Protein AF-A0A498P2U2-F1 (afdb_monomer)

Organism: Labeo rohita (NCBI:txid84645)

Radius of gyration: 41.86 Å; Cα contacts (8 Å, |Δi|>4): 328; chains: 1; bounding box: 95×50×157 Å

InterPro domains:
  IPR003191 Guanylate-binding protein/Atlastin, C-terminal [PF02841] (297-397)
  IPR003191 Guanylate-binding protein/Atlastin, C-terminal [PF02841] (429-521)
  IPR012337 Ribonuclease H-like superfamily [SSF53098] (3-246)
  IPR036543 Guanylate-binding protein, C-terminal domain superfamily [SSF48340] (296-522)

pLDDT: mean 70.46, std 18.89, range [26.69, 91.62]

Solvent-accessible surface area (backbone atoms only — not comparable to full-atom values): 32891 Å² total; per-residue (Å²): 140,88,78,83,79,43,27,68,61,49,42,54,54,53,48,52,52,25,57,76,70,69,40,69,95,70,58,80,62,42,75,42,59,87,49,68,39,55,52,49,23,46,71,75,30,24,61,79,64,102,66,69,81,71,78,79,78,81,87,84,80,90,84,89,84,86,86,85,88,89,81,92,76,86,89,78,92,71,73,72,86,77,54,82,86,55,78,74,93,56,99,48,84,40,50,32,76,40,75,33,64,60,50,52,52,47,41,26,69,48,57,33,44,52,54,17,46,76,68,31,74,66,43,29,53,43,49,55,53,42,52,50,51,48,48,64,42,32,72,23,15,75,74,38,69,78,42,33,61,52,45,28,67,76,66,74,44,90,57,83,12,46,52,90,91,60,71,69,62,51,56,64,47,61,76,62,56,48,72,70,39,56,49,47,52,55,50,45,50,62,64,46,46,59,55,54,52,49,46,56,55,72,67,36,94,68,98,60,56,76,84,52,51,62,60,48,52,56,52,44,51,53,54,52,59,62,44,59,83,76,48,86,66,50,52,38,37,50,54,28,41,49,52,45,49,52,51,56,46,51,60,52,53,62,52,53,63,54,59,54,64,80,58,76,67,96,68,60,62,67,53,49,57,49,46,56,58,67,59,70,58,62,56,71,55,58,47,59,78,48,69,59,87,56,79,56,61,63,49,50,51,52,47,52,42,52,54,30,50,73,72,73,47,82,73,49,71,66,63,46,52,52,54,48,29,58,53,38,28,53,50,18,35,50,52,18,51,51,51,37,46,54,58,54,57,60,52,62,78,62,63,88,70,56,70,70,56,57,50,55,51,47,50,54,37,53,54,48,20,51,52,49,23,64,66,50,37,51,88,60,70,83,41,59,51,60,50,53,38,52,57,48,52,52,55,52,52,58,60,58,51,57,65,68,67,70,76,79,82,87,86,90,88,84,88,87,90,86,83,89,78,91,80,84,96,79,63,70,63,65,53,55,51,48,54,51,49,52,53,49,51,52,50,50,53,56,47,54,52,51,50,52,54,49,53,50,51,53,55,50,52,50,55,48,50,55,50,50,52,50,52,52,52,55,48,51,56,51,54,53,51,50,51,52,51,53,52,47,55,54,48,53,48,57,51,51,52,36,51,56,31,48,77,72,65,38,58,68,62,28,51,53,50,50,49,51,52,51,52,50,51,53,54,47,51,56,48,53,55,46,52,53,49,49,50,53,50,43,53,52,55,50,53,52,50,49,51,52,54,52,47,54,53,49,48,53,49,52,53,55,52,51,68,72,79,108

Mean predicted aligned error: 21.45 Å

Secondary structure (DSSP, 8-state):
--S---HHHHHHHHHHHHHHTT-TTT---EEE---HHHHHHHHHHB---TTGGGSTTS---------------------GGGTTTS--S-S--B--EEE-HHHHHHHIIIIIHHHGGGS-HHHHHHHHHHHHHHHHTTSSSTT-THHHHHHHHHHSS-------S-THHHHHHHTTS-HHHHHHHHHHHHHHHHHHHHHHHHT-SSS--GGGHHHHHHHHHHHHHHHHTT-SS-HHHHHHHHHHHHHHHHHHHHHHHHHHHTT--TTHHHHHHHHHHHTT-THHHHHHHT-SS-THHHHHHHHHHHHHHHHTPPP-HHHHHHHHHHHHHHHHHHHHHHHHHHHHHHHGGG-S--HHHHHHHHHHHHHHHHHHHHHH----TT-HHHHHHHHHHHHHHHHHHHHHHTTSS-S-------------SS-HHHHHHHHHHHHHHHHHHHHHHHHHHHHHHHHHHHHHHHHHHHHHHHHHHHHHHHHHHHHHHHHHHHHHHHHHHHHTT-HHHHHHHHHHHHHHHHHHHHHHHHHHHHHHHHHHHHHHHHHHHHHHHHHHHHHHHHTT--

Nearest PDB structures (foldseek):
  1dg3-assembly1_A  TM=7.728E-01  e=2.130E-04  Homo sapiens
  6k1z-assembly1_A  TM=7.977E-01  e=4.677E-04  Homo sapiens
  7m1s-assembly1_A  TM=7.580E-01  e=1.420E-03  Homo sapiens
  7e59-assembly2_A  TM=8.349E-01  e=1.140E-02  Homo sapiens
  1f5n-assembly1_A  TM=3.585E-01  e=3.711E-04  Homo sapiens

Sequence (566 aa):
MTGSHTFDVIAAALEEIHEEYKIRGKITRTTTDSGSNFLKAFRIYGEEKEDDAQDAQEEGDYILEDESDESESEVEYQDIFGILDEDCGLEYQLPRHQKCACHLLNLVATVDASAAEAGSDTYKRLSRSAFAKCSALWNKTSRSTLAFETVERECKLQFLRPNQTRWNSLFLAVERLNTAELGFLAEYATVMKPVAMALNLLQGESSVHMGFLLPTLYQLQDKLKKLESSCKVCQPLLKALHGGLDYIKGRLENSVENDALCYSSPSDEEDFFASMNTGQSKTGELERYLSCSSAGVLGHLAKTYVDTISSGAVPCLENAVIAMAVIENEAAVKEGIDMYQSEMEKLKTSFPLELNEITSKHQCFSRMATKTFMKCSFRDSDGKYLTSLELSLIRKHSRSGDHGGAGGVGDLHSETSRTGDNCEVSGRGDQEERERADLLQQKNKAQDERQRQLEMKMVTEQQNNEERVRQITQKMNTEMLLQKQEMNRAMDSKLREKTVMMERGFQEKANQMNWEIQELRRKNNEAEERKSREFAQLIANMEQRNAQNMEVLRQQHREQIAAIYS

Structure (mmCIF, N/CA/C/O backbone):
data_AF-A0A498P2U2-F1
#
_entry.id   AF-A0A498P2U2-F1
#
loop_
_atom_site.group_PDB
_atom_site.id
_atom_site.type_symbol
_atom_site.label_atom_id
_atom_site.label_alt_id
_atom_site.label_comp_id
_atom_site.label_asym_id
_atom_site.label_entity_id
_atom_site.label_seq_id
_atom_site.pdbx_PDB_ins_code
_atom_site.Cartn_x
_atom_site.Cartn_y
_atom_site.Cartn_z
_atom_site.occupancy
_atom_site.B_iso_or_equiv
_atom_site.auth_seq_id
_atom_site.auth_comp_id
_atom_site.auth_asym_id
_atom_site.auth_atom_id
_atom_site.pdbx_PDB_model_num
ATOM 1 N N . MET A 1 1 ? -22.248 -11.740 36.080 1.00 50.34 1 MET A N 1
ATOM 2 C CA . MET A 1 1 ? -23.049 -11.210 37.207 1.00 50.34 1 MET A CA 1
ATOM 3 C C . MET A 1 1 ? -24.529 -11.382 36.891 1.00 50.34 1 MET A C 1
ATOM 5 O O . MET A 1 1 ? -24.919 -11.088 35.767 1.00 50.34 1 MET A O 1
ATOM 9 N N . THR A 1 2 ? -25.340 -11.862 37.834 1.00 50.78 2 THR A N 1
ATOM 10 C CA . THR A 1 2 ? -26.795 -12.058 37.670 1.00 50.78 2 THR A CA 1
ATOM 11 C C . THR A 1 2 ? -27.525 -11.434 38.854 1.00 50.78 2 THR A C 1
ATOM 13 O O . THR A 1 2 ? -27.326 -11.885 39.978 1.00 50.78 2 THR A O 1
ATOM 16 N N . GLY A 1 3 ? -28.354 -10.418 38.615 1.00 70.50 3 GLY A N 1
ATOM 17 C CA . GLY A 1 3 ? -29.019 -9.643 39.667 1.00 70.50 3 GLY A CA 1
ATOM 18 C C . GLY A 1 3 ? -28.965 -8.143 39.376 1.00 70.50 3 GLY A C 1
ATOM 19 O O . GLY A 1 3 ? -28.715 -7.740 38.241 1.00 70.50 3 GLY A O 1
ATOM 20 N N . SER A 1 4 ? -29.200 -7.317 40.393 1.00 70.94 4 SER A N 1
ATOM 21 C CA . SER A 1 4 ? -29.036 -5.864 40.312 1.00 70.94 4 SER A CA 1
ATOM 22 C C . SER A 1 4 ? -27.556 -5.476 40.266 1.00 70.94 4 SER A C 1
ATOM 24 O O . SER A 1 4 ? -26.786 -5.847 41.146 1.00 70.94 4 SER A O 1
ATOM 26 N N . HIS A 1 5 ? -27.159 -4.697 39.260 1.00 79.88 5 HIS A N 1
ATOM 27 C CA . HIS A 1 5 ? -25.792 -4.186 39.109 1.00 79.88 5 HIS A CA 1
ATOM 28 C C . HIS A 1 5 ? -25.611 -2.873 39.885 1.00 79.88 5 HIS A C 1
ATOM 30 O O . HIS A 1 5 ? -25.458 -1.811 39.280 1.00 79.88 5 HIS A O 1
ATOM 36 N N . THR A 1 6 ? -25.729 -2.926 41.211 1.00 84.81 6 THR A N 1
ATOM 37 C CA . THR A 1 6 ? -25.508 -1.778 42.105 1.00 84.81 6 THR A CA 1
ATOM 38 C C . THR A 1 6 ? -24.012 -1.446 42.229 1.00 84.81 6 THR A C 1
ATOM 40 O O . THR A 1 6 ? -23.156 -2.190 41.752 1.00 84.81 6 THR A O 1
ATOM 43 N N . PHE A 1 7 ? -23.688 -0.267 42.764 1.00 81.56 7 PHE A N 1
ATOM 44 C CA . PHE A 1 7 ? -22.332 0.301 42.726 1.00 81.56 7 PHE A CA 1
ATOM 45 C C . PHE A 1 7 ? -21.323 -0.471 43.604 1.00 81.56 7 PHE A C 1
ATOM 47 O O . PHE A 1 7 ? -20.185 -0.678 43.195 1.00 81.56 7 PHE A O 1
ATOM 54 N N . ASP A 1 8 ? -21.776 -0.951 44.757 1.00 81.81 8 ASP A N 1
ATOM 55 C CA . ASP A 1 8 ? -21.125 -1.907 45.661 1.00 81.81 8 ASP A CA 1
ATOM 56 C C . ASP A 1 8 ? -20.820 -3.237 44.954 1.00 81.81 8 ASP A C 1
ATOM 58 O O . ASP A 1 8 ? -19.676 -3.679 44.890 1.00 81.81 8 ASP A O 1
ATOM 62 N N . VAL A 1 9 ? -21.830 -3.821 44.305 1.00 85.88 9 VAL A N 1
ATOM 63 C CA . VAL A 1 9 ? -21.726 -5.084 43.561 1.00 85.88 9 VAL A CA 1
ATOM 64 C C . VAL A 1 9 ? -20.763 -4.970 42.368 1.00 85.88 9 VAL A C 1
ATOM 66 O O . VAL A 1 9 ? -20.099 -5.944 42.013 1.00 85.88 9 VAL A O 1
ATOM 69 N N . ILE A 1 10 ? -20.657 -3.788 41.751 1.00 86.88 10 ILE A N 1
ATOM 70 C CA . ILE A 1 10 ? -19.661 -3.488 40.710 1.00 86.88 10 ILE A CA 1
ATOM 71 C C . ILE A 1 10 ? -18.250 -3.378 41.305 1.00 86.88 10 ILE A C 1
ATOM 73 O O . ILE A 1 10 ? -17.320 -3.928 40.719 1.00 86.88 10 ILE A O 1
ATOM 77 N N . ALA A 1 11 ? -18.082 -2.695 42.441 1.00 85.56 11 ALA A N 1
ATOM 78 C CA . ALA A 1 11 ? -16.784 -2.548 43.100 1.00 85.56 11 ALA A CA 1
ATOM 79 C C . ALA A 1 11 ? -16.218 -3.907 43.545 1.00 85.56 11 ALA A C 1
ATOM 81 O O . ALA A 1 11 ? -15.087 -4.235 43.189 1.00 85.56 11 ALA A O 1
ATOM 82 N N . ALA A 1 12 ? -17.044 -4.738 44.188 1.00 85.12 12 ALA A N 1
ATOM 83 C CA . ALA A 1 12 ? -16.689 -6.098 44.589 1.00 85.12 12 ALA A CA 1
ATOM 84 C C . ALA A 1 12 ? -16.210 -6.962 43.408 1.00 85.12 12 ALA A C 1
ATOM 86 O O . ALA A 1 12 ? -15.190 -7.638 43.500 1.00 85.12 12 ALA A O 1
ATOM 87 N N . ALA A 1 13 ? -16.914 -6.911 42.271 1.00 87.12 13 ALA A N 1
ATOM 88 C CA . ALA A 1 13 ? -16.553 -7.695 41.089 1.00 87.12 13 ALA A CA 1
ATOM 89 C C . ALA A 1 13 ? -15.303 -7.173 40.361 1.00 87.12 13 ALA A C 1
ATOM 91 O O . ALA A 1 13 ? -14.598 -7.956 39.727 1.00 87.12 13 ALA A O 1
ATOM 92 N N . LEU A 1 14 ? -15.017 -5.868 40.426 1.00 87.56 14 LEU A N 1
ATOM 93 C CA . LEU A 1 14 ? -13.743 -5.332 39.940 1.00 87.56 14 LEU A CA 1
ATOM 94 C C . LEU A 1 14 ? -12.588 -5.824 40.817 1.00 87.56 14 LEU A C 1
ATOM 96 O O . LEU A 1 14 ? -11.574 -6.262 40.279 1.00 87.56 14 LEU A O 1
ATOM 100 N N . GLU A 1 15 ? -12.766 -5.831 42.138 1.00 83.75 15 GLU A N 1
ATOM 101 C CA . GLU A 1 15 ? -11.730 -6.288 43.063 1.00 83.75 15 GLU A CA 1
ATOM 102 C C . GLU A 1 15 ? -11.483 -7.802 42.977 1.00 83.75 15 GLU A C 1
ATOM 104 O O . GLU A 1 15 ? -10.330 -8.221 42.892 1.00 83.75 15 GLU A O 1
ATOM 109 N N . GLU A 1 16 ? -12.533 -8.621 42.834 1.00 86.06 16 GLU A N 1
ATOM 110 C CA . GLU A 1 16 ? -12.416 -10.062 42.543 1.00 86.06 16 GLU A CA 1
ATOM 111 C C . GLU A 1 16 ? -11.531 -10.319 41.304 1.00 86.06 16 GLU A C 1
ATOM 113 O O . GLU A 1 16 ? -10.641 -11.172 41.328 1.00 86.06 16 GLU A O 1
ATOM 118 N N . ILE A 1 17 ? -11.700 -9.524 40.239 1.00 88.06 17 ILE A N 1
ATOM 119 C CA . ILE A 1 17 ? -10.864 -9.591 39.028 1.00 88.06 17 ILE A CA 1
ATOM 120 C C . ILE A 1 17 ? -9.433 -9.095 39.310 1.00 88.06 17 ILE A C 1
ATOM 122 O O . ILE A 1 17 ? -8.462 -9.675 38.809 1.00 88.06 17 ILE A O 1
ATOM 126 N N . HIS A 1 18 ? -9.258 -8.034 40.103 1.00 87.69 18 HIS A N 1
ATOM 127 C CA . HIS A 1 18 ? -7.929 -7.535 40.468 1.00 87.69 18 HIS A CA 1
ATOM 128 C C . HIS A 1 18 ? -7.119 -8.573 41.262 1.00 87.69 18 HIS A C 1
ATOM 130 O O . HIS A 1 18 ? -5.901 -8.691 41.058 1.00 87.69 18 HIS A O 1
ATOM 136 N N . GLU A 1 19 ? -7.785 -9.345 42.119 1.00 83.50 19 GLU A N 1
ATOM 137 C CA . GLU A 1 19 ? -7.203 -10.433 42.902 1.00 83.50 19 GLU A CA 1
ATOM 138 C C . GLU A 1 19 ? -6.942 -11.689 42.061 1.00 83.50 19 GLU A C 1
ATOM 140 O O . GLU A 1 19 ? -5.814 -12.197 42.084 1.00 83.50 19 GLU A O 1
ATOM 145 N N . GLU A 1 20 ? -7.912 -12.146 41.254 1.00 89.94 20 GLU A N 1
ATOM 146 C CA . GLU A 1 20 ? -7.779 -13.318 40.366 1.00 89.94 20 GLU A CA 1
ATOM 147 C C . GLU A 1 20 ? -6.528 -13.198 39.478 1.00 89.94 20 GLU A C 1
ATOM 149 O O . GLU A 1 20 ? -5.699 -14.113 39.403 1.00 89.94 20 GLU A O 1
ATOM 154 N N . TYR A 1 21 ? -6.343 -12.029 38.856 1.00 88.31 21 TYR A N 1
ATOM 155 C CA . TYR A 1 21 ? -5.219 -11.754 37.957 1.00 88.31 21 TYR A CA 1
ATOM 156 C C . TYR A 1 21 ? -3.973 -11.203 38.671 1.00 88.31 21 TYR A C 1
ATOM 158 O O . TYR A 1 21 ? -2.934 -11.013 38.030 1.00 88.31 21 TYR A O 1
ATOM 166 N N . LYS A 1 22 ? -4.031 -10.981 39.993 1.00 84.62 22 LYS A N 1
ATOM 167 C CA . LYS A 1 22 ? -2.941 -10.429 40.825 1.00 84.62 22 LYS A CA 1
ATOM 168 C C . LYS A 1 22 ? -2.411 -9.094 40.288 1.00 84.62 22 LYS A C 1
ATOM 170 O O . LYS A 1 22 ? -1.196 -8.885 40.158 1.00 84.62 22 LYS A O 1
ATOM 175 N N . ILE A 1 23 ? -3.338 -8.203 39.943 1.00 82.75 23 ILE A N 1
ATOM 176 C CA . ILE A 1 23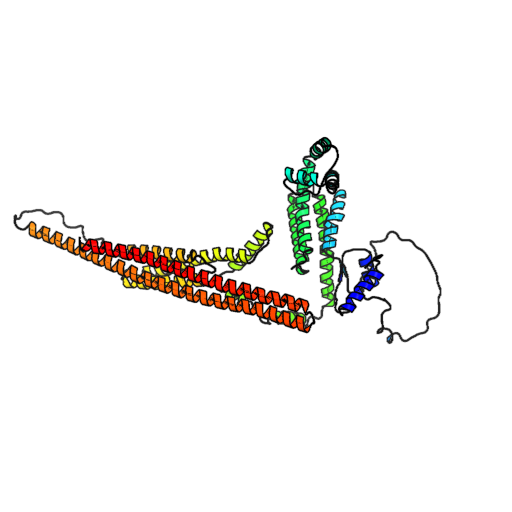 ? -3.100 -6.863 39.384 1.00 82.75 23 ILE A CA 1
ATOM 177 C C . ILE A 1 23 ? -3.524 -5.715 40.313 1.00 82.75 23 ILE A C 1
ATOM 179 O O . ILE A 1 23 ? -3.305 -4.558 39.953 1.00 82.75 23 ILE A O 1
ATOM 183 N N . ARG A 1 24 ? -4.036 -6.014 41.517 1.00 76.00 24 ARG A N 1
ATOM 184 C CA . ARG A 1 24 ? -4.218 -5.038 42.610 1.00 76.00 24 ARG A CA 1
ATOM 185 C C . ARG A 1 24 ? -2.942 -4.193 42.790 1.00 76.00 24 ARG A C 1
ATOM 187 O O . ARG A 1 24 ? -1.832 -4.731 42.762 1.00 76.00 24 ARG A O 1
ATOM 194 N N . GLY A 1 25 ? -3.093 -2.868 42.854 1.00 70.88 25 GLY A N 1
ATOM 195 C CA . GLY A 1 25 ? -1.985 -1.898 42.917 1.00 70.88 25 GLY A CA 1
ATOM 196 C C . GLY A 1 25 ? -1.145 -1.713 41.636 1.00 70.88 25 GLY A C 1
ATOM 197 O O . GLY A 1 25 ? -0.204 -0.926 41.643 1.00 70.88 25 GLY A O 1
ATOM 198 N N . LYS A 1 26 ? -1.441 -2.410 40.526 1.00 80.31 26 LYS A N 1
ATOM 199 C CA . LYS A 1 26 ? -0.749 -2.229 39.223 1.00 80.31 26 LYS A CA 1
ATOM 200 C C . LYS A 1 26 ? -1.568 -1.447 38.198 1.00 80.31 26 LYS A C 1
ATOM 202 O O . LYS A 1 26 ? -1.037 -1.062 37.157 1.00 80.31 26 LYS A O 1
ATOM 207 N N . ILE A 1 27 ? -2.863 -1.276 38.443 1.00 79.88 27 ILE A N 1
ATOM 208 C CA . ILE A 1 27 ? -3.770 -0.558 37.549 1.00 79.88 27 ILE A CA 1
ATOM 209 C C . ILE A 1 27 ? -3.711 0.921 37.918 1.00 79.88 27 ILE A C 1
ATOM 211 O O . ILE A 1 27 ? -4.081 1.296 39.021 1.00 79.88 27 ILE A O 1
ATOM 215 N N . THR A 1 28 ? -3.260 1.758 36.988 1.00 77.62 28 THR A N 1
ATOM 216 C CA . THR A 1 28 ? -3.116 3.207 37.204 1.00 77.62 28 THR A CA 1
ATOM 217 C C . THR A 1 28 ? -4.384 3.999 36.893 1.00 77.62 28 THR A C 1
ATOM 219 O O . THR A 1 28 ? -4.530 5.135 37.343 1.00 77.62 28 THR A O 1
ATOM 222 N N . ARG A 1 29 ? -5.282 3.448 36.062 1.00 77.81 29 ARG A N 1
ATOM 223 C CA . ARG A 1 29 ? -6.526 4.106 35.649 1.00 77.81 29 ARG A CA 1
ATOM 224 C C . ARG A 1 29 ? -7.524 3.105 35.061 1.00 77.81 29 ARG A C 1
ATOM 226 O O . ARG A 1 29 ? -7.138 2.260 34.253 1.00 77.81 29 ARG A O 1
ATOM 233 N N . THR A 1 30 ? -8.807 3.259 35.380 1.00 83.75 30 THR A N 1
ATOM 234 C CA . THR A 1 30 ? -9.906 2.440 34.845 1.00 83.75 30 THR A CA 1
ATOM 235 C C . THR A 1 30 ? -10.850 3.294 34.004 1.00 83.75 30 THR A C 1
ATOM 237 O O . THR A 1 30 ? -11.309 4.344 34.446 1.00 83.75 30 THR A O 1
ATOM 240 N N . THR A 1 31 ? -11.154 2.856 32.776 1.00 82.00 31 THR A N 1
ATOM 241 C CA . THR A 1 31 ? -12.039 3.592 31.853 1.00 82.00 31 THR A CA 1
ATOM 242 C C . THR A 1 31 ? -13.403 2.915 31.729 1.00 82.00 31 THR A C 1
ATOM 244 O O . THR A 1 31 ? -13.465 1.767 31.299 1.00 82.00 31 THR A O 1
ATOM 247 N N . THR A 1 32 ? -14.497 3.625 32.027 1.00 84.31 32 THR A N 1
ATOM 248 C CA . THR A 1 32 ? -15.879 3.119 31.840 1.00 84.31 32 THR A CA 1
ATOM 249 C C . THR A 1 32 ? -16.769 4.130 31.120 1.00 84.31 32 THR A C 1
ATOM 251 O O . THR A 1 32 ? -16.387 5.280 30.903 1.00 84.31 32 THR A O 1
ATOM 254 N N . ASP A 1 33 ? -17.983 3.725 30.748 1.00 81.81 33 ASP A N 1
ATOM 255 C CA . ASP A 1 33 ? -19.027 4.672 30.352 1.00 81.81 33 ASP A CA 1
ATOM 256 C C . ASP A 1 33 ? -19.490 5.563 31.528 1.00 81.81 33 ASP A C 1
ATOM 258 O O . ASP A 1 33 ? -18.978 5.472 32.646 1.00 81.81 33 ASP A O 1
ATOM 262 N N . SER A 1 34 ? -20.431 6.475 31.261 1.00 75.62 34 SER A N 1
ATOM 263 C CA . SER A 1 34 ? -21.009 7.368 32.278 1.00 75.62 34 SER A CA 1
ATOM 264 C C . SER A 1 34 ? -22.241 6.770 32.974 1.00 75.62 34 SER A C 1
ATOM 266 O O . SER A 1 34 ? -23.106 7.512 33.433 1.00 75.62 34 SER A O 1
ATOM 268 N N . GLY A 1 35 ? -22.345 5.439 33.055 1.00 80.12 35 GLY A N 1
ATOM 269 C CA . GLY A 1 35 ? -23.390 4.762 33.816 1.00 80.12 35 GLY A CA 1
ATOM 270 C C . GLY A 1 35 ? -23.351 5.159 35.293 1.00 80.12 35 GLY A C 1
ATOM 271 O O . GLY A 1 35 ? -22.300 5.108 35.934 1.00 80.12 35 GLY A O 1
ATOM 272 N N . SER A 1 36 ? -24.504 5.535 35.849 1.00 77.62 36 SER A N 1
ATOM 273 C CA . SER A 1 36 ? -24.625 6.084 37.209 1.00 77.62 36 SER A CA 1
ATOM 274 C C . SER A 1 36 ? -24.017 5.187 38.290 1.00 77.62 36 SER A C 1
ATOM 276 O O . SER A 1 36 ? -23.364 5.687 39.202 1.00 77.62 36 SER A O 1
ATOM 278 N N . ASN A 1 37 ? -24.166 3.865 38.170 1.00 85.38 37 ASN A N 1
ATOM 279 C CA . ASN A 1 37 ? -23.622 2.917 39.143 1.00 85.38 37 ASN A CA 1
ATOM 280 C C . ASN A 1 37 ? -22.095 2.766 39.033 1.00 85.38 37 ASN A C 1
ATOM 282 O O . ASN A 1 37 ? -21.450 2.606 40.063 1.00 85.38 37 ASN A O 1
ATOM 286 N N . PHE A 1 38 ? -21.504 2.897 37.836 1.00 82.44 38 PHE A N 1
ATOM 287 C CA . PHE A 1 38 ? -20.045 2.987 37.692 1.00 82.44 38 PHE A CA 1
ATOM 288 C C . PHE A 1 38 ? -19.526 4.292 38.293 1.00 82.44 38 PHE A C 1
ATOM 290 O O . PHE A 1 38 ? -18.633 4.259 39.133 1.00 82.44 38 PHE A O 1
ATOM 297 N N . LEU A 1 39 ? -20.121 5.435 37.932 1.00 81.44 39 LEU A N 1
ATOM 298 C CA . LEU A 1 39 ? -19.720 6.734 38.482 1.00 81.44 39 LEU A CA 1
ATOM 299 C C . LEU A 1 39 ? -19.831 6.760 40.013 1.00 81.44 39 LEU A C 1
ATOM 301 O O . LEU A 1 39 ? -18.923 7.245 40.677 1.00 81.44 39 LEU A O 1
ATOM 305 N N . LYS A 1 40 ? -20.895 6.184 40.585 1.00 80.19 40 LYS A N 1
ATOM 306 C CA . LYS A 1 40 ? -21.056 6.065 42.039 1.00 80.19 40 LYS A CA 1
ATOM 307 C C . LYS A 1 40 ? -20.038 5.103 42.668 1.00 80.19 40 LYS A C 1
ATOM 309 O O . LYS A 1 40 ? -19.536 5.417 43.740 1.00 80.19 40 LYS A O 1
ATOM 314 N N . ALA A 1 41 ? -19.698 3.988 42.015 1.00 84.19 41 ALA A N 1
ATOM 315 C CA . ALA A 1 41 ? -18.685 3.050 42.508 1.00 84.19 41 ALA A CA 1
ATOM 316 C C . ALA A 1 41 ? -17.302 3.712 42.578 1.00 84.19 41 ALA A C 1
ATOM 318 O O . ALA A 1 41 ? -16.679 3.725 43.634 1.00 84.19 41 ALA A O 1
ATOM 319 N N . PHE A 1 42 ? -16.859 4.343 41.489 1.00 84.50 42 PHE A N 1
ATOM 320 C CA . PHE A 1 42 ? -15.569 5.033 41.452 1.00 84.50 42 PHE A CA 1
ATOM 321 C C . PHE A 1 42 ? -15.528 6.326 42.278 1.00 84.50 42 PHE A C 1
ATOM 323 O O . PHE A 1 42 ? -14.444 6.740 42.660 1.00 84.50 42 PHE A O 1
ATOM 330 N N . ARG A 1 43 ? -16.670 6.955 42.589 1.00 81.31 43 ARG A N 1
ATOM 331 C CA . ARG A 1 43 ? -16.722 8.103 43.512 1.00 81.31 43 ARG A CA 1
ATOM 332 C C . ARG A 1 43 ? -16.650 7.698 44.989 1.00 81.31 43 ARG A C 1
ATOM 334 O O . ARG A 1 43 ? -16.263 8.515 45.804 1.00 81.31 43 ARG A O 1
ATOM 341 N N . ILE A 1 44 ? -17.087 6.487 45.344 1.00 79.38 44 ILE A N 1
ATOM 342 C CA . ILE A 1 44 ? -17.129 6.018 46.744 1.00 79.38 44 ILE A CA 1
ATOM 343 C C . ILE A 1 44 ? -15.900 5.174 47.097 1.00 79.38 44 ILE A C 1
ATOM 345 O O . ILE A 1 44 ? -15.427 5.232 48.225 1.00 79.38 44 ILE A O 1
ATOM 349 N N . TYR A 1 45 ? -15.397 4.390 46.144 1.00 82.25 45 TYR A N 1
ATOM 350 C CA . TYR A 1 45 ? -14.294 3.452 46.357 1.00 82.25 45 TYR A CA 1
ATOM 351 C C . TYR A 1 45 ? -13.034 3.811 45.561 1.00 82.25 45 TYR A C 1
ATOM 353 O O . TYR A 1 45 ? -12.046 3.094 45.655 1.00 82.25 45 TYR A O 1
ATOM 361 N N . GLY A 1 46 ? -13.060 4.849 44.720 1.00 77.38 46 GLY A N 1
ATOM 362 C CA . GLY A 1 46 ? -11.908 5.240 43.906 1.00 77.38 46 GLY A CA 1
ATOM 363 C C . GLY A 1 46 ? -10.876 6.062 44.675 1.00 77.38 46 GLY A C 1
ATOM 364 O O . GLY A 1 46 ? -11.220 6.785 45.602 1.00 77.38 46 GLY A O 1
ATOM 365 N N . GLU A 1 47 ? -9.615 5.999 44.245 1.00 68.06 47 GLU A N 1
ATOM 366 C CA . GLU A 1 47 ? -8.573 6.931 44.699 1.00 68.06 47 GLU A CA 1
ATOM 367 C C . GLU A 1 47 ? -8.960 8.391 44.391 1.00 68.06 47 GLU A C 1
ATOM 369 O O . GLU A 1 47 ? -9.041 8.788 43.221 1.00 68.06 47 GLU A O 1
ATOM 374 N N . GLU A 1 48 ? -9.178 9.189 45.440 1.00 56.09 48 GLU A N 1
ATOM 375 C CA . GLU A 1 48 ? -9.561 10.599 45.334 1.00 56.09 48 GLU A CA 1
ATOM 376 C C . GLU A 1 48 ? -8.453 11.489 44.736 1.00 56.09 48 GLU A C 1
ATOM 378 O O . GLU A 1 48 ? -7.253 11.187 44.756 1.00 56.09 48 GLU A O 1
ATOM 383 N N . LYS A 1 49 ? -8.874 12.651 44.228 1.00 50.78 49 LYS A N 1
ATOM 384 C CA . LYS A 1 49 ? -8.038 13.853 44.169 1.00 50.78 49 LYS A CA 1
ATOM 385 C C . LYS A 1 49 ? -8.372 14.728 45.373 1.00 50.78 49 LYS A C 1
ATOM 387 O O . LYS A 1 49 ? -9.549 14.908 45.663 1.00 50.78 49 LYS A O 1
ATOM 392 N N . GLU A 1 50 ? -7.377 15.400 45.951 1.00 40.75 50 GLU A N 1
ATOM 393 C CA . GLU A 1 50 ? -7.588 16.396 47.021 1.00 40.75 50 GLU A CA 1
ATOM 394 C C . GLU A 1 50 ? -8.419 17.636 46.586 1.00 40.75 50 GLU A C 1
ATOM 396 O O . GLU A 1 50 ? -8.751 18.469 47.424 1.00 40.75 50 GLU A O 1
ATOM 401 N N . ASP A 1 51 ? -8.796 17.757 45.302 1.00 38.19 51 ASP A N 1
ATOM 402 C CA . ASP A 1 51 ? -9.423 18.952 44.703 1.00 38.19 51 ASP A CA 1
ATOM 403 C C . ASP A 1 51 ? -10.868 18.768 44.174 1.00 38.19 51 ASP A C 1
ATOM 405 O O . ASP A 1 51 ? -11.449 19.720 43.643 1.00 38.19 51 ASP A O 1
ATOM 409 N N . ASP A 1 52 ? -11.514 17.604 44.333 1.00 38.97 52 ASP A N 1
ATOM 410 C CA . ASP A 1 52 ? -12.890 17.384 43.818 1.00 38.97 52 ASP A CA 1
ATOM 411 C C . ASP A 1 52 ? -13.986 18.176 44.591 1.00 38.97 52 ASP A C 1
ATOM 413 O O . ASP A 1 52 ? -15.181 18.070 44.307 1.00 38.97 52 ASP A O 1
ATOM 417 N N . ALA A 1 53 ? -13.591 19.064 45.511 1.00 36.56 53 ALA A N 1
ATOM 418 C CA . ALA A 1 53 ? -14.462 19.979 46.253 1.00 36.56 53 ALA A CA 1
ATOM 419 C C . ALA A 1 53 ? -15.110 21.103 45.405 1.00 36.56 53 ALA A C 1
ATOM 421 O O . ALA A 1 53 ? -15.942 21.847 45.930 1.00 36.56 53 ALA A O 1
ATOM 422 N N . GLN A 1 54 ? -14.745 21.265 44.123 1.00 36.28 54 GLN A N 1
ATOM 423 C CA . GLN A 1 54 ? -15.224 22.376 43.274 1.00 36.28 54 GLN A CA 1
ATOM 424 C C . GLN A 1 54 ? -16.270 21.996 42.206 1.00 36.28 54 GLN A C 1
ATOM 426 O O . GLN A 1 54 ? -17.003 22.878 41.766 1.00 36.28 54 GLN A O 1
ATOM 431 N N . ASP A 1 55 ? -16.434 20.715 41.847 1.00 34.22 55 ASP A N 1
ATOM 432 C CA . ASP A 1 55 ? -17.484 20.259 40.900 1.00 34.22 55 ASP A CA 1
ATOM 433 C C . ASP A 1 55 ? -18.864 20.067 41.593 1.00 34.22 55 ASP A C 1
ATOM 435 O O . ASP A 1 55 ? -19.852 19.677 40.970 1.00 34.22 55 ASP A O 1
ATOM 439 N N . ALA A 1 56 ? -18.965 20.365 42.895 1.00 35.75 56 ALA A N 1
ATOM 440 C CA . ALA A 1 56 ? -20.132 20.098 43.744 1.00 35.75 56 ALA A CA 1
ATOM 441 C C . ALA A 1 56 ? -21.296 21.118 43.634 1.00 35.75 56 ALA A C 1
ATOM 443 O O . ALA A 1 56 ? -22.169 21.126 44.503 1.00 35.75 56 ALA A O 1
ATOM 444 N N . GLN A 1 57 ? -21.324 21.996 42.619 1.00 32.75 57 GLN A N 1
ATOM 445 C CA . GLN A 1 57 ? -22.288 23.115 42.546 1.00 32.75 57 GLN A CA 1
ATOM 446 C C . GLN A 1 57 ? -23.240 23.169 41.334 1.00 32.75 57 GLN A C 1
ATOM 448 O O . GLN A 1 57 ? -24.088 24.060 41.321 1.00 32.75 57 GLN A O 1
ATOM 453 N N . GLU A 1 58 ? -23.200 22.235 40.369 1.00 33.00 58 GLU A N 1
ATOM 454 C CA . GLU A 1 58 ? -24.129 22.265 39.208 1.00 33.00 58 GLU A CA 1
ATOM 455 C C . GLU A 1 58 ? -25.120 21.086 39.061 1.00 33.00 58 GLU A C 1
ATOM 457 O O . GLU A 1 58 ? -26.025 21.181 38.235 1.00 33.00 58 GLU A O 1
ATOM 462 N N . GLU A 1 59 ? -25.075 20.036 39.895 1.00 31.52 59 GLU A N 1
ATOM 463 C CA . GLU A 1 59 ? -26.168 19.038 39.980 1.00 31.52 59 GLU A CA 1
ATOM 464 C C . GLU A 1 59 ? -26.840 19.029 41.359 1.00 31.52 59 GLU A C 1
ATOM 466 O O . GLU A 1 59 ? -26.691 18.108 42.162 1.00 31.52 59 GLU A O 1
ATOM 471 N N . GLY A 1 60 ? -27.625 20.077 41.616 1.00 29.48 60 GLY A N 1
ATOM 472 C CA . GLY A 1 60 ? -28.589 20.117 42.710 1.00 29.48 60 GLY A CA 1
ATOM 473 C C . GLY A 1 60 ? -30.028 20.184 42.201 1.00 29.48 60 GLY A C 1
ATOM 474 O O . GLY A 1 60 ? -30.532 21.284 41.997 1.00 29.48 60 GLY A O 1
ATOM 475 N N . ASP A 1 61 ? -30.701 19.036 42.063 1.00 26.69 61 ASP A N 1
ATOM 476 C CA . ASP A 1 61 ? -32.138 18.931 42.365 1.00 26.69 61 ASP A CA 1
ATOM 477 C C . ASP A 1 61 ? -32.567 17.478 42.671 1.00 26.69 61 ASP A C 1
ATOM 479 O O . ASP A 1 61 ? -32.071 16.533 42.062 1.00 26.69 61 ASP A O 1
ATOM 483 N N . TYR A 1 62 ? -33.508 17.325 43.606 1.00 29.05 62 TYR A N 1
ATOM 484 C CA . TYR A 1 62 ? -34.130 16.079 44.097 1.00 29.05 62 TYR A CA 1
ATOM 485 C C . TYR A 1 62 ? -33.211 14.897 44.481 1.00 29.05 62 TYR A C 1
ATOM 487 O O . TYR A 1 62 ? -32.938 14.007 43.681 1.00 29.05 62 TYR A O 1
ATOM 495 N N . ILE A 1 63 ? -32.950 14.759 45.785 1.00 28.48 63 ILE A N 1
ATOM 496 C CA . ILE A 1 63 ? -33.678 13.801 46.644 1.00 28.48 63 ILE A CA 1
ATOM 497 C C . ILE A 1 63 ? -33.703 14.388 48.062 1.00 28.48 63 ILE A C 1
ATOM 499 O O . ILE A 1 63 ? -32.662 14.673 48.645 1.00 28.48 63 ILE A O 1
ATOM 503 N N . LEU A 1 64 ? -34.909 14.584 48.595 1.00 34.81 64 LEU A N 1
ATOM 504 C CA . LEU A 1 64 ? -35.129 14.729 50.030 1.00 34.81 64 LEU A CA 1
ATOM 505 C C . LEU A 1 64 ? -35.284 13.321 50.595 1.00 34.81 64 LEU A C 1
ATOM 507 O O . LEU A 1 64 ? -36.184 12.614 50.150 1.00 34.81 64 LEU A O 1
ATOM 511 N N . GLU A 1 65 ? -34.494 12.956 51.595 1.00 30.78 65 GLU A N 1
ATOM 512 C CA . GLU A 1 65 ? -34.992 12.103 52.672 1.00 30.78 65 GLU A CA 1
ATOM 513 C C . GLU A 1 65 ? -34.238 12.442 53.963 1.00 30.78 65 GLU A C 1
ATOM 515 O O . GLU A 1 65 ? -33.021 12.614 53.983 1.00 30.78 65 GLU A O 1
ATOM 520 N N . ASP A 1 66 ? -35.042 12.677 54.989 1.00 27.34 66 ASP A N 1
ATOM 521 C CA . ASP A 1 66 ? -34.715 13.182 56.316 1.00 27.34 66 ASP A CA 1
ATOM 522 C C . ASP A 1 66 ? -34.624 11.976 57.252 1.00 27.34 66 ASP A C 1
ATOM 524 O O . ASP A 1 66 ? -35.536 11.153 57.223 1.00 27.34 66 ASP A O 1
ATOM 528 N N . GLU A 1 67 ? -33.573 11.863 58.065 1.00 35.00 67 GLU A N 1
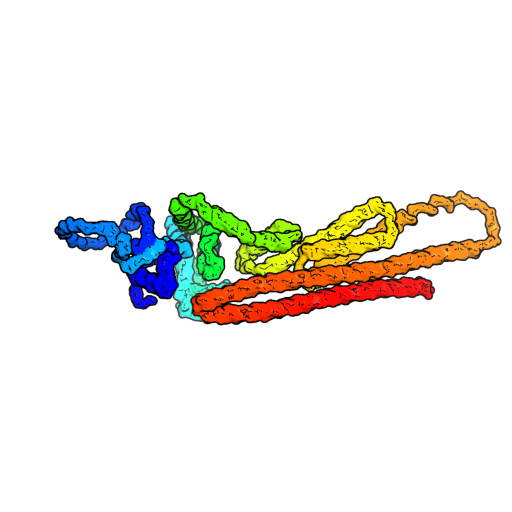ATOM 529 C CA . GLU A 1 67 ? -33.727 11.330 59.423 1.00 35.00 67 GLU A CA 1
ATOM 530 C C . GLU A 1 67 ? -32.525 11.672 60.317 1.00 35.00 67 GLU A C 1
ATOM 532 O O . GLU A 1 67 ? -31.357 11.602 59.930 1.00 35.00 67 GLU A O 1
ATOM 537 N N . SER A 1 68 ? -32.858 12.083 61.535 1.00 32.31 68 SER A N 1
ATOM 538 C CA . SER A 1 68 ? -31.966 12.540 62.596 1.00 32.31 68 SER A CA 1
ATOM 539 C C . SER A 1 68 ? -31.567 11.413 63.547 1.00 32.31 68 SER A C 1
ATOM 541 O O . SER A 1 68 ? -32.446 10.653 63.949 1.00 32.31 68 SER A O 1
ATOM 543 N N . ASP A 1 69 ? -30.341 11.442 64.079 1.00 29.80 69 ASP A N 1
ATOM 544 C CA . ASP A 1 69 ? -30.179 11.349 65.539 1.00 29.80 69 ASP A CA 1
ATOM 545 C C . ASP A 1 69 ? -28.846 11.951 66.024 1.00 29.80 69 ASP A C 1
ATOM 547 O O . ASP A 1 69 ? -27.818 11.842 65.352 1.00 29.80 69 ASP A O 1
ATOM 551 N N . GLU A 1 70 ? -28.865 12.581 67.201 1.00 37.53 70 GLU A N 1
ATOM 552 C CA . GLU A 1 70 ? -27.674 13.081 67.903 1.00 37.53 70 GLU A CA 1
ATOM 553 C C . GLU A 1 70 ? -27.370 12.190 69.116 1.00 37.53 70 GLU A C 1
ATOM 555 O O . GLU A 1 70 ? -28.232 11.968 69.965 1.00 37.53 70 GLU A O 1
ATOM 560 N N . SER A 1 71 ? -26.110 11.782 69.291 1.00 30.47 71 SER A N 1
ATOM 561 C CA . SER A 1 71 ? -25.617 11.380 70.614 1.00 30.47 71 SER A CA 1
ATOM 562 C C . SER A 1 71 ? -24.124 11.668 70.769 1.00 30.47 71 SER A C 1
ATOM 564 O O . SER A 1 71 ? -23.288 10.981 70.182 1.00 30.47 71 SER A O 1
ATOM 566 N N . GLU A 1 72 ? -23.782 12.668 71.584 1.00 39.19 72 GLU A N 1
ATOM 567 C CA . GLU A 1 72 ? -22.405 12.910 72.024 1.00 39.19 72 GLU A CA 1
ATOM 568 C C . GLU A 1 72 ? -21.939 11.818 73.003 1.00 39.19 72 GLU A C 1
ATOM 570 O O . GLU A 1 72 ? -22.635 11.506 73.971 1.00 39.19 72 GLU A O 1
ATOM 575 N N . SER A 1 73 ? -20.714 11.311 72.830 1.00 27.55 73 SER A N 1
ATOM 576 C CA . SER A 1 73 ? -19.985 10.630 73.907 1.00 27.55 73 SER A CA 1
ATOM 577 C C . SER A 1 73 ? -18.466 10.794 73.773 1.00 27.55 73 SER A C 1
ATOM 579 O O . SER A 1 73 ? -17.856 10.243 72.863 1.00 27.55 73 SER A O 1
ATOM 581 N N . GLU A 1 74 ? -17.913 11.576 74.703 1.00 30.08 74 GLU A N 1
ATOM 582 C CA . GLU A 1 74 ? -16.557 11.585 75.286 1.00 30.08 74 GLU A CA 1
ATOM 583 C C . GLU A 1 74 ? -15.390 10.904 74.522 1.00 30.08 74 GLU A C 1
ATOM 585 O O . GLU A 1 74 ? -15.361 9.695 74.311 1.00 30.08 74 GLU A O 1
ATOM 590 N N . VAL A 1 75 ? -14.364 11.697 74.177 1.00 33.00 75 VAL A N 1
ATOM 591 C CA . VAL A 1 75 ? -13.176 11.263 73.413 1.00 33.00 75 VAL A CA 1
ATOM 592 C C . VAL A 1 75 ? -12.068 10.736 74.333 1.00 33.00 75 VAL A C 1
ATOM 594 O O . VAL A 1 75 ? -11.460 11.508 75.078 1.00 33.00 75 VAL A O 1
ATOM 597 N N . GLU A 1 76 ? -11.726 9.452 74.211 1.00 30.53 76 GLU A N 1
ATOM 598 C CA . GLU A 1 76 ? -10.496 8.876 74.772 1.00 30.53 76 GLU A CA 1
ATOM 599 C C . GLU A 1 76 ? -9.371 8.909 73.715 1.00 30.53 76 GLU A C 1
ATOM 601 O O . GLU A 1 76 ? -9.551 8.477 72.577 1.00 30.53 76 GLU A O 1
ATOM 606 N N . TYR A 1 77 ? -8.209 9.474 74.061 1.00 37.59 77 TYR A N 1
ATOM 607 C CA . TYR A 1 77 ? -7.095 9.658 73.119 1.00 37.59 77 TYR A CA 1
ATOM 608 C C . TYR A 1 77 ? -6.311 8.353 72.907 1.00 37.59 77 TYR A C 1
ATOM 610 O O . TYR A 1 77 ? -5.420 8.023 73.693 1.00 37.59 77 TYR A O 1
ATOM 618 N N . GLN A 1 78 ? -6.592 7.652 71.806 1.00 35.72 78 GLN A N 1
ATOM 619 C CA . GLN A 1 78 ? -5.733 6.589 71.274 1.00 35.72 78 GLN A CA 1
ATOM 620 C C . GLN A 1 78 ? -4.701 7.164 70.279 1.00 35.72 78 GLN A C 1
ATOM 622 O O . GLN A 1 78 ? -4.947 8.177 69.624 1.00 35.72 78 GLN A O 1
ATOM 627 N N . ASP A 1 79 ? -3.529 6.531 70.179 1.00 38.75 79 ASP A N 1
ATOM 628 C CA . ASP A 1 79 ? -2.390 7.005 69.380 1.00 38.75 79 ASP A CA 1
ATOM 629 C C . ASP A 1 79 ? -2.657 6.939 67.862 1.00 38.75 79 ASP A C 1
ATOM 631 O O . ASP A 1 79 ? -2.722 5.864 67.265 1.00 38.75 79 ASP A O 1
ATOM 635 N N . ILE A 1 80 ? -2.787 8.112 67.235 1.00 46.09 80 ILE A N 1
ATOM 636 C CA . ILE A 1 80 ? -3.155 8.276 65.818 1.00 46.09 80 ILE A CA 1
ATOM 637 C C . ILE A 1 80 ? -2.061 7.750 64.869 1.00 46.09 80 ILE A C 1
ATOM 639 O O . ILE A 1 80 ? -2.358 7.400 63.728 1.00 46.09 80 ILE A O 1
ATOM 643 N N . PHE A 1 81 ? -0.805 7.634 65.315 1.00 37.62 81 PHE A N 1
ATOM 644 C CA . PHE A 1 81 ? 0.297 7.210 64.441 1.00 37.62 81 PHE A CA 1
ATOM 645 C C . PHE A 1 81 ? 0.407 5.688 64.242 1.00 37.62 81 PHE A C 1
ATOM 647 O O . PHE A 1 81 ? 1.193 5.247 63.408 1.00 37.62 81 PHE A O 1
ATOM 654 N N . GLY A 1 82 ? -0.367 4.887 64.986 1.00 39.09 82 GLY A N 1
ATOM 655 C CA . GLY A 1 82 ? -0.358 3.421 64.896 1.00 39.09 82 GLY A CA 1
ATOM 656 C C . GLY A 1 82 ? -1.454 2.800 64.021 1.00 39.09 82 GLY A C 1
ATOM 657 O O . GLY A 1 82 ? -1.440 1.589 63.843 1.00 39.09 82 GLY A O 1
ATOM 658 N N . ILE A 1 83 ? -2.405 3.597 63.516 1.00 41.78 83 ILE A N 1
ATOM 659 C CA . ILE A 1 83 ? -3.607 3.111 62.801 1.00 41.78 83 ILE A CA 1
ATOM 660 C C . ILE A 1 83 ? -3.585 3.487 61.305 1.00 41.78 83 ILE A C 1
ATOM 662 O O . ILE A 1 83 ? -4.305 2.905 60.506 1.00 41.78 83 ILE A O 1
ATOM 666 N N . LEU A 1 84 ? -2.714 4.411 60.884 1.00 39.31 84 LEU A N 1
ATOM 667 C CA . LEU A 1 84 ? -2.632 4.889 59.493 1.00 39.31 84 LEU A CA 1
ATOM 668 C C . LEU A 1 84 ? -1.947 3.918 58.503 1.00 39.31 84 LEU A C 1
ATOM 670 O O . LEU A 1 84 ? -1.708 4.307 57.364 1.00 39.31 84 LEU A O 1
ATOM 674 N N . ASP A 1 85 ? -1.633 2.687 58.923 1.00 43.88 85 ASP A N 1
ATOM 675 C CA . ASP A 1 85 ? -0.937 1.664 58.116 1.00 43.88 85 ASP A CA 1
ATOM 676 C C . ASP A 1 85 ? -1.690 0.306 58.088 1.00 43.88 85 ASP A C 1
ATOM 678 O O . ASP A 1 85 ? -1.177 -0.682 57.564 1.00 43.88 85 ASP A O 1
ATOM 682 N N . GLU A 1 86 ? -2.920 0.245 58.624 1.00 44.41 86 GLU A N 1
ATOM 683 C CA . GLU A 1 86 ? -3.851 -0.886 58.463 1.00 44.41 86 GLU A CA 1
ATOM 684 C C . GLU A 1 86 ? -5.178 -0.389 57.863 1.00 44.41 86 GLU A C 1
ATOM 686 O O . GLU A 1 86 ? -5.748 0.585 58.346 1.00 44.41 86 GLU A O 1
ATOM 691 N N . ASP A 1 87 ? -5.622 -1.059 56.790 1.00 40.94 87 ASP A N 1
ATOM 692 C CA . ASP A 1 87 ? -6.857 -0.866 56.010 1.00 40.94 87 ASP A CA 1
ATOM 693 C C . ASP A 1 87 ? -7.726 0.359 56.362 1.00 40.94 87 ASP A C 1
ATOM 695 O O . ASP A 1 87 ? -8.536 0.350 57.296 1.00 40.94 87 ASP A O 1
ATOM 699 N N . CYS A 1 88 ? -7.677 1.382 55.499 1.00 36.06 88 CYS A N 1
ATOM 700 C CA . CYS A 1 88 ? -8.771 2.344 55.405 1.00 36.06 88 CYS A CA 1
ATOM 701 C C . CYS A 1 88 ? -10.088 1.566 55.236 1.00 36.06 88 CYS A C 1
ATOM 703 O O . CYS A 1 88 ? -10.207 0.775 54.304 1.00 36.06 88 CYS A O 1
ATOM 705 N N . GLY A 1 89 ? -11.060 1.778 56.134 1.00 46.12 89 GLY A N 1
ATOM 706 C CA . GLY A 1 89 ? -12.252 0.928 56.328 1.00 46.12 89 GLY A CA 1
ATOM 707 C C . GLY A 1 89 ? -13.294 0.899 55.196 1.00 46.12 89 GLY A C 1
ATOM 708 O O . GLY A 1 89 ? -14.483 0.715 55.456 1.00 46.12 89 GLY A O 1
ATOM 709 N N . LEU A 1 90 ? -12.866 1.108 53.955 1.00 52.59 90 LEU A N 1
ATOM 710 C CA . LEU A 1 90 ? -13.601 0.856 52.727 1.00 52.59 90 LEU A CA 1
ATOM 711 C C . LEU A 1 90 ? -13.342 -0.592 52.296 1.00 52.59 90 LEU A C 1
ATOM 713 O O . LEU A 1 90 ? -12.201 -1.004 52.123 1.00 52.59 90 LEU A O 1
ATOM 717 N N . GLU A 1 91 ? -14.408 -1.356 52.067 1.00 61.34 91 GLU A N 1
ATOM 718 C CA . GLU A 1 91 ? -14.323 -2.768 51.659 1.00 61.34 91 GLU A CA 1
ATOM 719 C C . GLU A 1 91 ? -13.618 -2.971 50.297 1.00 61.34 91 GLU A C 1
ATOM 721 O O . GLU A 1 91 ? -13.118 -4.057 50.009 1.00 61.34 91 GLU A O 1
ATOM 726 N N . TYR A 1 92 ? -13.545 -1.919 49.469 1.00 71.69 92 TYR A N 1
ATOM 727 C CA . TYR A 1 92 ? -12.962 -1.935 48.125 1.00 71.69 92 TYR A CA 1
ATOM 728 C C . TYR A 1 92 ? -12.127 -0.671 47.871 1.00 71.69 92 TYR A C 1
ATOM 730 O O . TYR A 1 92 ? -12.530 0.423 48.270 1.00 71.69 92 TYR A O 1
ATOM 738 N N . GLN A 1 93 ? -11.019 -0.811 47.134 1.00 75.75 93 GLN A N 1
ATOM 739 C CA . GLN A 1 93 ? -10.165 0.299 46.693 1.00 75.75 93 GLN A CA 1
ATOM 740 C C . GLN A 1 93 ? -9.947 0.221 45.174 1.00 75.75 93 GLN A C 1
ATOM 742 O O . GLN A 1 93 ? -9.199 -0.613 44.668 1.00 75.75 93 GLN A O 1
ATOM 747 N N . LEU A 1 94 ? -10.628 1.091 44.432 1.00 81.62 94 LEU A N 1
ATOM 748 C CA . LEU A 1 94 ? -10.634 1.122 42.975 1.00 81.62 94 LEU A CA 1
ATOM 749 C C . LEU A 1 94 ? -9.607 2.130 42.413 1.00 81.62 94 LEU A C 1
ATOM 751 O O . LEU A 1 94 ? -9.460 3.233 42.939 1.00 81.62 94 LEU A O 1
ATOM 755 N N . PRO A 1 95 ? -8.953 1.819 41.279 1.00 79.88 95 PRO A N 1
ATOM 756 C CA . PRO A 1 95 ? -8.071 2.762 40.591 1.00 79.88 95 PRO A CA 1
ATOM 757 C C . PRO A 1 95 ? -8.792 4.018 40.086 1.00 79.88 95 PRO A C 1
ATOM 759 O O . PRO A 1 95 ? -9.984 3.974 39.762 1.00 79.88 95 PRO A O 1
ATOM 762 N N . ARG A 1 96 ? -8.031 5.107 39.897 1.00 78.69 96 ARG A N 1
ATOM 763 C CA . ARG A 1 96 ? -8.497 6.380 39.307 1.00 78.69 96 ARG A CA 1
ATOM 764 C C . ARG A 1 96 ? -9.405 6.189 38.087 1.00 78.69 96 ARG A C 1
ATOM 766 O O . ARG A 1 96 ? -9.079 5.454 37.152 1.00 78.69 96 ARG A O 1
ATOM 773 N N . HIS A 1 97 ? -10.521 6.913 38.044 1.00 82.31 97 HIS A N 1
ATOM 774 C CA . HIS A 1 97 ? -11.524 6.772 36.983 1.00 82.31 97 HIS A CA 1
ATOM 775 C C . HIS A 1 97 ? -11.292 7.673 35.767 1.00 82.31 97 HIS A C 1
ATOM 777 O O . HIS A 1 97 ? -10.879 8.827 35.884 1.00 82.31 97 HIS A O 1
ATOM 783 N N . GLN A 1 98 ? -11.641 7.169 34.583 1.00 79.25 98 GLN A N 1
ATOM 784 C CA . GLN A 1 98 ? -11.743 7.950 33.356 1.00 79.25 98 GLN A CA 1
ATOM 785 C C . GLN A 1 98 ? -13.049 7.653 32.608 1.00 79.25 98 GLN A C 1
ATOM 787 O O . GLN A 1 98 ? -13.401 6.507 32.332 1.00 79.25 98 GLN A O 1
ATOM 792 N N . LYS A 1 99 ? -13.760 8.709 32.197 1.00 81.06 99 LYS A N 1
ATOM 793 C CA . LYS A 1 99 ? -14.940 8.581 31.330 1.00 81.06 99 LYS A CA 1
ATOM 794 C C . LYS A 1 99 ? -14.513 8.199 29.906 1.00 81.06 99 LYS A C 1
ATOM 796 O O . LYS A 1 99 ? -13.634 8.827 29.316 1.00 81.06 99 LYS A O 1
ATOM 801 N N . CYS A 1 100 ? -15.164 7.190 29.335 1.00 82.00 100 CYS A N 1
ATOM 802 C CA . CYS A 1 100 ? -14.917 6.695 27.985 1.00 82.00 100 CYS A CA 1
ATOM 803 C C . CYS A 1 100 ? -15.250 7.763 26.933 1.00 82.00 100 CYS A C 1
ATOM 805 O O . CYS A 1 100 ? -16.409 8.148 26.760 1.00 82.00 100 CYS A O 1
ATOM 807 N N . ALA A 1 101 ? -14.246 8.196 26.168 1.00 81.38 101 ALA A N 1
ATOM 808 C CA . ALA A 1 101 ? -14.432 9.207 25.130 1.00 81.38 101 ALA A CA 1
ATOM 809 C C . ALA A 1 101 ? -15.380 8.758 24.000 1.00 81.38 101 ALA A C 1
ATOM 811 O O . ALA A 1 101 ? -16.099 9.585 23.447 1.00 81.38 101 ALA A O 1
ATOM 812 N N . CYS A 1 102 ? -15.448 7.457 23.694 1.00 80.81 102 CYS A N 1
ATOM 813 C CA . CYS A 1 102 ? -16.399 6.910 22.720 1.00 80.81 102 CYS A CA 1
ATOM 814 C C . CYS A 1 102 ? -17.846 7.030 23.217 1.00 80.81 102 CYS A C 1
ATOM 816 O O . CYS A 1 102 ? -18.743 7.341 22.438 1.00 80.81 102 CYS A O 1
ATOM 818 N N . HIS A 1 103 ? -18.072 6.826 24.519 1.00 79.88 103 HIS A N 1
ATOM 819 C CA . HIS A 1 103 ? -19.380 7.032 25.135 1.00 79.88 103 HIS A CA 1
ATOM 820 C C . HIS A 1 103 ? -19.760 8.517 25.140 1.00 79.88 103 HIS A C 1
ATOM 822 O O . HIS A 1 103 ? -20.866 8.853 24.728 1.00 79.88 103 HIS A O 1
ATOM 828 N N . LEU A 1 104 ? -18.831 9.411 25.504 1.00 79.56 104 LEU A N 1
ATOM 829 C CA . LEU A 1 104 ? -19.054 10.860 25.428 1.00 79.56 104 LEU A CA 1
ATOM 830 C C . LEU A 1 104 ? -19.380 11.305 23.992 1.00 79.56 104 LEU A C 1
ATOM 832 O O . LEU A 1 104 ? -20.376 11.985 23.779 1.00 79.56 104 LEU A O 1
ATOM 836 N N . LEU A 1 105 ? -18.624 10.854 22.986 1.00 81.25 105 LEU A N 1
ATOM 837 C CA . LEU A 1 105 ? -18.900 11.166 21.578 1.00 81.25 105 LEU A CA 1
ATOM 838 C C . LEU A 1 105 ? -20.249 10.595 21.098 1.00 81.25 105 LEU A C 1
ATOM 840 O O . LEU A 1 105 ? -20.915 11.205 20.263 1.00 81.25 105 LEU A O 1
ATOM 844 N N . ASN A 1 106 ? -20.689 9.458 21.645 1.00 83.06 106 ASN A N 1
ATOM 845 C CA . ASN A 1 106 ? -22.023 8.916 21.393 1.00 83.06 106 ASN A CA 1
ATOM 846 C C . ASN A 1 106 ? -23.129 9.759 22.058 1.00 83.06 106 ASN A C 1
ATOM 848 O O . ASN A 1 106 ? -24.184 9.944 21.453 1.00 83.06 106 ASN A O 1
ATOM 852 N N . LEU A 1 107 ? -22.896 10.315 23.253 1.00 78.56 107 LEU A N 1
ATOM 853 C CA . LEU A 1 107 ? -23.804 11.290 23.874 1.00 78.56 107 LEU A CA 1
ATOM 854 C C . LEU A 1 107 ? -23.892 12.572 23.030 1.00 78.56 107 LEU A C 1
ATOM 856 O O . LEU A 1 107 ? -24.999 12.999 22.722 1.00 78.56 107 LEU A O 1
ATOM 860 N N . VAL A 1 108 ? -22.773 13.103 22.525 1.00 79.75 108 VAL A N 1
ATOM 861 C CA . VAL A 1 108 ? -22.775 14.240 21.578 1.00 79.75 108 VAL A CA 1
ATOM 862 C C . VAL A 1 108 ? -23.590 13.913 20.314 1.00 79.75 108 VAL A C 1
ATOM 864 O O . VAL A 1 108 ? -24.418 14.703 19.857 1.00 79.75 108 VAL A O 1
ATOM 867 N N . ALA A 1 109 ? -23.425 12.705 19.767 1.00 77.69 109 ALA A N 1
ATOM 868 C CA . ALA A 1 109 ? -24.153 12.241 18.585 1.00 77.69 109 ALA A CA 1
ATOM 869 C C . ALA A 1 109 ? -25.659 11.975 18.811 1.00 77.69 109 ALA A C 1
ATOM 871 O O . ALA A 1 109 ? -26.381 11.773 17.832 1.00 77.69 109 ALA A O 1
ATOM 872 N N . THR A 1 110 ? -26.143 11.955 20.060 1.00 76.25 110 THR A N 1
ATOM 873 C CA . THR A 1 110 ? -27.529 11.585 20.406 1.00 76.25 110 THR A CA 1
ATOM 874 C C . THR A 1 110 ? -28.240 12.647 21.246 1.00 76.25 110 THR A C 1
ATOM 876 O O . THR A 1 110 ? -29.243 13.201 20.797 1.00 76.25 110 THR A O 1
ATOM 879 N N . VAL A 1 111 ? -27.717 12.963 22.430 1.00 79.00 111 VAL A N 1
ATOM 880 C CA . VAL A 1 111 ? -28.246 13.963 23.366 1.00 79.00 111 VAL A CA 1
ATOM 881 C C . VAL A 1 111 ? -28.063 15.369 22.795 1.00 79.00 111 VAL A C 1
ATOM 883 O O . VAL A 1 111 ? -29.063 16.035 22.521 1.00 79.00 111 VAL A O 1
ATOM 886 N N . ASP A 1 112 ? -26.834 15.795 22.494 1.00 77.75 112 ASP A N 1
ATOM 887 C CA . ASP A 1 112 ? -26.584 17.158 21.987 1.00 77.75 112 ASP A CA 1
ATOM 888 C C . ASP A 1 112 ? -27.182 17.344 20.585 1.00 77.75 112 ASP A C 1
ATOM 890 O O . ASP A 1 112 ? -27.829 18.352 20.286 1.00 77.75 112 ASP A O 1
ATOM 894 N N . ALA A 1 113 ? -27.085 16.316 19.737 1.00 75.69 113 ALA A N 1
ATOM 895 C CA . ALA A 1 113 ? -27.765 16.278 18.445 1.00 75.69 113 ALA A CA 1
ATOM 896 C C . ALA A 1 113 ? -29.299 16.440 18.549 1.00 75.69 113 ALA A C 1
ATOM 898 O O . ALA A 1 113 ? -29.919 16.963 17.617 1.00 75.69 113 ALA A O 1
ATOM 899 N N . SER A 1 114 ? -29.918 16.042 19.670 1.00 76.31 114 SER A N 1
ATOM 900 C CA . SER A 1 114 ? -31.337 16.307 19.953 1.00 76.31 114 SER A CA 1
ATOM 901 C C . SER A 1 114 ? -31.579 17.728 20.482 1.00 76.31 114 SER A C 1
ATOM 903 O O . SER A 1 114 ? -32.573 18.356 20.108 1.00 76.31 114 SER A O 1
ATOM 905 N N . ALA A 1 115 ? -30.641 18.298 21.249 1.00 80.56 115 ALA A N 1
ATOM 906 C CA . ALA A 1 115 ? -30.691 19.690 21.704 1.00 80.56 115 ALA A CA 1
ATOM 907 C C . ALA A 1 115 ? -30.663 20.699 20.535 1.00 80.56 115 ALA A C 1
ATOM 909 O O . ALA A 1 115 ? -31.227 21.790 20.641 1.00 80.56 115 ALA A O 1
ATOM 910 N N . ALA A 1 116 ? -30.132 20.311 19.369 1.00 81.69 116 ALA A N 1
ATOM 911 C CA . ALA A 1 116 ? -30.242 21.078 18.122 1.00 81.69 116 ALA A CA 1
ATOM 912 C C . ALA A 1 116 ? -31.698 21.429 17.729 1.00 81.69 116 ALA A C 1
ATOM 914 O O . ALA A 1 116 ? -31.932 22.425 17.037 1.00 81.69 116 ALA A O 1
ATOM 915 N N . GLU A 1 117 ? -32.700 20.672 18.197 1.00 80.12 117 GLU A N 1
ATOM 916 C CA . GLU A 1 117 ? -34.121 21.000 18.019 1.00 80.12 117 GLU A CA 1
ATOM 917 C C . GLU A 1 117 ? -34.581 22.257 18.775 1.00 80.12 117 GLU A C 1
ATOM 919 O O . GLU A 1 117 ? -35.631 22.812 18.441 1.00 80.12 117 GLU A O 1
ATOM 924 N N . ALA A 1 118 ? -33.825 22.735 19.765 1.00 79.50 118 ALA A N 1
ATOM 925 C CA . ALA A 1 118 ? -34.077 24.018 20.420 1.00 79.50 118 ALA A CA 1
ATOM 926 C C . ALA A 1 118 ? -33.561 25.212 19.591 1.00 79.50 118 ALA A C 1
ATOM 928 O O . ALA A 1 118 ? -34.089 26.314 19.713 1.00 79.50 118 ALA A O 1
ATOM 929 N N . GLY A 1 119 ? -32.567 25.001 18.718 1.00 74.75 119 GLY A N 1
ATOM 930 C CA . GLY A 1 119 ? -31.875 26.075 17.994 1.00 74.75 119 GLY A CA 1
ATOM 931 C C . GLY A 1 119 ? -32.572 26.598 16.729 1.00 74.75 119 GLY A C 1
ATOM 932 O O . GLY A 1 119 ? -32.173 27.638 16.208 1.00 74.75 119 GLY A O 1
ATOM 933 N N . SER A 1 120 ? -33.581 25.901 16.191 1.00 84.69 120 SER A N 1
ATOM 934 C CA . SER A 1 120 ? -34.372 26.386 15.045 1.00 84.69 120 SER A CA 1
ATOM 935 C C . SER A 1 120 ? -35.686 25.626 14.865 1.00 84.69 120 SER A C 1
ATOM 937 O O . SER A 1 120 ? -35.684 24.410 14.671 1.00 84.69 120 SER A O 1
ATOM 939 N N . ASP A 1 121 ? -36.808 26.346 14.773 1.00 82.75 121 ASP A N 1
ATOM 940 C CA . ASP A 1 121 ? -38.125 25.765 14.462 1.00 82.75 121 ASP A CA 1
ATOM 941 C C . ASP A 1 121 ? -38.221 25.142 13.060 1.00 82.75 121 ASP A C 1
ATOM 943 O O . ASP A 1 121 ? -39.093 24.308 12.796 1.00 82.75 121 ASP A O 1
ATOM 947 N N . THR A 1 122 ? -37.347 25.529 12.128 1.00 82.19 122 THR A N 1
ATOM 948 C CA . THR A 1 122 ? -37.285 24.908 10.796 1.00 82.19 122 THR A CA 1
ATOM 949 C C . THR A 1 122 ? -36.567 23.564 10.869 1.00 82.19 122 THR A C 1
ATOM 951 O O . THR A 1 122 ? -37.115 22.570 10.390 1.00 82.19 122 THR A O 1
ATOM 954 N N . TYR A 1 123 ? -35.412 23.507 11.544 1.00 83.38 123 TYR A N 1
ATOM 955 C CA . TYR A 1 123 ? -34.708 22.250 11.821 1.00 83.38 123 TYR A CA 1
ATOM 956 C C . TYR A 1 123 ? -35.594 21.300 12.636 1.00 83.38 123 TYR A C 1
ATOM 958 O O . TYR A 1 123 ? -35.825 20.178 12.210 1.00 83.38 123 TYR A O 1
ATOM 966 N N . LYS A 1 124 ? -36.193 21.770 13.736 1.00 83.94 124 LYS A N 1
ATOM 967 C CA . LYS A 1 124 ? -37.099 21.005 14.609 1.00 83.94 124 LYS A CA 1
ATOM 968 C C . LYS A 1 124 ? -38.266 20.365 13.859 1.00 83.94 124 LYS A C 1
ATOM 970 O O . LYS A 1 124 ? -38.544 19.183 14.043 1.00 83.94 124 LYS A O 1
ATOM 975 N N . ARG A 1 125 ? -38.960 21.122 12.999 1.00 81.69 125 ARG A N 1
ATOM 976 C CA . ARG A 1 125 ? -40.098 20.591 12.225 1.00 81.69 125 ARG A CA 1
ATOM 977 C C . ARG A 1 125 ? -39.655 19.568 11.179 1.00 81.69 125 ARG A C 1
ATOM 979 O O . ARG A 1 125 ? -40.322 18.544 11.044 1.00 81.69 125 ARG A O 1
ATOM 986 N N . LEU A 1 126 ? -38.548 19.815 10.475 1.00 81.62 126 LEU A N 1
ATOM 987 C CA . LEU A 1 126 ? -38.012 18.880 9.479 1.00 81.62 126 LEU A CA 1
ATOM 988 C C . LEU A 1 126 ? -37.437 17.617 10.136 1.00 81.62 126 LEU A C 1
ATOM 990 O O . LEU A 1 126 ? -37.813 16.527 9.723 1.00 81.62 126 LEU A O 1
ATOM 994 N N . SER A 1 127 ? -36.641 17.761 11.201 1.00 81.81 127 SER A N 1
ATOM 995 C CA . SER A 1 127 ? -36.119 16.687 12.062 1.00 81.81 127 SER A CA 1
ATOM 996 C C . SER A 1 127 ? -37.241 15.770 12.537 1.00 81.81 127 SER A C 1
ATOM 998 O O . SER A 1 127 ? -37.298 14.606 12.143 1.00 81.81 127 SER A O 1
ATOM 1000 N N . ARG A 1 128 ? -38.208 16.304 13.296 1.00 81.94 128 ARG A N 1
ATOM 1001 C CA . ARG A 1 128 ? -39.311 15.504 13.851 1.00 81.94 128 ARG A CA 1
ATOM 1002 C C . ARG A 1 128 ? -40.147 14.839 12.768 1.00 81.94 128 ARG A C 1
ATOM 1004 O O . ARG A 1 128 ? -40.498 13.675 12.917 1.00 81.94 128 ARG A O 1
ATOM 1011 N N . SER A 1 129 ? -40.458 15.543 11.679 1.00 77.75 129 SER A N 1
ATOM 1012 C CA . SER A 1 129 ? -41.253 14.974 10.587 1.00 77.75 129 SER A CA 1
ATOM 1013 C C . SER A 1 129 ? -40.495 13.866 9.847 1.00 77.75 129 SER A C 1
ATOM 1015 O O . SER A 1 129 ? -41.033 12.772 9.666 1.00 77.75 129 SER A O 1
ATOM 1017 N N . ALA A 1 130 ? -39.231 14.098 9.484 1.00 75.31 130 ALA A N 1
ATOM 1018 C CA . ALA A 1 130 ? -38.395 13.123 8.792 1.00 75.31 130 ALA A CA 1
ATOM 1019 C C . ALA A 1 130 ? -38.093 11.905 9.678 1.00 75.31 130 ALA A C 1
ATOM 1021 O O . ALA A 1 130 ? -38.383 10.782 9.270 1.00 75.31 130 ALA A O 1
ATOM 1022 N N . PHE A 1 131 ? -37.611 12.089 10.912 1.00 75.81 131 PHE A N 1
ATOM 1023 C CA . PHE A 1 131 ? -37.292 10.973 11.808 1.00 75.81 131 PHE A CA 1
ATOM 1024 C C . PHE A 1 131 ? -38.524 10.228 12.322 1.00 75.81 131 PHE A C 1
ATOM 1026 O O . PHE A 1 131 ? -38.440 9.012 12.491 1.00 75.81 131 PHE A O 1
ATOM 1033 N N . ALA A 1 132 ? -39.687 10.868 12.491 1.00 71.75 132 ALA A N 1
ATOM 1034 C CA . ALA A 1 132 ? -40.925 10.136 12.777 1.00 71.75 132 ALA A CA 1
ATOM 1035 C C . ALA A 1 132 ? -41.359 9.275 11.579 1.00 71.75 132 ALA A C 1
ATOM 1037 O O . ALA A 1 132 ? -41.754 8.121 11.766 1.00 71.75 132 ALA A O 1
ATOM 1038 N N . LYS A 1 133 ? -41.235 9.788 10.343 1.00 69.06 133 LYS A N 1
ATOM 1039 C CA . LYS A 1 133 ? -41.495 9.016 9.115 1.00 69.06 133 LYS A CA 1
ATOM 1040 C C . LYS A 1 133 ? -40.502 7.862 8.963 1.00 69.06 133 LYS A C 1
ATOM 1042 O O . LYS A 1 133 ? -40.940 6.738 8.740 1.00 69.06 133 LYS A O 1
ATOM 1047 N N . CYS A 1 134 ? -39.205 8.099 9.167 1.00 66.69 134 CYS A N 1
ATOM 1048 C CA . CYS A 1 134 ? -38.169 7.063 9.163 1.00 66.69 134 CYS A CA 1
ATOM 1049 C C . CYS A 1 134 ? -38.378 6.026 10.275 1.00 66.69 134 CYS A C 1
ATOM 1051 O O . CYS A 1 134 ? -38.319 4.841 9.994 1.00 66.69 134 CYS A O 1
ATOM 1053 N N . SER A 1 135 ? -38.746 6.422 11.496 1.00 64.56 135 SER A N 1
ATOM 1054 C CA . SER A 1 135 ? -39.034 5.486 12.598 1.00 64.56 135 SER A CA 1
ATOM 1055 C C . SER A 1 135 ? -40.291 4.652 12.336 1.00 64.56 135 SER A C 1
ATOM 1057 O O . SER A 1 135 ? -40.313 3.438 12.559 1.00 64.56 135 SER A O 1
ATOM 1059 N N . ALA A 1 136 ? -41.336 5.262 11.770 1.00 64.00 136 ALA A N 1
ATOM 1060 C CA . ALA A 1 136 ? -42.480 4.525 11.240 1.00 64.00 136 ALA A CA 1
ATOM 1061 C C . ALA A 1 136 ? -42.081 3.599 10.072 1.00 64.00 136 ALA A C 1
ATOM 1063 O O . ALA A 1 136 ? -42.735 2.578 9.873 1.00 64.00 136 ALA A O 1
ATOM 1064 N N . LEU A 1 137 ? -41.002 3.916 9.348 1.00 62.09 137 LEU A N 1
ATOM 1065 C CA . LEU A 1 137 ? -40.347 3.098 8.320 1.00 62.09 137 LEU A CA 1
ATOM 1066 C C . LEU A 1 137 ? -39.221 2.174 8.872 1.00 62.09 137 LEU A C 1
ATOM 1068 O O . LEU A 1 137 ? -38.557 1.492 8.095 1.00 62.09 137 LEU A O 1
ATOM 1072 N N . TRP A 1 138 ? -39.041 2.069 10.196 1.00 58.28 138 TRP A N 1
ATOM 1073 C CA . TRP A 1 138 ? -38.070 1.160 10.841 1.00 58.28 138 TRP A CA 1
ATOM 1074 C C . TRP A 1 138 ? -38.717 0.142 11.801 1.00 58.28 138 TRP A C 1
ATOM 1076 O O . TRP A 1 138 ? -38.209 -0.963 11.996 1.00 58.28 138 TRP A O 1
ATOM 1086 N N . ASN A 1 139 ? -39.898 0.444 12.342 1.00 59.84 139 ASN A N 1
ATOM 1087 C CA . ASN A 1 139 ? -40.573 -0.393 13.347 1.00 59.84 139 ASN A CA 1
ATOM 1088 C C . ASN A 1 139 ? -41.310 -1.638 12.807 1.00 59.84 139 ASN A C 1
ATOM 1090 O O . ASN A 1 139 ? -41.990 -2.331 13.568 1.00 59.84 139 ASN A O 1
ATOM 1094 N N . LYS A 1 140 ? -41.247 -1.901 11.494 1.00 58.34 140 LYS A N 1
ATOM 1095 C CA . LYS A 1 140 ? -42.401 -2.453 10.769 1.00 58.34 140 LYS A CA 1
ATOM 1096 C C . LYS A 1 140 ? -42.138 -3.723 9.918 1.00 58.34 140 LYS A C 1
ATOM 1098 O O . LYS A 1 140 ? -42.930 -4.650 10.019 1.00 58.34 140 LYS A O 1
ATOM 1103 N N . THR A 1 141 ? -41.076 -3.841 9.101 1.00 53.81 141 THR A N 1
ATOM 1104 C CA . THR A 1 141 ? -40.589 -5.150 8.563 1.00 53.81 141 THR A CA 1
ATOM 1105 C C . THR A 1 141 ? -39.443 -5.712 9.396 1.00 53.81 141 THR A C 1
ATOM 1107 O O . THR A 1 141 ? -39.031 -6.858 9.194 1.00 53.81 141 THR A O 1
ATOM 1110 N N . SER A 1 142 ? -38.987 -4.985 10.422 1.00 54.00 142 SER A N 1
ATOM 1111 C CA . SER A 1 142 ? -38.263 -5.612 11.530 1.00 54.00 142 SER A CA 1
ATOM 1112 C C . SER A 1 142 ? -39.117 -6.767 12.085 1.00 54.00 142 SER A C 1
ATOM 1114 O O . SER A 1 142 ? -38.586 -7.762 12.554 1.00 54.00 142 SER A O 1
ATOM 1116 N N . ARG A 1 143 ? -40.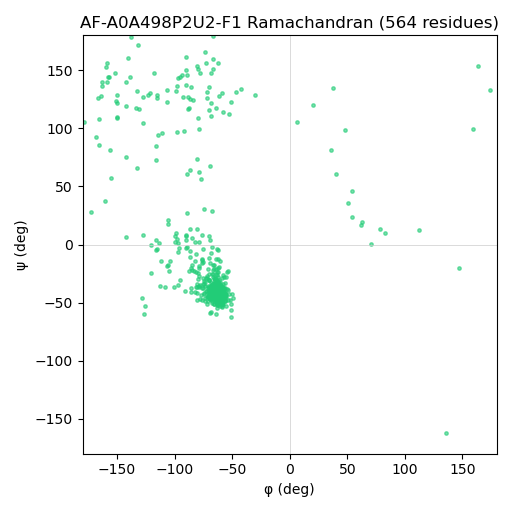438 -6.692 11.841 1.00 58.09 143 ARG A N 1
ATOM 1117 C CA . ARG A 1 143 ? -41.489 -7.688 12.059 1.00 58.09 143 ARG A CA 1
ATOM 1118 C C . ARG A 1 143 ? -41.922 -8.554 10.837 1.00 58.09 143 ARG A C 1
ATOM 1120 O O . ARG A 1 143 ? -42.907 -9.265 10.984 1.00 58.09 143 ARG A O 1
ATOM 1127 N N . SER A 1 144 ? -41.316 -8.497 9.632 1.00 53.59 144 SER A N 1
ATOM 1128 C CA . SER A 1 144 ? -41.812 -9.247 8.434 1.00 53.59 144 SER A CA 1
ATOM 1129 C C . SER A 1 144 ? -40.822 -9.341 7.244 1.00 53.59 144 SER A C 1
ATOM 1131 O O . SER A 1 144 ? -40.617 -8.362 6.529 1.00 53.59 144 SER A O 1
ATOM 1133 N N . THR A 1 145 ? -40.238 -10.519 6.981 1.00 53.72 145 THR A N 1
ATOM 1134 C CA . THR A 1 145 ? -39.142 -10.752 6.002 1.00 53.72 145 THR A CA 1
ATOM 1135 C C . THR A 1 145 ? -39.424 -10.307 4.561 1.00 53.72 145 THR A C 1
ATOM 1137 O O . THR A 1 145 ? -38.611 -9.585 3.995 1.00 53.72 145 THR A O 1
ATOM 1140 N N . LEU A 1 146 ? -40.578 -10.647 3.980 1.00 54.53 146 LEU A N 1
ATOM 1141 C CA . LEU A 1 146 ? -40.876 -10.426 2.549 1.00 54.53 146 LEU A CA 1
ATOM 1142 C C . LEU A 1 146 ? -40.777 -8.954 2.084 1.00 54.53 146 LEU A C 1
ATOM 1144 O O . LEU A 1 146 ? -40.547 -8.648 0.911 1.00 54.53 146 LEU A O 1
ATOM 1148 N N . ALA A 1 147 ? -40.983 -8.013 3.004 1.00 50.25 147 ALA A N 1
ATOM 1149 C CA . ALA A 1 147 ? -40.921 -6.588 2.700 1.00 50.25 147 ALA A CA 1
ATOM 1150 C C . ALA A 1 147 ? -39.550 -5.954 3.046 1.00 50.25 147 ALA A C 1
ATOM 1152 O O . ALA A 1 147 ? -39.363 -4.761 2.836 1.00 50.25 147 ALA A O 1
ATOM 1153 N N . PHE A 1 148 ? -38.578 -6.732 3.545 1.00 53.56 148 PHE A N 1
ATOM 1154 C CA . PHE A 1 148 ? -37.153 -6.375 3.488 1.00 53.56 148 PHE A CA 1
ATOM 1155 C C . PHE A 1 148 ? -36.678 -6.432 2.035 1.00 53.56 148 PHE A C 1
ATOM 1157 O O . PHE A 1 148 ? -36.311 -5.416 1.453 1.00 53.56 148 PHE A O 1
ATOM 1164 N N . GLU A 1 149 ? -36.840 -7.610 1.430 1.00 53.19 149 GLU A N 1
ATOM 1165 C CA . GLU A 1 149 ? -36.409 -7.964 0.072 1.00 53.19 149 GLU A CA 1
ATOM 1166 C C . GLU A 1 149 ? -37.038 -7.063 -1.002 1.00 53.19 149 GLU A C 1
ATOM 1168 O O . GLU A 1 149 ? -36.462 -6.823 -2.059 1.00 53.19 149 GLU A O 1
ATOM 1173 N N . THR A 1 150 ? -38.242 -6.545 -0.740 1.00 52.09 150 THR A N 1
ATOM 1174 C CA . THR A 1 150 ? -38.933 -5.629 -1.657 1.00 52.09 150 THR A CA 1
ATOM 1175 C C . THR A 1 150 ? -38.393 -4.198 -1.576 1.00 52.09 150 THR A C 1
ATOM 1177 O O . THR A 1 150 ? -38.289 -3.543 -2.608 1.00 52.09 150 THR A O 1
ATOM 1180 N N . VAL A 1 151 ? -37.991 -3.718 -0.394 1.00 50.56 151 VAL A N 1
ATOM 1181 C CA . VAL A 1 151 ? -37.340 -2.400 -0.252 1.00 50.56 151 VAL A CA 1
ATOM 1182 C C . VAL A 1 151 ? -35.910 -2.445 -0.797 1.00 50.56 151 VAL A C 1
ATOM 1184 O O . VAL A 1 151 ? -35.497 -1.531 -1.505 1.00 50.56 151 VAL A O 1
ATOM 1187 N N . GLU A 1 152 ? -35.184 -3.534 -0.541 1.00 55.16 152 GLU A N 1
ATOM 1188 C CA . GLU A 1 152 ? -33.832 -3.774 -1.064 1.00 55.16 152 GLU A CA 1
ATOM 1189 C C . GLU A 1 152 ? -33.794 -3.747 -2.605 1.00 55.16 152 GLU A C 1
ATOM 1191 O O . GLU A 1 152 ? -32.904 -3.132 -3.195 1.00 55.16 152 GLU A O 1
ATOM 1196 N N . ARG A 1 153 ? -34.808 -4.332 -3.262 1.00 52.47 153 ARG A N 1
ATOM 1197 C CA . ARG A 1 153 ? -34.936 -4.383 -4.729 1.00 52.47 153 ARG A CA 1
ATOM 1198 C C . ARG A 1 153 ? -35.162 -3.015 -5.380 1.00 52.47 153 ARG A C 1
ATOM 1200 O O . ARG A 1 153 ? -34.527 -2.720 -6.389 1.00 52.47 153 ARG A O 1
ATOM 1207 N N . GLU A 1 154 ? -36.051 -2.196 -4.818 1.00 52.28 154 GLU A N 1
ATOM 1208 C CA . GLU A 1 154 ? -36.421 -0.891 -5.393 1.00 52.28 154 GLU A CA 1
ATOM 1209 C C . GLU A 1 154 ? -35.416 0.215 -5.026 1.00 52.28 154 GLU A C 1
ATOM 1211 O O . GLU A 1 154 ? -35.036 1.024 -5.873 1.00 52.28 154 GLU A O 1
ATOM 1216 N N . CYS A 1 155 ? -34.934 0.243 -3.777 1.00 48.56 155 CYS A N 1
ATOM 1217 C CA . CYS A 1 155 ? -34.008 1.276 -3.298 1.00 48.56 155 CYS A CA 1
ATOM 1218 C C . CYS A 1 155 ? -32.527 0.965 -3.573 1.00 48.56 155 CYS A C 1
ATOM 1220 O O . CYS A 1 155 ? -31.689 1.845 -3.380 1.00 48.56 155 CYS A O 1
ATOM 1222 N N . LYS A 1 156 ? -32.191 -0.265 -3.997 1.00 48.78 156 LYS A N 1
ATOM 1223 C CA . LYS A 1 156 ? -30.813 -0.758 -4.233 1.00 48.78 156 LYS A CA 1
ATOM 1224 C C . LYS A 1 156 ? -29.863 -0.593 -3.033 1.00 48.78 156 LYS A C 1
ATOM 1226 O O . LYS A 1 156 ? -28.646 -0.548 -3.196 1.00 48.78 156 LYS A O 1
ATOM 1231 N N . LEU A 1 157 ? -30.429 -0.502 -1.831 1.00 43.88 157 LEU A N 1
ATOM 1232 C CA . LEU A 1 157 ? -29.749 -0.335 -0.548 1.00 43.88 157 LEU A CA 1
ATOM 1233 C C . LEU A 1 157 ? -30.490 -1.167 0.504 1.00 43.88 157 LEU A C 1
ATOM 1235 O O . LEU A 1 157 ? -31.723 -1.178 0.530 1.00 43.88 157 LEU A O 1
ATOM 1239 N N . GLN A 1 158 ? -29.752 -1.830 1.396 1.00 39.50 158 GLN A N 1
ATOM 1240 C CA . GLN A 1 158 ? -30.349 -2.565 2.513 1.00 39.50 158 GLN A CA 1
ATOM 1241 C C . GLN A 1 158 ? -30.936 -1.600 3.545 1.00 39.50 158 GLN A C 1
ATOM 1243 O O . GLN A 1 158 ? -30.210 -0.852 4.196 1.00 39.50 158 GLN A O 1
ATOM 1248 N N . PHE A 1 159 ? -32.259 -1.644 3.720 1.00 45.19 159 PHE A N 1
ATOM 1249 C CA . PHE A 1 159 ? -32.977 -0.832 4.702 1.00 45.19 159 PHE A CA 1
ATOM 1250 C C . PHE A 1 159 ? -33.623 -1.697 5.784 1.00 45.19 159 PHE A C 1
ATOM 1252 O O . PHE A 1 159 ? -34.429 -2.587 5.504 1.00 45.19 159 PHE A O 1
ATOM 1259 N N . LEU A 1 160 ? -33.318 -1.372 7.040 1.00 40.94 160 LEU A N 1
ATOM 1260 C CA . LEU A 1 160 ? -33.929 -1.956 8.227 1.00 40.94 160 LEU A CA 1
ATOM 1261 C C . LEU A 1 160 ? -35.047 -1.032 8.766 1.00 40.94 160 LEU A C 1
ATOM 1263 O O . LEU A 1 160 ? -34.701 -0.125 9.501 1.00 40.94 160 LEU A O 1
ATOM 1267 N N . ARG A 1 161 ? -36.375 -1.166 8.507 1.00 46.62 161 ARG A N 1
ATOM 1268 C CA . ARG A 1 161 ? -37.183 -2.153 7.732 1.00 46.62 161 ARG A CA 1
ATOM 1269 C C . ARG A 1 161 ? -38.762 -1.897 7.912 1.00 46.62 161 ARG A C 1
ATOM 1271 O O . ARG A 1 161 ? -39.173 -1.800 9.075 1.00 46.62 161 ARG A O 1
ATOM 1278 N N . PRO A 1 162 ? -39.705 -1.862 6.897 1.00 37.19 162 PRO A N 1
ATOM 1279 C CA . PRO A 1 162 ? -41.185 -1.556 7.063 1.00 37.19 162 PRO A CA 1
ATOM 1280 C C . PRO A 1 162 ? -42.393 -2.401 6.413 1.00 37.19 162 PRO A C 1
ATOM 1282 O O . PRO A 1 162 ? -42.579 -2.373 5.203 1.00 37.19 162 PRO A O 1
ATOM 1285 N N . ASN A 1 163 ? -43.326 -3.049 7.175 1.00 38.06 163 ASN A N 1
ATOM 1286 C CA . ASN A 1 163 ? -44.644 -3.686 6.791 1.00 38.06 163 ASN A CA 1
ATOM 1287 C C . ASN A 1 163 ? -45.791 -3.375 7.819 1.00 38.06 163 ASN A C 1
ATOM 1289 O O . ASN A 1 163 ? -45.511 -2.742 8.824 1.00 38.06 163 ASN A O 1
ATOM 1293 N N . GLN A 1 164 ? -47.083 -3.766 7.761 1.00 41.28 164 GLN A N 1
ATOM 1294 C CA . GLN A 1 164 ? -47.922 -4.557 6.835 1.00 41.28 164 GLN A CA 1
ATOM 1295 C C . GLN A 1 164 ? -49.401 -4.095 6.920 1.00 41.28 164 GLN A C 1
ATOM 1297 O O . GLN A 1 164 ? -49.855 -3.721 7.998 1.00 41.28 164 GLN A O 1
ATOM 1302 N N . THR A 1 165 ? -50.146 -4.166 5.805 1.00 38.38 165 THR A N 1
ATOM 1303 C CA . THR A 1 165 ? -51.582 -4.560 5.618 1.00 38.38 165 THR A CA 1
ATOM 1304 C C . THR A 1 165 ? -52.313 -3.830 4.482 1.00 38.38 165 THR A C 1
ATOM 1306 O O . THR A 1 165 ? -53.291 -4.385 3.988 1.00 38.38 165 THR A O 1
ATOM 1309 N N . ARG A 1 166 ? -51.869 -2.656 3.992 1.00 37.97 166 ARG A N 1
ATOM 1310 C CA . ARG A 1 166 ? -52.448 -2.017 2.779 1.00 37.97 166 ARG A CA 1
ATOM 1311 C C . ARG A 1 166 ? -51.391 -1.325 1.907 1.00 37.97 166 ARG A C 1
ATOM 1313 O O . ARG A 1 166 ? -50.756 -0.371 2.342 1.00 37.97 166 ARG A O 1
ATOM 1320 N N . TRP A 1 167 ? -51.252 -1.787 0.660 1.00 41.25 167 TRP A N 1
ATOM 1321 C CA . TRP A 1 167 ? -50.251 -1.331 -0.323 1.00 41.25 167 TRP A CA 1
ATOM 1322 C C . TRP A 1 167 ? -50.369 0.166 -0.666 1.00 41.25 167 TRP A C 1
ATOM 1324 O O . TRP A 1 167 ? -49.374 0.885 -0.647 1.00 41.25 167 TRP A O 1
ATOM 1334 N N . ASN A 1 168 ? -51.592 0.676 -0.842 1.00 41.47 168 ASN A N 1
ATOM 1335 C CA . ASN A 1 168 ? -51.829 2.086 -1.184 1.00 41.47 168 ASN A CA 1
ATOM 1336 C C . ASN A 1 168 ? -51.325 3.061 -0.099 1.00 41.47 168 ASN A C 1
ATOM 1338 O O . ASN A 1 168 ? -50.946 4.186 -0.407 1.00 41.47 168 ASN A O 1
ATOM 1342 N N . SER A 1 169 ? -51.275 2.639 1.171 1.00 39.66 169 SER A N 1
ATOM 1343 C CA . SER A 1 169 ? -50.748 3.462 2.270 1.00 39.66 169 SER A CA 1
ATOM 1344 C C . SER A 1 169 ? -49.219 3.553 2.292 1.00 39.66 169 SER A C 1
ATOM 1346 O O . SER A 1 169 ? -48.697 4.434 2.967 1.00 39.66 169 SER A O 1
ATOM 1348 N N . LEU A 1 170 ? -48.506 2.674 1.576 1.00 41.81 170 LEU A N 1
ATOM 1349 C CA . LEU A 1 170 ? -47.054 2.753 1.392 1.00 41.81 170 LEU A CA 1
ATOM 1350 C C . LEU A 1 170 ? -46.710 3.763 0.288 1.00 41.81 170 LEU A C 1
ATOM 1352 O O . LEU A 1 170 ? -45.905 4.662 0.514 1.00 41.81 170 LEU A O 1
ATOM 1356 N N . PHE A 1 171 ? -47.398 3.678 -0.857 1.00 45.38 171 PHE A N 1
ATOM 1357 C CA . PHE A 1 171 ? -47.292 4.651 -1.951 1.00 45.38 171 PHE A CA 1
ATOM 1358 C C . PHE A 1 171 ? -47.577 6.082 -1.453 1.00 45.38 171 PHE A C 1
ATOM 1360 O O . PHE A 1 171 ? -46.706 6.947 -1.518 1.00 45.38 171 PHE A O 1
ATOM 1367 N N . LEU A 1 172 ? -48.724 6.284 -0.789 1.00 44.38 172 LEU A N 1
ATOM 1368 C CA . LEU A 1 172 ? -49.129 7.559 -0.173 1.00 44.38 172 LEU A CA 1
ATOM 1369 C C . LEU A 1 172 ? -48.274 7.997 1.040 1.00 44.38 172 LEU A C 1
ATOM 1371 O O . LEU A 1 172 ? -48.571 9.029 1.647 1.00 44.38 172 LEU A O 1
ATOM 1375 N N . ALA A 1 173 ? -47.288 7.207 1.476 1.00 46.84 173 ALA A N 1
ATOM 1376 C CA . ALA A 1 173 ? -46.333 7.589 2.523 1.00 46.84 173 ALA A CA 1
ATOM 1377 C C . ALA A 1 173 ? -44.991 8.036 1.927 1.00 46.84 173 ALA A C 1
ATOM 1379 O O . ALA A 1 173 ? -44.408 9.001 2.416 1.00 46.84 173 ALA A O 1
ATOM 1380 N N . VAL A 1 174 ? -44.547 7.394 0.842 1.00 47.34 174 VAL A N 1
ATOM 1381 C CA . VAL A 1 174 ? -43.378 7.821 0.056 1.00 47.34 174 VAL A CA 1
ATOM 1382 C C . VAL A 1 174 ? -43.681 9.127 -0.686 1.00 47.34 174 VAL A C 1
ATOM 1384 O O . VAL A 1 174 ? -42.890 10.061 -0.616 1.00 47.34 174 VAL A O 1
ATOM 1387 N N . GLU A 1 175 ? -44.879 9.263 -1.261 1.00 45.34 175 GLU A N 1
ATOM 1388 C CA . GLU A 1 175 ? -45.394 10.514 -1.853 1.00 45.34 175 GLU A CA 1
ATOM 1389 C C . GLU A 1 175 ? -45.576 11.649 -0.814 1.00 45.34 175 GLU A C 1
ATOM 1391 O O . GLU A 1 175 ? -45.741 12.815 -1.164 1.00 45.34 175 GLU A O 1
ATOM 1396 N N . ARG A 1 176 ? -45.515 11.327 0.489 1.00 46.12 176 ARG A N 1
ATOM 1397 C CA . ARG A 1 176 ? -45.581 12.284 1.610 1.00 46.12 176 ARG A CA 1
ATOM 1398 C C . ARG A 1 176 ? -44.223 12.652 2.212 1.00 46.12 176 ARG A C 1
ATOM 1400 O O . ARG A 1 176 ? -44.206 13.418 3.181 1.00 46.12 176 ARG A O 1
ATOM 1407 N N . LEU A 1 177 ? -43.108 12.140 1.690 1.00 54.81 177 LEU A N 1
ATOM 1408 C CA . LEU A 1 177 ? -41.795 12.722 1.970 1.00 54.81 177 LEU A CA 1
ATOM 1409 C C . LEU A 1 177 ? -41.621 13.942 1.067 1.00 54.81 177 LEU A C 1
ATOM 1411 O O . LEU A 1 177 ? -41.492 13.823 -0.148 1.00 54.81 177 LEU A O 1
ATOM 1415 N N . ASN A 1 178 ? -41.662 15.130 1.664 1.00 58.19 178 ASN A N 1
ATOM 1416 C CA . ASN A 1 178 ? -41.483 16.373 0.928 1.00 58.19 178 ASN A CA 1
ATOM 1417 C C . ASN A 1 178 ? -40.043 16.447 0.387 1.00 58.19 178 ASN A C 1
ATOM 1419 O O . ASN A 1 178 ? -39.107 15.950 1.017 1.00 58.19 178 ASN A O 1
ATOM 1423 N N . THR A 1 179 ? -39.827 17.134 -0.734 1.00 63.50 179 THR A N 1
ATOM 1424 C CA . THR A 1 179 ? -38.480 17.359 -1.293 1.00 63.50 179 THR A CA 1
ATOM 1425 C C . THR A 1 179 ? -37.546 18.028 -0.278 1.00 63.50 179 THR A C 1
ATOM 1427 O O . THR A 1 179 ? -36.363 17.699 -0.214 1.00 63.50 179 THR A O 1
ATOM 1430 N N . ALA A 1 180 ? -38.093 18.886 0.589 1.00 63.84 180 ALA A N 1
ATOM 1431 C CA . ALA A 1 180 ? -37.388 19.486 1.722 1.00 63.84 180 ALA A CA 1
ATOM 1432 C C . ALA A 1 180 ? -36.942 18.474 2.801 1.00 63.84 180 ALA A C 1
ATOM 1434 O O . ALA A 1 180 ? -35.915 18.683 3.439 1.00 63.84 180 ALA A O 1
ATOM 1435 N N . GLU A 1 181 ? -37.676 17.376 3.008 1.00 68.81 181 GLU A N 1
ATOM 1436 C CA . GLU A 1 181 ? -37.327 16.333 3.987 1.00 68.81 181 GLU A CA 1
ATOM 1437 C C . GLU A 1 181 ? -36.262 15.381 3.434 1.00 68.81 181 GLU A C 1
ATOM 1439 O O . GLU A 1 181 ? -35.357 14.984 4.162 1.00 68.81 181 GLU A O 1
ATOM 1444 N N . LEU A 1 182 ? -36.313 15.073 2.133 1.00 70.25 182 LEU A N 1
ATOM 1445 C CA . LEU A 1 182 ? -35.246 14.338 1.446 1.00 70.25 182 LEU A CA 1
ATOM 1446 C C . LEU A 1 182 ? -33.943 15.154 1.403 1.00 70.25 182 LEU A C 1
ATOM 1448 O O . LEU A 1 182 ? -32.873 14.612 1.674 1.00 70.25 182 LEU A O 1
ATOM 1452 N N . GLY A 1 183 ? -34.036 16.462 1.136 1.00 74.81 183 GLY A N 1
ATOM 1453 C CA . GLY A 1 183 ? -32.902 17.384 1.233 1.00 74.81 183 GLY A CA 1
ATOM 1454 C C . GLY A 1 183 ? -32.324 17.454 2.650 1.00 74.81 183 GLY A C 1
ATOM 1455 O O . GLY A 1 183 ? -31.115 17.319 2.820 1.00 74.81 183 GLY A O 1
ATOM 1456 N N . PHE A 1 184 ? -33.185 17.573 3.667 1.00 82.50 184 PHE A N 1
ATOM 1457 C CA . PHE A 1 184 ? -32.781 17.533 5.075 1.00 82.50 184 PHE A CA 1
ATOM 1458 C C . PHE A 1 184 ? -32.060 16.229 5.443 1.00 82.50 184 PHE A C 1
ATOM 1460 O O . PHE A 1 184 ? -31.000 16.285 6.055 1.00 82.50 184 PHE A O 1
ATOM 1467 N N . LEU A 1 185 ? -32.583 15.061 5.052 1.00 76.50 185 LEU A N 1
ATOM 1468 C CA . LEU A 1 185 ? -31.952 13.773 5.364 1.00 76.50 185 LEU A CA 1
ATOM 1469 C C . LEU A 1 185 ? -30.588 13.604 4.676 1.00 76.50 185 LEU A C 1
ATOM 1471 O O . LEU A 1 185 ? -29.672 13.050 5.282 1.00 76.50 185 LEU A O 1
ATOM 1475 N N . ALA A 1 186 ? -30.421 14.110 3.450 1.00 77.25 186 ALA A N 1
ATOM 1476 C CA . ALA A 1 186 ? -29.129 14.116 2.762 1.00 77.25 186 ALA A CA 1
ATOM 1477 C C . ALA A 1 186 ? -28.108 15.049 3.446 1.00 77.25 186 ALA A C 1
ATOM 1479 O O . ALA A 1 186 ? -26.940 14.684 3.609 1.00 77.25 186 ALA A O 1
ATOM 1480 N N . GLU A 1 187 ? -28.545 16.229 3.892 1.00 83.12 187 GLU A N 1
ATOM 1481 C CA . GLU A 1 187 ? -27.709 17.178 4.638 1.00 83.12 187 GLU A CA 1
ATOM 1482 C C . GLU A 1 187 ? -27.332 16.617 6.025 1.00 83.12 187 GLU A C 1
ATOM 1484 O O . GLU A 1 187 ? -26.155 16.591 6.383 1.00 83.12 187 GLU A O 1
ATOM 1489 N N . TYR A 1 188 ? -28.297 16.047 6.754 1.00 81.69 188 TYR A N 1
ATOM 1490 C CA . TYR A 1 188 ? -28.098 15.379 8.044 1.00 81.69 188 TYR A CA 1
ATOM 1491 C C . TYR A 1 188 ? -27.115 14.207 7.937 1.00 81.69 188 TYR A C 1
ATOM 1493 O O . TYR A 1 188 ? -26.176 14.112 8.726 1.00 81.69 188 TYR A O 1
ATOM 1501 N N . ALA A 1 189 ? -27.275 13.340 6.931 1.00 78.06 189 ALA A N 1
ATOM 1502 C CA . ALA A 1 189 ? -26.348 12.237 6.686 1.00 78.06 189 ALA A CA 1
ATOM 1503 C C . ALA A 1 189 ? -24.928 12.739 6.374 1.00 78.06 189 ALA A C 1
ATOM 1505 O O . ALA A 1 189 ? -23.953 12.123 6.801 1.00 78.06 189 ALA A O 1
ATOM 1506 N N . THR A 1 190 ? -24.798 13.874 5.681 1.00 82.44 190 THR A N 1
ATOM 1507 C CA . THR A 1 190 ? -23.498 14.500 5.393 1.00 82.44 190 THR A CA 1
ATOM 1508 C C . THR A 1 190 ? -22.824 15.021 6.667 1.00 82.44 190 THR A C 1
ATOM 1510 O O . THR A 1 190 ? -21.624 14.808 6.841 1.00 82.44 190 THR A O 1
ATOM 1513 N N . VAL A 1 191 ? -23.587 15.627 7.586 1.00 84.88 191 VAL A N 1
ATOM 1514 C CA . VAL A 1 191 ? -23.094 16.120 8.888 1.00 84.88 191 VAL A CA 1
ATOM 1515 C C . VAL A 1 191 ? -22.746 14.981 9.855 1.00 84.88 191 VAL A C 1
ATOM 1517 O O . VAL A 1 191 ? -21.704 15.030 10.504 1.00 84.88 191 VAL A O 1
ATOM 1520 N N . MET A 1 192 ? -23.565 13.928 9.927 1.00 83.25 192 MET A N 1
ATOM 1521 C CA . MET A 1 192 ? -23.352 12.815 10.866 1.00 83.25 192 MET A CA 1
ATOM 1522 C C . MET A 1 192 ? -22.320 11.786 10.385 1.00 83.25 192 MET A C 1
ATOM 1524 O O . MET A 1 192 ? -21.711 11.105 11.210 1.00 83.25 192 MET A O 1
ATOM 1528 N N . LYS A 1 193 ? -22.063 11.674 9.073 1.00 78.38 193 LYS A N 1
ATOM 1529 C CA . LYS A 1 193 ? -21.053 10.757 8.513 1.00 78.38 193 LYS A CA 1
ATOM 1530 C C . LYS A 1 193 ? -19.663 10.879 9.168 1.00 78.38 193 LYS A C 1
ATOM 1532 O O . LYS A 1 193 ? -19.142 9.839 9.568 1.00 78.38 193 LYS A O 1
ATOM 1537 N N . PRO A 1 194 ? -19.036 12.067 9.308 1.00 82.00 194 PRO A N 1
ATOM 1538 C CA . PRO A 1 194 ? -17.738 12.174 9.976 1.00 82.00 194 PRO A CA 1
ATOM 1539 C C . PRO A 1 194 ? -17.791 11.783 11.463 1.00 82.00 194 PRO A C 1
ATOM 1541 O O . PRO A 1 194 ? -16.832 11.184 11.942 1.00 82.00 194 PRO A O 1
ATOM 1544 N N . VAL A 1 195 ? -18.902 12.039 12.167 1.00 75.62 195 VAL A N 1
ATOM 1545 C CA . VAL A 1 195 ? -19.095 11.629 13.575 1.00 75.62 195 VAL A CA 1
ATOM 1546 C C . VAL A 1 195 ? -19.160 10.102 13.690 1.00 75.62 195 VAL A C 1
ATOM 1548 O O . VAL A 1 195 ? -18.443 9.513 14.493 1.00 75.62 195 VAL A O 1
ATOM 1551 N N . ALA A 1 196 ? -19.941 9.443 12.829 1.00 75.38 196 ALA A N 1
ATOM 1552 C CA . ALA A 1 196 ? -20.028 7.982 12.777 1.00 75.38 196 ALA A CA 1
ATOM 1553 C C . ALA A 1 196 ? -18.685 7.325 12.397 1.00 75.38 196 ALA A C 1
ATOM 1555 O O . ALA A 1 196 ? -18.313 6.299 12.958 1.00 75.38 196 ALA A O 1
ATOM 1556 N N . MET A 1 197 ? -17.920 7.934 11.482 1.00 75.81 197 MET A N 1
ATOM 1557 C CA . MET A 1 197 ? -16.565 7.472 11.150 1.00 75.81 197 MET A CA 1
ATOM 1558 C C . MET A 1 197 ? -15.595 7.612 12.333 1.00 75.81 197 MET A C 1
ATOM 1560 O O . MET A 1 197 ? -14.777 6.721 12.541 1.00 75.81 197 MET A O 1
ATOM 1564 N N . ALA A 1 198 ? -15.688 8.697 13.109 1.00 80.00 198 ALA A N 1
ATOM 1565 C CA . ALA A 1 198 ? -14.877 8.894 14.309 1.00 80.00 198 ALA A CA 1
ATOM 1566 C C . ALA A 1 198 ? -15.231 7.889 15.419 1.00 80.00 198 ALA A C 1
ATOM 1568 O O . ALA A 1 198 ? -14.326 7.318 16.021 1.00 80.00 198 ALA A O 1
ATOM 1569 N N . LEU A 1 199 ? -16.522 7.612 15.640 1.00 77.62 199 LEU A N 1
ATOM 1570 C CA . LEU A 1 199 ? -16.975 6.566 16.566 1.00 77.62 199 LEU A CA 1
ATOM 1571 C C . LEU A 1 199 ? -16.444 5.187 16.160 1.00 77.62 199 LEU A C 1
ATOM 1573 O O . LEU A 1 199 ? -15.782 4.544 16.967 1.00 77.62 199 LEU A O 1
ATOM 1577 N N . ASN A 1 200 ? -16.628 4.780 14.899 1.00 79.44 200 ASN A N 1
ATOM 1578 C CA . ASN A 1 200 ? -16.118 3.499 14.395 1.00 79.44 200 ASN A CA 1
ATOM 1579 C C . ASN A 1 200 ? -14.590 3.368 14.534 1.00 79.44 200 ASN A C 1
ATOM 1581 O O . ASN A 1 200 ? -14.094 2.273 14.784 1.00 79.44 200 ASN A O 1
ATOM 1585 N N . LEU A 1 201 ? -13.841 4.466 14.365 1.00 78.81 201 LEU A N 1
ATOM 1586 C CA . LEU A 1 201 ? -12.388 4.472 14.539 1.00 78.81 201 LEU A CA 1
ATOM 1587 C C . LEU A 1 201 ? -11.988 4.321 16.013 1.00 78.81 201 LEU A C 1
ATOM 1589 O O . LEU A 1 201 ? -11.083 3.552 16.311 1.00 78.81 201 LEU A O 1
ATOM 1593 N N . LEU A 1 202 ? -12.646 5.032 16.932 1.00 77.94 202 LEU A N 1
ATOM 1594 C CA . LEU A 1 202 ? -12.312 4.994 18.361 1.00 77.94 202 LEU A CA 1
ATOM 1595 C C . LEU A 1 202 ? -12.862 3.747 19.081 1.00 77.94 202 LEU A C 1
ATOM 1597 O O . LEU A 1 202 ? -12.357 3.384 20.139 1.00 77.94 202 LEU A O 1
ATOM 1601 N N . GLN A 1 203 ? -13.867 3.077 18.512 1.00 78.06 203 GLN A N 1
ATOM 1602 C CA . GLN A 1 203 ? -14.422 1.803 18.995 1.00 78.06 203 GLN A CA 1
ATOM 1603 C C . GLN A 1 203 ? -13.732 0.564 18.389 1.00 78.06 203 GLN A C 1
ATOM 1605 O O . GLN A 1 203 ? -14.162 -0.558 18.645 1.00 78.06 203 GLN A O 1
ATOM 1610 N N . GLY A 1 204 ? -12.685 0.733 17.574 1.00 73.69 204 GLY A N 1
ATOM 1611 C CA . GLY A 1 204 ? -11.983 -0.389 16.949 1.00 73.69 204 GLY A CA 1
ATOM 1612 C C . GLY A 1 204 ? -11.202 -1.242 17.956 1.00 73.69 204 GLY A C 1
ATOM 1613 O O . GLY A 1 204 ? -10.280 -0.760 18.603 1.00 73.69 204 GLY A O 1
ATOM 1614 N N . GLU A 1 205 ? -11.512 -2.537 18.033 1.00 57.75 205 GLU A N 1
ATOM 1615 C CA . GLU A 1 205 ? -10.871 -3.489 18.963 1.00 57.75 205 GLU A CA 1
ATOM 1616 C C . GLU A 1 205 ? -9.400 -3.805 18.625 1.00 57.75 205 GLU A C 1
ATOM 1618 O O . GLU A 1 205 ? -8.668 -4.359 19.441 1.00 57.75 205 GLU A O 1
ATOM 1623 N N . SER A 1 206 ? -8.951 -3.490 17.407 1.00 54.16 206 SER A N 1
ATOM 1624 C CA . SER A 1 206 ? -7.604 -3.793 16.908 1.00 54.16 206 SER A CA 1
ATOM 1625 C C . SER A 1 206 ? -6.867 -2.523 16.488 1.00 54.16 206 SER A C 1
ATOM 1627 O O . SER A 1 206 ? -7.372 -1.749 15.678 1.00 54.16 206 SER A O 1
ATOM 1629 N N . SER A 1 207 ? -5.626 -2.353 16.958 1.00 59.53 207 SER A N 1
ATOM 1630 C CA . SER A 1 207 ? -4.695 -1.264 16.586 1.00 59.53 207 SER A CA 1
ATOM 1631 C C . SER A 1 207 ? -5.133 0.180 16.905 1.00 59.53 207 SER A C 1
ATOM 1633 O O . SER A 1 207 ? -4.531 1.130 16.402 1.00 59.53 207 SER A O 1
ATOM 1635 N N . VAL A 1 208 ? -6.130 0.360 17.774 1.00 66.31 208 VAL A N 1
ATOM 1636 C CA . VAL A 1 208 ? -6.536 1.668 18.313 1.00 66.31 208 VAL A CA 1
ATOM 1637 C C . VAL A 1 208 ? -5.901 1.865 19.691 1.00 66.31 208 VAL A C 1
ATOM 1639 O O . VAL A 1 208 ? -5.866 0.951 20.509 1.00 66.31 208 VAL A O 1
ATOM 1642 N N . HIS A 1 209 ? -5.382 3.065 19.946 1.00 70.75 209 HIS A N 1
ATOM 1643 C CA . HIS A 1 209 ? -4.667 3.424 21.175 1.00 70.75 209 HIS A CA 1
ATOM 1644 C C . HIS A 1 209 ? -5.076 4.843 21.594 1.00 70.75 209 HIS A C 1
ATOM 1646 O O . HIS A 1 209 ? -5.492 5.625 20.739 1.00 70.75 209 HIS A O 1
ATOM 1652 N N . MET A 1 210 ? -4.878 5.237 22.858 1.00 72.94 210 MET A 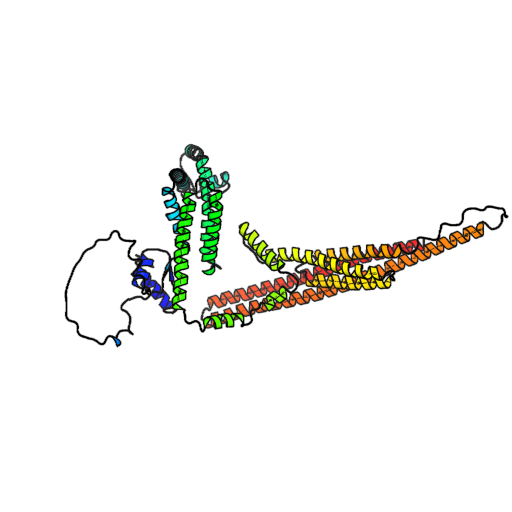N 1
ATOM 1653 C CA . MET A 1 210 ? -5.244 6.587 23.336 1.00 72.94 210 MET A CA 1
ATOM 1654 C C . MET A 1 210 ? -4.610 7.733 22.524 1.00 72.94 210 MET A C 1
ATOM 1656 O O . MET A 1 210 ? -5.236 8.777 22.356 1.00 72.94 210 MET A O 1
ATOM 1660 N N . GLY A 1 211 ? -3.438 7.520 21.913 1.00 77.75 211 GLY A N 1
ATOM 1661 C CA . GLY A 1 211 ? -2.815 8.479 20.988 1.00 77.75 211 GLY A CA 1
ATOM 1662 C C . GLY A 1 211 ? -3.638 8.815 19.731 1.00 77.75 211 GLY A C 1
ATOM 1663 O O . GLY A 1 211 ? -3.350 9.805 19.068 1.00 77.75 211 GLY A O 1
ATOM 1664 N N . PHE A 1 212 ? -4.682 8.043 19.405 1.00 80.38 212 PHE A N 1
ATOM 1665 C CA . PHE A 1 212 ? -5.616 8.341 18.310 1.00 80.38 212 PHE A CA 1
ATOM 1666 C C . PHE A 1 212 ? -6.744 9.295 18.728 1.00 80.38 212 PHE A C 1
ATOM 1668 O O . PHE A 1 212 ? -7.377 9.889 17.853 1.00 80.38 212 PHE A O 1
ATOM 1675 N N . LEU A 1 213 ? -6.995 9.475 20.030 1.00 81.94 213 LEU A N 1
ATOM 1676 C CA . LEU A 1 213 ? -8.145 10.227 20.535 1.00 81.94 213 LEU A CA 1
ATOM 1677 C C . LEU A 1 213 ? -8.093 11.706 20.132 1.00 81.94 213 LEU A C 1
ATOM 1679 O O . LEU A 1 213 ? -8.973 12.174 19.408 1.00 81.94 213 LEU A O 1
ATOM 1683 N N . LEU A 1 214 ? -7.043 12.427 20.538 1.00 81.81 214 LEU A N 1
ATOM 1684 C CA . LEU A 1 214 ? -6.894 13.848 20.211 1.00 81.81 214 LEU A CA 1
ATOM 1685 C C . LEU A 1 214 ? -6.824 14.087 18.687 1.00 81.81 214 LEU A C 1
ATOM 1687 O O . LEU A 1 214 ? -7.630 14.882 18.200 1.00 81.81 214 LEU A O 1
ATOM 1691 N N . PRO A 1 215 ? -5.996 13.378 17.885 1.00 84.19 215 PRO A N 1
ATOM 1692 C CA . PRO A 1 215 ? -6.000 13.539 16.428 1.00 84.19 215 PRO A CA 1
ATOM 1693 C C . PRO A 1 215 ? -7.372 13.313 15.780 1.00 84.19 215 PRO A C 1
ATOM 1695 O O . PRO A 1 215 ? -7.739 14.041 14.856 1.00 84.19 215 PRO A O 1
ATOM 1698 N N . THR A 1 216 ? -8.155 12.346 16.273 1.00 83.88 216 THR A N 1
ATOM 1699 C CA . THR A 1 216 ? -9.503 12.069 15.751 1.00 83.88 216 THR A CA 1
ATOM 1700 C C . THR A 1 216 ? -10.480 13.192 16.094 1.00 83.88 216 THR A C 1
ATOM 1702 O O . THR A 1 216 ? -11.216 13.631 15.211 1.00 83.88 216 THR A O 1
ATOM 1705 N N . LEU A 1 217 ? -10.459 13.710 17.327 1.00 86.38 217 LEU A N 1
ATOM 1706 C CA . LEU A 1 217 ? -11.304 14.835 17.747 1.00 86.38 217 LEU A CA 1
ATOM 1707 C C . LEU A 1 217 ? -10.966 16.123 16.980 1.00 86.38 217 LEU A C 1
ATOM 1709 O O . LEU A 1 217 ? -11.862 16.759 16.424 1.00 86.38 217 LEU A O 1
ATOM 1713 N N . TYR A 1 218 ? -9.680 16.471 16.866 1.00 86.12 218 TYR A N 1
ATOM 1714 C CA . TYR A 1 218 ? -9.226 17.639 16.101 1.00 86.12 218 TYR A CA 1
ATOM 1715 C C . TYR A 1 218 ? -9.591 17.522 14.607 1.00 86.12 218 TYR A C 1
ATOM 1717 O O . TYR A 1 218 ? -10.092 18.481 14.013 1.00 86.12 218 TYR A O 1
ATOM 1725 N N . GLN A 1 219 ? -9.418 16.343 13.993 1.00 87.44 219 GLN A N 1
ATOM 1726 C CA . GLN A 1 219 ? -9.802 16.120 12.593 1.00 87.44 219 GLN A CA 1
ATOM 1727 C C . GLN A 1 219 ? -11.328 16.135 12.392 1.00 87.44 219 GLN A C 1
ATOM 1729 O O . GLN A 1 219 ? -11.808 16.627 11.368 1.00 87.44 219 GLN A O 1
ATOM 1734 N N . LEU A 1 220 ? -12.103 15.613 13.347 1.00 87.44 220 LEU A N 1
ATOM 1735 C CA . LEU A 1 220 ? -13.562 15.695 13.329 1.00 87.44 220 LEU A CA 1
ATOM 1736 C C . LEU A 1 220 ? -14.023 17.157 13.396 1.00 87.44 220 LEU A C 1
ATOM 1738 O O . LEU A 1 220 ? -14.862 17.565 12.593 1.00 87.44 220 LEU A O 1
ATOM 1742 N N . GLN A 1 221 ? -13.428 17.964 14.278 1.00 87.81 221 GLN A N 1
ATOM 1743 C CA . GLN A 1 221 ? -13.767 19.380 14.418 1.00 87.81 221 GLN A CA 1
ATOM 1744 C C . GLN A 1 221 ? -13.482 20.176 13.130 1.00 87.81 221 GLN A C 1
ATOM 1746 O O . GLN A 1 221 ? -14.334 20.950 12.692 1.00 87.81 221 GLN A O 1
ATOM 1751 N N . ASP A 1 222 ? -12.329 19.960 12.484 1.00 86.94 222 ASP A N 1
ATOM 1752 C CA . ASP A 1 222 ? -11.985 20.567 11.185 1.00 86.94 222 ASP A CA 1
ATOM 1753 C C . ASP A 1 222 ? -12.955 20.141 10.063 1.00 86.94 222 ASP A C 1
ATOM 1755 O O . ASP A 1 222 ? -13.429 20.980 9.290 1.00 86.94 222 ASP A O 1
ATOM 1759 N N . LYS A 1 223 ? -13.331 18.856 10.010 1.00 87.62 223 LYS A N 1
ATOM 1760 C CA . LYS A 1 223 ? -14.333 18.347 9.057 1.00 87.62 223 LYS A CA 1
ATOM 1761 C C . LYS A 1 223 ? -15.707 18.989 9.266 1.00 87.62 223 LYS A C 1
ATOM 1763 O O . LYS A 1 223 ? -16.327 19.395 8.285 1.00 87.62 223 LYS A O 1
ATOM 1768 N N . LEU A 1 224 ? -16.170 19.127 10.509 1.00 88.19 224 LEU A N 1
ATOM 1769 C CA . LEU A 1 224 ? -17.451 19.776 10.815 1.00 88.19 224 LEU A CA 1
ATOM 1770 C C . LEU A 1 224 ? -17.417 21.284 10.507 1.00 88.19 224 LEU A C 1
ATOM 1772 O O . LEU A 1 224 ? -18.358 21.785 9.898 1.00 88.19 224 LEU A O 1
ATOM 1776 N N . LYS A 1 225 ? -16.315 21.989 10.815 1.00 88.69 225 LYS A N 1
ATOM 1777 C CA . LYS A 1 225 ? -16.116 23.412 10.452 1.00 88.69 225 LYS A CA 1
ATOM 1778 C C . LYS A 1 225 ? -16.207 23.634 8.938 1.00 88.69 225 LYS A C 1
ATOM 1780 O O . LYS A 1 225 ? -16.879 24.551 8.478 1.00 88.69 225 LYS A O 1
ATOM 1785 N N . LYS A 1 226 ? -15.603 22.755 8.130 1.00 87.50 226 LYS A N 1
ATOM 1786 C CA . LYS A 1 226 ? -15.698 22.826 6.658 1.00 87.50 226 LYS A CA 1
ATOM 1787 C C . LYS A 1 226 ? -17.139 22.675 6.151 1.00 87.50 226 LYS A C 1
ATOM 1789 O O . LYS A 1 226 ? -17.523 23.364 5.203 1.00 87.50 226 LYS A O 1
ATOM 1794 N N . LEU A 1 227 ? -17.947 21.832 6.800 1.00 86.12 227 LEU A N 1
ATOM 1795 C CA . LEU A 1 227 ? -19.349 21.609 6.433 1.00 86.12 227 LEU A CA 1
ATOM 1796 C C . LEU A 1 227 ? -20.270 22.803 6.738 1.00 86.12 227 LEU A C 1
ATOM 1798 O O . LEU A 1 227 ? -21.254 22.970 6.015 1.00 86.12 227 LEU A O 1
ATOM 1802 N N . GLU A 1 228 ? -19.940 23.679 7.696 1.00 83.31 228 GLU A N 1
ATOM 1803 C CA . GLU A 1 228 ? -20.737 24.883 8.017 1.00 83.31 228 GLU A CA 1
ATOM 1804 C C . GLU A 1 228 ? -21.011 25.761 6.790 1.00 83.31 228 GLU A C 1
ATOM 1806 O O . GLU A 1 228 ? -22.127 26.243 6.606 1.00 83.31 228 GLU A O 1
ATOM 1811 N N . SER A 1 229 ? -20.018 25.901 5.906 1.00 79.38 229 SER A N 1
ATOM 1812 C CA . SER A 1 229 ? -20.131 26.670 4.657 1.00 79.38 229 SER A CA 1
ATOM 1813 C C . SER A 1 229 ? -21.122 26.080 3.640 1.00 79.38 229 SER A C 1
ATOM 1815 O O . SER A 1 229 ? -21.604 26.788 2.756 1.00 79.38 229 SER A O 1
ATOM 1817 N N . SER A 1 230 ? -21.425 24.784 3.759 1.00 78.81 230 SER A N 1
ATOM 1818 C CA . SER A 1 230 ? -22.253 24.018 2.818 1.00 78.81 230 SER A CA 1
ATOM 1819 C C . SER A 1 230 ? -23.670 23.731 3.330 1.00 78.81 230 SER A C 1
ATOM 1821 O O . SER A 1 230 ? -24.583 23.520 2.528 1.00 78.81 230 SER A O 1
ATOM 1823 N N . CYS A 1 231 ? -23.867 23.750 4.650 1.00 78.69 231 CYS A N 1
ATOM 1824 C CA . CYS A 1 231 ? -25.129 23.414 5.300 1.00 78.69 231 CYS A CA 1
ATOM 1825 C C . CYS A 1 231 ? -26.082 24.616 5.380 1.00 78.69 231 CYS A C 1
ATOM 1827 O O . CYS A 1 231 ? -25.696 25.723 5.763 1.00 78.69 231 CYS A O 1
ATOM 1829 N N . LYS A 1 232 ? -27.358 24.387 5.053 1.00 78.62 232 LYS A N 1
ATOM 1830 C CA . LYS A 1 232 ? -28.436 25.390 5.069 1.00 78.62 232 LYS A CA 1
ATOM 1831 C C . LYS A 1 232 ? -29.475 25.112 6.149 1.00 78.62 232 LYS A C 1
ATOM 1833 O O . LYS A 1 232 ? -30.015 26.055 6.719 1.00 78.62 232 LYS A O 1
ATOM 1838 N N . VAL A 1 233 ? -29.772 23.842 6.418 1.00 81.69 233 VAL A N 1
ATOM 1839 C CA . VAL A 1 233 ? -30.812 23.417 7.369 1.00 81.69 233 VAL A CA 1
ATOM 1840 C C . VAL A 1 233 ? -30.195 22.834 8.640 1.00 81.69 233 VAL A C 1
ATOM 1842 O O . VAL A 1 233 ? -30.695 23.091 9.732 1.00 81.69 233 VAL A O 1
ATOM 1845 N N . CYS A 1 234 ? -29.085 22.104 8.529 1.00 84.56 234 CYS A N 1
ATOM 1846 C CA . CYS A 1 234 ? -28.419 21.397 9.626 1.00 84.56 234 CYS A CA 1
ATOM 1847 C C . CYS A 1 234 ? -27.421 22.262 10.420 1.00 84.56 234 CYS A C 1
ATOM 1849 O O . CYS A 1 234 ? -26.662 21.737 11.230 1.00 84.56 234 CYS A O 1
ATOM 1851 N N . GLN A 1 235 ? -27.435 23.588 10.253 1.00 86.56 235 GLN A N 1
ATOM 1852 C CA . GLN A 1 235 ? -26.592 24.501 11.040 1.00 86.56 235 GLN A CA 1
ATOM 1853 C C . GLN A 1 235 ? -26.797 24.395 12.571 1.00 86.56 235 GLN A C 1
ATOM 1855 O O . GLN A 1 235 ? -25.799 24.455 13.288 1.00 86.56 235 GLN A O 1
ATOM 1860 N N . PRO A 1 236 ? -28.020 24.193 13.116 1.00 86.31 236 PRO A N 1
ATOM 1861 C CA . PRO A 1 236 ? -28.201 23.970 14.556 1.00 86.31 236 PRO A CA 1
ATOM 1862 C C . PRO A 1 236 ? -27.546 22.673 15.046 1.00 86.31 236 PRO A C 1
ATOM 1864 O O . PRO A 1 236 ? -27.016 22.643 16.152 1.00 86.31 236 PRO A O 1
ATOM 1867 N N . LEU A 1 237 ? -27.542 21.627 14.210 1.00 84.62 237 LEU A N 1
ATOM 1868 C CA . LEU A 1 237 ? -26.877 20.358 14.507 1.00 84.62 237 LEU A CA 1
ATOM 1869 C C . LEU A 1 237 ? -25.360 20.531 14.555 1.00 84.62 237 LEU A C 1
ATOM 1871 O O . LEU A 1 237 ? -24.739 20.073 15.504 1.00 84.62 237 LEU A O 1
ATOM 1875 N N . LEU A 1 238 ? -24.775 21.238 13.581 1.00 87.31 238 LEU A N 1
ATOM 1876 C CA . LEU A 1 238 ? -23.343 21.552 13.597 1.00 87.31 238 LEU A CA 1
ATOM 1877 C C . LEU A 1 238 ? -22.950 22.289 14.884 1.00 87.31 238 LEU A C 1
ATOM 1879 O O . LEU A 1 238 ? -22.054 21.829 15.580 1.00 87.31 238 LEU A O 1
ATOM 1883 N N . LYS A 1 239 ? -23.694 23.333 15.276 1.00 87.31 239 LYS A N 1
ATOM 1884 C CA . LYS A 1 239 ? -23.433 24.066 16.529 1.00 87.31 239 LYS A CA 1
ATOM 1885 C C . LYS A 1 239 ? -23.490 23.180 17.776 1.00 87.31 239 LYS A C 1
ATOM 1887 O O . LYS A 1 239 ? -22.626 23.313 18.638 1.00 87.31 239 LYS A O 1
ATOM 1892 N N . ALA A 1 240 ? -24.476 22.287 17.871 1.00 85.69 240 ALA A N 1
ATOM 1893 C CA . ALA A 1 240 ? -24.584 21.363 18.998 1.00 85.69 240 ALA A CA 1
ATOM 1894 C C . ALA A 1 240 ? -23.414 20.362 19.036 1.00 85.69 240 ALA A C 1
ATOM 1896 O O . ALA A 1 240 ? -22.795 20.178 20.082 1.00 85.69 240 ALA A O 1
ATOM 1897 N N . LEU A 1 241 ? -23.051 19.785 17.883 1.00 86.88 241 LEU A N 1
ATOM 1898 C CA . LEU A 1 241 ? -21.905 18.879 17.761 1.00 86.88 241 LEU A CA 1
ATOM 1899 C C . LEU A 1 241 ? -20.576 19.578 18.090 1.00 86.88 241 LEU A C 1
ATOM 1901 O O . LEU A 1 241 ? -19.724 18.980 18.741 1.00 86.88 241 LEU A O 1
ATOM 1905 N N . HIS A 1 242 ? -20.383 20.834 17.671 1.00 87.31 242 HIS A N 1
ATOM 1906 C CA . HIS A 1 242 ? -19.196 21.615 18.030 1.00 87.31 242 HIS A CA 1
ATOM 1907 C C . HIS A 1 242 ? -19.118 21.877 19.535 1.00 87.31 242 HIS A C 1
ATOM 1909 O O . HIS A 1 242 ? -18.069 21.615 20.112 1.00 87.31 242 HIS A O 1
ATOM 1915 N N . GLY A 1 243 ? -20.216 22.294 20.175 1.00 85.06 243 GLY A N 1
ATOM 1916 C CA . GLY A 1 243 ? -20.258 22.511 21.626 1.00 85.06 243 GLY A CA 1
ATOM 1917 C C . GLY A 1 243 ? -19.910 21.252 22.430 1.00 85.06 243 GLY A C 1
ATOM 1918 O O . GLY A 1 243 ? -19.058 21.304 23.315 1.00 85.06 243 GLY A O 1
ATOM 1919 N N . GLY A 1 244 ? -20.490 20.104 22.065 1.00 84.00 244 GLY A N 1
ATOM 1920 C CA . GLY A 1 244 ? -20.169 18.818 22.693 1.00 84.00 244 GLY A CA 1
ATOM 1921 C C . GLY A 1 244 ? -18.711 18.383 22.484 1.00 84.00 244 GLY A C 1
ATOM 1922 O O . GLY A 1 244 ? -18.072 17.861 23.399 1.00 84.00 244 GLY A O 1
ATOM 1923 N N . LEU A 1 245 ? -18.134 18.644 21.304 1.00 86.31 245 LEU A N 1
ATOM 1924 C CA . LEU A 1 245 ? -16.718 18.365 21.032 1.00 86.31 245 LEU A CA 1
ATOM 1925 C C . LEU A 1 245 ? -15.767 19.295 21.793 1.00 86.31 245 LEU A C 1
ATOM 1927 O O . LEU A 1 245 ? -14.741 18.822 22.282 1.00 86.31 245 L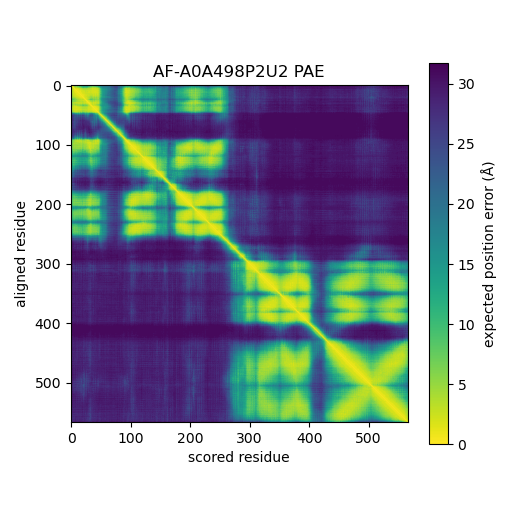EU A O 1
ATOM 1931 N N . ASP A 1 246 ? -16.095 20.581 21.916 1.00 84.69 246 ASP A N 1
ATOM 1932 C CA . ASP A 1 246 ? -15.296 21.540 22.684 1.00 84.69 246 ASP A CA 1
ATOM 1933 C C . ASP A 1 246 ? -15.344 21.220 24.194 1.00 84.69 246 ASP A C 1
ATOM 1935 O O . ASP A 1 246 ? -14.308 21.293 24.857 1.00 84.69 246 ASP A O 1
ATOM 1939 N N . TYR A 1 247 ? -16.478 20.733 24.721 1.00 82.50 247 TYR A N 1
ATOM 1940 C CA . TYR A 1 247 ? -16.573 20.197 26.090 1.00 82.50 247 TYR A CA 1
ATOM 1941 C C . TYR A 1 247 ? -15.675 18.964 26.304 1.00 82.50 247 TYR A C 1
ATOM 1943 O O . TYR A 1 247 ? -14.884 18.925 27.251 1.00 82.50 247 TYR A O 1
ATOM 1951 N N . ILE A 1 248 ? -15.743 17.966 25.408 1.00 81.75 248 ILE A N 1
ATOM 1952 C CA . ILE A 1 248 ? -14.875 16.773 25.472 1.00 81.75 248 ILE A CA 1
ATOM 1953 C C . ILE A 1 248 ? -13.400 17.183 25.433 1.00 81.75 248 ILE A C 1
ATOM 1955 O O . ILE A 1 248 ? -12.589 16.659 26.198 1.00 81.75 248 ILE A O 1
ATOM 1959 N N . LYS A 1 249 ? -13.053 18.125 24.552 1.00 80.31 249 LYS A N 1
ATOM 1960 C CA . LYS A 1 249 ? -11.693 18.628 24.385 1.00 80.31 249 LYS A CA 1
ATOM 1961 C C . LYS A 1 249 ? -11.181 19.317 25.653 1.00 80.31 249 LYS A C 1
ATOM 1963 O O . LYS A 1 249 ? -10.134 18.914 26.149 1.00 80.31 249 LYS A O 1
ATOM 1968 N N . GLY A 1 250 ? -11.930 20.273 26.208 1.00 75.94 250 GLY A N 1
ATOM 1969 C CA . GLY A 1 250 ? -11.544 20.972 27.440 1.00 75.94 250 GLY A CA 1
ATOM 1970 C C . GLY A 1 250 ? -11.349 20.015 28.619 1.00 75.94 250 GLY A C 1
ATOM 1971 O O . GLY A 1 250 ? -10.357 20.108 29.336 1.00 75.94 250 GLY A O 1
ATOM 1972 N N . ARG A 1 251 ? -12.224 19.008 28.767 1.00 74.81 251 ARG A N 1
ATOM 1973 C CA . ARG A 1 251 ? -12.077 17.980 29.813 1.00 74.81 251 ARG A CA 1
ATOM 1974 C C . ARG A 1 251 ? -10.824 17.110 29.634 1.00 74.81 251 ARG A C 1
ATOM 1976 O O . ARG A 1 251 ? -10.252 16.670 30.628 1.00 74.81 251 ARG A O 1
ATOM 1983 N N . LEU A 1 252 ? -10.399 16.849 28.395 1.00 70.81 252 LEU A N 1
ATOM 1984 C CA . LEU A 1 252 ? -9.168 16.103 28.108 1.00 70.81 252 LEU A CA 1
ATOM 1985 C C . LEU A 1 252 ? -7.916 16.965 28.312 1.00 70.81 252 LEU A C 1
ATOM 1987 O O . LEU A 1 252 ? -6.964 16.492 28.926 1.00 70.81 252 LEU A O 1
ATOM 1991 N N . GLU A 1 253 ? -7.911 18.217 27.859 1.00 65.31 253 GLU A N 1
ATOM 1992 C CA . GLU A 1 253 ? -6.754 19.117 27.992 1.00 65.31 253 GLU A CA 1
ATOM 1993 C C . GLU A 1 253 ? -6.495 19.465 29.474 1.00 65.31 253 GLU A C 1
ATOM 1995 O O . GLU A 1 253 ? -5.376 19.273 29.953 1.00 65.31 253 GLU A O 1
ATOM 2000 N N . ASN A 1 254 ? -7.547 19.741 30.260 1.00 56.91 254 ASN A N 1
AT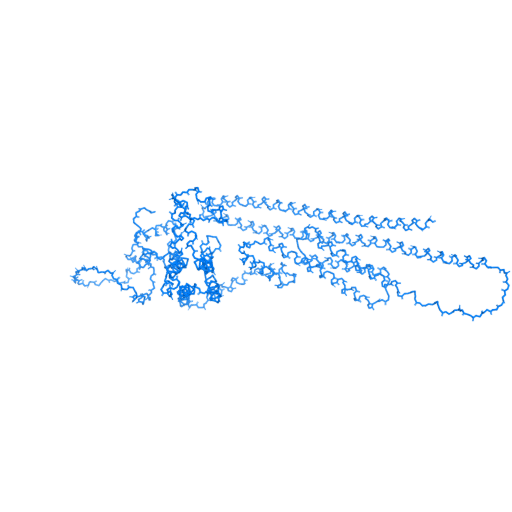OM 2001 C CA . ASN A 1 254 ? -7.457 19.911 31.720 1.00 56.91 254 ASN A CA 1
ATOM 2002 C C . ASN A 1 254 ? -6.965 18.649 32.465 1.00 56.91 254 ASN A C 1
ATOM 2004 O O . ASN A 1 254 ? -6.529 18.738 33.613 1.00 56.91 254 ASN A O 1
ATOM 2008 N N . SER A 1 255 ? -7.042 17.458 31.855 1.00 53.09 255 SER A N 1
ATOM 2009 C CA . SER A 1 255 ? -6.494 16.231 32.455 1.00 53.09 255 SER A CA 1
ATOM 2010 C C . SER A 1 255 ? -4.990 16.060 32.212 1.00 53.09 255 SER A C 1
ATOM 2012 O O . SER A 1 255 ? -4.331 15.398 33.004 1.00 53.09 255 SER A O 1
ATOM 2014 N N . VAL A 1 256 ? -4.440 16.694 31.170 1.00 48.91 256 VAL A N 1
ATOM 2015 C CA . VAL A 1 256 ? -3.010 16.623 30.818 1.00 48.91 256 VAL A CA 1
ATOM 2016 C C . VAL A 1 256 ? -2.192 17.660 31.590 1.00 48.91 256 VAL A C 1
ATOM 2018 O O . VAL A 1 256 ? -1.114 17.336 32.080 1.00 48.91 256 VAL A O 1
ATOM 2021 N N . GLU A 1 257 ? -2.706 18.882 31.757 1.00 42.41 257 GLU A N 1
ATOM 2022 C CA . GLU A 1 257 ? -1.995 19.940 32.500 1.00 42.41 257 GLU A CA 1
ATOM 2023 C C . GLU A 1 257 ? -1.832 19.607 33.995 1.00 42.41 257 GLU A C 1
ATOM 2025 O O . GLU A 1 257 ? -0.813 19.942 34.597 1.00 42.41 257 GLU A O 1
ATOM 2030 N N . ASN A 1 258 ? -2.787 18.878 34.582 1.00 41.28 258 ASN A N 1
ATOM 2031 C CA . ASN A 1 258 ? -2.726 18.460 35.985 1.00 41.28 258 ASN A CA 1
ATOM 2032 C C . ASN A 1 258 ? -1.806 17.249 36.229 1.00 41.28 258 ASN A C 1
ATOM 2034 O O . ASN A 1 258 ? -1.099 17.228 37.233 1.00 41.28 258 ASN A O 1
ATOM 2038 N N . ASP A 1 259 ? -1.744 16.272 35.312 1.00 41.66 259 ASP A N 1
ATOM 2039 C CA . ASP A 1 259 ? -0.779 15.162 35.432 1.00 41.66 259 ASP A CA 1
ATOM 2040 C C . ASP A 1 259 ? 0.682 15.669 35.285 1.00 41.66 259 ASP A C 1
ATOM 2042 O O . ASP A 1 259 ? 1.598 15.092 35.872 1.00 41.66 259 ASP A O 1
ATOM 2046 N N . ALA A 1 260 ? 0.909 16.795 34.589 1.00 38.19 260 ALA A N 1
ATOM 2047 C CA . ALA A 1 260 ? 2.226 17.436 34.477 1.00 38.19 260 ALA A CA 1
ATOM 2048 C C . ALA A 1 260 ? 2.708 18.126 35.774 1.00 38.19 260 ALA A C 1
ATOM 2050 O O . ALA A 1 260 ? 3.915 18.227 35.998 1.00 38.19 260 ALA A O 1
ATOM 2051 N N . LEU A 1 261 ? 1.794 18.578 36.642 1.00 39.47 261 LEU A N 1
ATOM 2052 C CA . LEU A 1 261 ? 2.134 19.222 37.919 1.00 39.47 261 LEU A CA 1
ATOM 2053 C C . LEU A 1 261 ? 2.609 18.217 38.980 1.00 39.47 261 LEU A C 1
ATOM 2055 O O . LEU A 1 261 ? 3.514 18.527 39.749 1.00 39.47 261 LEU A O 1
ATOM 2059 N N . CYS A 1 262 ? 2.073 16.993 38.990 1.00 36.88 262 CYS A N 1
ATOM 2060 C CA . CYS A 1 262 ? 2.520 15.940 39.912 1.00 36.88 262 CYS A CA 1
ATOM 2061 C C . CYS A 1 262 ? 3.859 15.286 39.515 1.00 36.88 262 CYS A C 1
ATOM 2063 O O . CYS A 1 262 ? 4.455 14.587 40.332 1.00 36.88 262 CYS A O 1
ATOM 2065 N N . TYR A 1 263 ? 4.345 15.509 38.289 1.00 35.91 263 TYR A N 1
ATOM 2066 C CA . TYR A 1 263 ? 5.581 14.917 37.753 1.00 35.91 263 TYR A CA 1
ATOM 2067 C C . TYR A 1 263 ? 6.762 15.899 37.655 1.00 35.91 263 TYR A C 1
ATOM 2069 O O . TYR A 1 263 ? 7.755 15.626 36.979 1.00 35.91 263 TYR A O 1
ATOM 2077 N N . SER A 1 264 ? 6.718 17.033 38.364 1.00 37.44 264 SER A N 1
ATOM 2078 C CA . SER A 1 264 ? 7.800 18.027 38.366 1.00 37.44 264 SER A CA 1
ATOM 2079 C C . SER A 1 264 ? 9.015 17.633 39.234 1.00 37.44 264 SER A C 1
ATOM 2081 O O . SER A 1 264 ? 9.448 18.396 40.098 1.00 37.44 264 SER A O 1
ATOM 2083 N N . SER A 1 265 ? 9.601 16.465 38.952 1.00 35.31 265 SER A N 1
ATOM 2084 C CA . SER A 1 265 ? 10.982 16.096 39.303 1.00 35.31 265 SER A CA 1
ATOM 2085 C C . SER A 1 265 ? 11.783 15.877 38.007 1.00 35.31 265 SER A C 1
ATOM 2087 O O . SER A 1 265 ? 11.881 14.748 37.523 1.00 35.31 265 SER A O 1
ATOM 2089 N N . PRO A 1 266 ? 12.337 16.945 37.399 1.00 44.06 266 PRO A N 1
ATOM 2090 C CA . PRO A 1 266 ? 12.983 16.887 36.087 1.00 44.06 266 PRO A CA 1
ATOM 2091 C C . PRO A 1 266 ? 14.418 16.344 36.193 1.00 44.06 266 PRO A C 1
ATOM 2093 O O . PRO A 1 266 ? 15.386 17.098 36.106 1.00 44.06 266 PRO A O 1
ATOM 2096 N N . SER A 1 267 ? 14.547 15.035 36.416 1.00 49.31 267 SER A N 1
ATOM 2097 C CA . SER A 1 267 ? 15.836 14.327 36.471 1.00 49.31 267 SER A CA 1
ATOM 2098 C C . SER A 1 267 ? 15.877 13.137 35.509 1.00 49.31 267 SER A C 1
ATOM 2100 O O . SER A 1 267 ? 16.761 13.071 34.661 1.00 49.31 267 SER A O 1
ATOM 2102 N N . ASP A 1 268 ? 14.893 12.234 35.577 1.00 42.44 268 ASP A N 1
ATOM 2103 C CA . ASP A 1 268 ? 15.099 10.875 35.050 1.00 42.44 268 ASP A CA 1
ATOM 2104 C C . ASP A 1 268 ? 14.364 10.585 33.723 1.00 42.44 268 ASP A C 1
ATOM 2106 O O . ASP A 1 268 ? 14.745 9.663 33.003 1.00 42.44 268 ASP A O 1
ATOM 2110 N N . GLU A 1 269 ? 13.343 11.366 33.343 1.00 42.78 269 GLU A N 1
ATOM 2111 C CA . GLU A 1 269 ? 12.573 11.107 32.109 1.00 42.78 269 GLU A CA 1
ATOM 2112 C C . GLU A 1 269 ? 13.240 11.640 30.832 1.00 42.78 269 GLU A C 1
ATOM 2114 O O . GLU A 1 269 ? 13.201 10.954 29.807 1.00 42.78 269 GLU A O 1
ATOM 2119 N N . GLU A 1 270 ? 13.909 12.802 30.869 1.00 46.56 270 GLU A N 1
ATOM 2120 C CA . GLU A 1 270 ? 14.724 13.230 29.719 1.00 46.56 270 GLU A CA 1
ATOM 2121 C C . GLU A 1 270 ? 15.855 12.229 29.471 1.00 46.56 270 GLU A C 1
ATOM 2123 O O . GLU A 1 270 ? 16.063 11.838 28.324 1.00 46.56 270 GLU A O 1
ATOM 2128 N N . ASP A 1 271 ? 16.500 11.715 30.524 1.00 50.16 271 ASP A N 1
ATOM 2129 C CA . ASP A 1 271 ? 17.509 10.660 30.404 1.00 50.16 271 ASP A CA 1
ATOM 2130 C C . ASP A 1 271 ? 16.902 9.313 29.968 1.00 50.16 271 ASP A C 1
ATOM 2132 O O . ASP A 1 271 ? 17.528 8.596 29.190 1.00 50.16 271 ASP A O 1
ATOM 2136 N N . PHE A 1 272 ? 15.667 8.963 30.352 1.00 41.19 272 PHE A N 1
ATOM 2137 C CA . PHE A 1 272 ? 15.000 7.740 29.876 1.00 41.19 272 PHE A CA 1
ATOM 2138 C C . PHE A 1 272 ? 14.635 7.806 28.383 1.00 41.19 272 PHE A C 1
ATOM 2140 O O . PHE A 1 272 ? 14.941 6.878 27.625 1.00 41.19 272 PHE A O 1
ATOM 2147 N N . PHE A 1 273 ? 14.040 8.907 27.914 1.00 41.81 273 PHE A N 1
ATOM 2148 C CA . PHE A 1 273 ? 13.719 9.083 26.493 1.00 41.81 273 PHE A CA 1
ATOM 2149 C C . PHE A 1 273 ? 14.964 9.389 25.640 1.00 41.81 273 PHE A C 1
ATOM 2151 O O . PHE A 1 273 ? 15.037 8.937 24.493 1.00 41.81 273 PHE A O 1
ATOM 2158 N N . ALA A 1 274 ? 15.988 10.061 26.176 1.00 51.25 274 ALA A N 1
ATOM 2159 C CA . ALA A 1 274 ? 17.298 10.177 25.529 1.00 51.25 274 ALA A CA 1
ATOM 2160 C C . ALA A 1 274 ? 18.029 8.825 25.483 1.00 51.25 274 ALA A C 1
ATOM 2162 O O . ALA A 1 274 ? 18.639 8.497 24.464 1.00 51.25 274 ALA A O 1
ATOM 2163 N N . SER A 1 275 ? 17.908 7.988 26.516 1.00 45.81 275 SER A N 1
ATOM 2164 C CA . SER A 1 275 ? 18.412 6.607 26.533 1.00 45.81 275 SER A CA 1
ATOM 2165 C C . SER A 1 275 ? 17.700 5.736 25.492 1.00 45.81 275 SER A C 1
ATOM 2167 O O . SER A 1 275 ? 1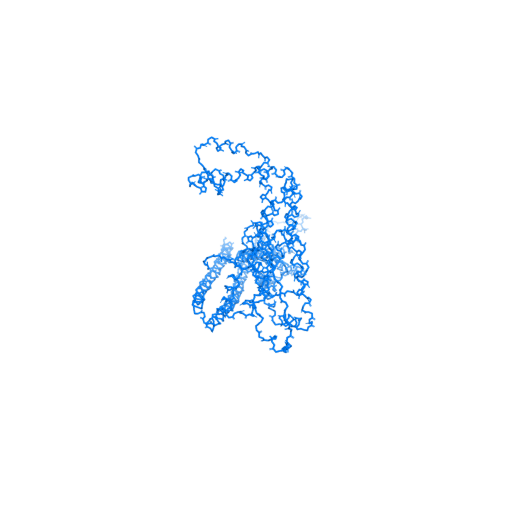8.360 5.043 24.720 1.00 45.81 275 SER A O 1
ATOM 2169 N N . MET A 1 276 ? 16.374 5.846 25.336 1.00 41.25 276 MET A N 1
ATOM 2170 C CA . MET A 1 276 ? 15.661 5.164 24.242 1.00 41.25 276 MET A CA 1
ATOM 2171 C C . MET A 1 276 ? 16.027 5.699 22.847 1.00 41.25 276 MET A C 1
ATOM 2173 O O . MET A 1 276 ? 16.096 4.918 21.900 1.00 41.25 276 MET A O 1
ATOM 2177 N N . ASN A 1 277 ? 16.319 6.995 22.698 1.00 43.50 277 ASN A N 1
ATOM 2178 C CA . ASN A 1 277 ? 16.775 7.563 21.423 1.00 43.50 277 ASN A CA 1
ATOM 2179 C C . ASN A 1 277 ? 18.247 7.232 21.094 1.00 43.50 277 ASN A C 1
ATOM 2181 O O . ASN A 1 277 ? 18.601 7.117 19.919 1.00 43.50 277 ASN A O 1
ATOM 2185 N N . THR A 1 278 ? 19.103 7.035 22.102 1.00 44.56 278 THR A N 1
ATOM 2186 C CA . THR A 1 278 ? 20.503 6.590 21.938 1.00 44.56 278 THR A CA 1
ATOM 2187 C C . THR A 1 278 ? 20.642 5.065 21.867 1.00 44.56 278 THR A C 1
ATOM 2189 O O . THR A 1 278 ? 21.607 4.559 21.287 1.00 44.56 278 THR A O 1
ATOM 2192 N N . GLY A 1 279 ? 19.650 4.320 22.360 1.00 41.84 279 GLY A N 1
ATOM 2193 C CA . GLY A 1 279 ? 19.512 2.867 22.278 1.00 41.84 279 GLY A CA 1
ATOM 2194 C C . GLY A 1 279 ? 19.233 2.360 20.862 1.00 41.84 279 GLY A C 1
ATOM 2195 O O . GLY A 1 279 ? 18.154 1.847 20.587 1.00 41.84 279 GLY A O 1
ATOM 2196 N N . GLN A 1 280 ? 20.218 2.492 19.966 1.00 46.00 280 GLN A N 1
ATOM 2197 C CA . GLN A 1 280 ? 20.176 2.046 18.566 1.00 46.00 280 GLN A CA 1
ATOM 2198 C C . GLN A 1 280 ? 18.829 2.305 17.879 1.00 46.00 280 GLN A C 1
ATOM 2200 O O . GLN A 1 280 ? 18.185 1.383 17.369 1.00 46.00 280 GLN A O 1
ATOM 2205 N N . SER A 1 281 ? 18.438 3.579 17.788 1.00 40.53 281 SER A N 1
ATOM 2206 C CA . SER A 1 281 ? 17.401 3.970 16.840 1.00 40.53 281 SER A CA 1
ATOM 2207 C C . SER A 1 281 ? 17.806 3.459 15.450 1.00 40.53 281 SER A C 1
ATOM 2209 O O . SER A 1 281 ? 18.819 3.875 14.884 1.00 40.53 281 SER A O 1
ATOM 2211 N N . LYS A 1 282 ? 17.056 2.489 14.910 1.00 47.75 282 LYS A N 1
ATOM 2212 C CA . LYS A 1 282 ? 17.351 1.793 13.641 1.00 47.75 282 LYS A CA 1
ATOM 2213 C C . LYS A 1 282 ? 17.064 2.661 12.406 1.00 47.75 282 LYS A C 1
ATOM 2215 O O . LYS A 1 282 ? 16.763 2.149 11.327 1.00 47.75 282 LYS A O 1
ATOM 2220 N N . THR A 1 283 ? 17.210 3.978 12.541 1.00 37.75 283 THR A N 1
ATOM 2221 C CA . THR A 1 283 ? 17.196 4.945 11.438 1.00 37.75 283 THR A CA 1
ATOM 2222 C C . THR A 1 283 ? 18.143 4.498 10.327 1.00 37.75 283 THR A C 1
ATOM 2224 O O . THR A 1 283 ? 17.724 4.445 9.177 1.00 37.75 283 THR A O 1
ATOM 2227 N N . GLY A 1 284 ? 19.336 4.006 10.678 1.00 37.16 284 GLY A N 1
ATOM 2228 C CA . GLY A 1 284 ? 20.325 3.450 9.745 1.00 37.16 284 GLY A CA 1
ATOM 2229 C C . GLY A 1 284 ? 19.904 2.196 8.953 1.00 37.16 284 GLY A C 1
ATOM 2230 O O . GLY A 1 284 ? 20.597 1.827 8.005 1.00 37.16 284 GLY A O 1
ATOM 2231 N N . GLU A 1 285 ? 18.800 1.515 9.293 1.00 42.09 285 GLU A N 1
ATOM 2232 C CA . GLU A 1 285 ? 18.236 0.436 8.457 1.00 42.09 285 GLU A CA 1
ATOM 2233 C C . GLU A 1 285 ? 17.201 0.976 7.464 1.00 42.09 285 GLU A C 1
ATOM 2235 O O . GLU A 1 285 ? 17.246 0.605 6.289 1.00 42.09 285 GLU A O 1
ATOM 2240 N N . LEU A 1 286 ? 16.351 1.923 7.879 1.00 38.97 286 LEU A N 1
ATOM 2241 C CA . LEU A 1 286 ? 15.465 2.640 6.955 1.00 38.97 286 LEU A CA 1
ATOM 2242 C C . LEU A 1 286 ? 16.282 3.463 5.948 1.00 38.97 286 LEU A C 1
ATOM 2244 O O . LEU A 1 286 ? 16.031 3.416 4.751 1.00 38.97 286 LEU A O 1
ATOM 2248 N N . GLU A 1 287 ? 17.322 4.143 6.423 1.00 32.41 287 GLU A N 1
ATOM 2249 C CA . GLU A 1 287 ? 18.282 4.917 5.635 1.00 32.41 287 GLU A CA 1
ATOM 2250 C C . GLU A 1 287 ? 19.103 4.029 4.688 1.00 32.41 287 GLU A C 1
ATOM 2252 O O . GLU A 1 287 ? 19.457 4.463 3.597 1.00 32.41 287 GLU A O 1
ATOM 2257 N N . ARG A 1 288 ? 19.330 2.748 5.024 1.00 39.84 288 ARG A N 1
ATOM 2258 C CA . ARG A 1 288 ? 19.934 1.775 4.097 1.00 39.84 288 ARG A CA 1
ATOM 2259 C C . ARG A 1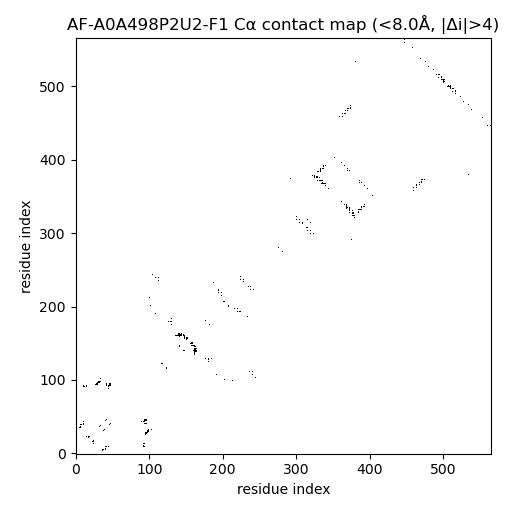 288 ? 18.976 1.407 2.962 1.00 39.84 288 ARG A C 1
ATOM 2261 O O . ARG A 1 288 ? 19.406 1.406 1.809 1.00 39.84 288 ARG A O 1
ATOM 2268 N N . TYR A 1 289 ? 17.697 1.171 3.266 1.00 41.00 289 TYR A N 1
ATOM 2269 C CA . TYR A 1 289 ? 16.639 0.974 2.262 1.00 41.00 289 TYR A CA 1
ATOM 2270 C C . TYR A 1 289 ? 16.352 2.240 1.428 1.00 41.00 289 TYR A C 1
ATOM 2272 O O . TYR A 1 289 ? 15.989 2.126 0.262 1.00 41.00 289 TYR A O 1
ATOM 2280 N N . LEU A 1 290 ? 16.561 3.432 1.995 1.00 42.62 290 LEU A N 1
ATOM 2281 C CA . LEU A 1 290 ? 16.331 4.743 1.367 1.00 42.62 290 LEU A CA 1
ATOM 2282 C C . LEU A 1 290 ? 17.619 5.402 0.824 1.00 42.62 290 LEU A C 1
ATOM 2284 O O . LEU A 1 290 ? 17.584 6.537 0.353 1.00 42.62 290 LEU A O 1
ATOM 2288 N N . SER A 1 291 ? 18.759 4.694 0.829 1.00 41.41 291 SER A N 1
ATOM 2289 C CA . SER A 1 291 ? 20.078 5.201 0.381 1.00 41.41 291 SER A CA 1
ATOM 2290 C C . SER A 1 291 ? 20.191 5.437 -1.139 1.00 41.41 291 SER A C 1
ATOM 2292 O O . SER A 1 291 ? 21.249 5.811 -1.670 1.00 41.41 291 SER A O 1
ATOM 2294 N N . CYS A 1 292 ? 19.086 5.246 -1.859 1.00 38.31 292 CYS A N 1
ATOM 2295 C CA . CYS A 1 292 ? 18.873 5.784 -3.188 1.00 38.31 292 CYS A CA 1
ATOM 2296 C C . CYS A 1 292 ? 17.787 6.865 -3.145 1.00 38.31 292 CYS A C 1
ATOM 2298 O O . CYS A 1 292 ? 16.601 6.575 -3.193 1.00 38.31 292 CYS A O 1
ATOM 2300 N N . SER A 1 293 ? 18.243 8.116 -3.055 1.00 44.84 293 SER A N 1
ATOM 2301 C CA . SER A 1 293 ? 17.586 9.318 -3.575 1.00 44.84 293 SER A CA 1
ATOM 2302 C C . SER A 1 293 ? 16.050 9.379 -3.513 1.00 44.84 293 SER A C 1
ATOM 2304 O O . SER A 1 293 ? 15.397 9.277 -4.544 1.00 44.84 293 SER A O 1
ATOM 2306 N N . SER A 1 294 ? 15.474 9.727 -2.356 1.00 47.16 294 SER A N 1
ATOM 2307 C CA . SER A 1 294 ? 14.667 10.962 -2.217 1.00 47.16 294 SER A CA 1
ATOM 2308 C C . SER A 1 294 ? 13.775 10.982 -0.967 1.00 47.16 294 SER A C 1
ATOM 2310 O O . SER A 1 294 ? 13.236 9.970 -0.527 1.00 47.16 294 SER A O 1
ATOM 2312 N N . ALA A 1 295 ? 13.460 12.195 -0.495 1.00 51.34 295 ALA A N 1
ATOM 2313 C CA . ALA A 1 295 ? 12.285 12.445 0.351 1.00 51.34 295 ALA A CA 1
ATOM 2314 C C . ALA A 1 295 ? 10.940 12.131 -0.362 1.00 51.34 295 ALA A C 1
ATOM 2316 O O . ALA A 1 295 ? 9.873 12.199 0.247 1.00 51.34 295 ALA A O 1
ATOM 2317 N N . GLY A 1 296 ? 10.982 11.781 -1.654 1.00 58.59 296 GLY A N 1
ATOM 2318 C CA . GLY A 1 296 ? 9.834 11.417 -2.473 1.00 58.59 296 GLY A CA 1
ATOM 2319 C C . GLY A 1 296 ? 9.248 10.049 -2.135 1.00 58.59 296 GLY A C 1
ATOM 2320 O O . GLY A 1 296 ? 8.038 9.901 -2.266 1.00 58.59 296 GLY A O 1
ATOM 2321 N N . VAL A 1 297 ? 10.032 9.081 -1.642 1.00 64.81 297 VAL A N 1
ATOM 2322 C CA . VAL A 1 297 ? 9.510 7.743 -1.282 1.00 64.81 297 VAL A CA 1
ATOM 2323 C C . VAL A 1 297 ? 8.489 7.849 -0.144 1.00 64.81 297 VAL A C 1
ATOM 2325 O O . VAL A 1 297 ? 7.357 7.379 -0.266 1.00 64.81 297 VAL A O 1
ATOM 2328 N N . LEU A 1 298 ? 8.846 8.553 0.937 1.00 67.56 298 LEU A N 1
ATOM 2329 C CA . LEU A 1 298 ? 7.937 8.809 2.059 1.00 67.56 298 LEU A CA 1
ATOM 2330 C C . LEU A 1 298 ? 6.747 9.688 1.636 1.00 67.56 298 LEU A C 1
ATOM 2332 O O . LEU A 1 298 ? 5.626 9.451 2.078 1.00 67.56 298 LEU A O 1
ATOM 2336 N N . GLY A 1 299 ? 6.969 10.658 0.741 1.00 72.56 299 GLY A N 1
ATOM 2337 C CA . GLY A 1 299 ? 5.907 11.492 0.171 1.00 72.56 299 GLY A CA 1
ATOM 2338 C C . GLY A 1 299 ? 4.884 10.698 -0.652 1.00 72.56 299 GLY A C 1
ATOM 2339 O O . GLY A 1 299 ? 3.681 10.902 -0.490 1.00 72.56 299 GLY A O 1
ATOM 2340 N N . HIS A 1 300 ? 5.333 9.755 -1.485 1.00 69.81 300 HIS A N 1
ATOM 2341 C CA . HIS A 1 300 ? 4.453 8.858 -2.237 1.00 69.81 300 HIS A CA 1
ATOM 2342 C C . HIS A 1 300 ? 3.722 7.883 -1.318 1.00 69.81 300 HIS A C 1
ATOM 2344 O O . HIS A 1 300 ? 2.518 7.712 -1.479 1.00 69.81 300 HIS A O 1
ATOM 2350 N N . LEU A 1 301 ? 4.400 7.316 -0.315 1.00 78.12 301 LEU A N 1
ATOM 2351 C CA . LEU A 1 301 ? 3.765 6.459 0.686 1.00 78.12 301 LEU A CA 1
ATOM 2352 C C . LEU A 1 301 ? 2.650 7.209 1.432 1.00 78.12 301 LEU A C 1
ATOM 2354 O O . LEU A 1 301 ? 1.512 6.741 1.472 1.00 78.12 301 LEU A O 1
ATOM 2358 N N . ALA A 1 302 ? 2.949 8.404 1.950 1.00 80.69 302 ALA A N 1
ATOM 2359 C CA . ALA A 1 302 ? 1.981 9.260 2.629 1.00 80.69 302 ALA A CA 1
ATOM 2360 C C . ALA A 1 302 ? 0.801 9.616 1.714 1.00 80.69 302 ALA A C 1
ATOM 2362 O O . ALA A 1 302 ? -0.350 9.456 2.116 1.00 80.69 302 ALA A O 1
ATOM 2363 N N . LYS A 1 303 ? 1.067 10.019 0.464 1.00 80.12 303 LYS A N 1
ATOM 2364 C CA . LYS A 1 303 ? 0.023 10.314 -0.524 1.00 80.12 303 LYS A CA 1
ATOM 2365 C C . LYS A 1 303 ? -0.860 9.096 -0.802 1.00 80.12 303 LYS A C 1
ATOM 2367 O O . LYS A 1 303 ? -2.075 9.206 -0.693 1.00 80.12 303 LYS A O 1
ATOM 2372 N N . THR A 1 304 ? -0.284 7.932 -1.107 1.00 79.31 304 THR A N 1
ATOM 2373 C CA . THR A 1 304 ? -1.052 6.709 -1.389 1.00 79.31 304 THR A CA 1
ATOM 2374 C C . THR A 1 304 ? -1.922 6.308 -0.200 1.00 79.31 304 THR A C 1
ATOM 2376 O O . THR A 1 304 ? -3.081 5.944 -0.395 1.00 79.31 304 THR A O 1
ATOM 2379 N N . TYR A 1 305 ? -1.413 6.414 1.031 1.00 80.81 305 TYR A N 1
ATOM 2380 C CA . TYR A 1 305 ? -2.200 6.143 2.235 1.00 80.81 305 TYR A CA 1
ATOM 2381 C C . TYR A 1 305 ? -3.333 7.166 2.414 1.00 80.81 305 TYR A C 1
ATOM 2383 O O . TYR A 1 305 ? -4.476 6.763 2.620 1.00 80.81 305 TYR A O 1
ATOM 2391 N N . VAL A 1 306 ? -3.057 8.468 2.274 1.00 86.62 306 VAL A N 1
ATOM 2392 C CA . VAL A 1 306 ? -4.062 9.541 2.394 1.00 86.62 306 VAL A CA 1
ATOM 2393 C C . VAL A 1 306 ? -5.149 9.429 1.322 1.00 86.62 306 VAL A C 1
ATOM 2395 O O . VAL A 1 306 ? -6.329 9.525 1.661 1.00 86.62 306 VAL A O 1
ATOM 2398 N N . ASP A 1 307 ? -4.788 9.168 0.065 1.00 81.12 307 ASP A N 1
ATOM 2399 C CA . ASP A 1 307 ? -5.731 8.984 -1.046 1.00 81.12 307 ASP A CA 1
ATOM 2400 C C . ASP A 1 307 ? -6.608 7.736 -0.811 1.00 81.12 307 ASP A C 1
ATOM 2402 O O . ASP A 1 307 ? -7.831 7.787 -0.964 1.00 81.12 307 ASP A O 1
ATOM 2406 N N . THR A 1 308 ? -6.010 6.631 -0.343 1.00 81.25 308 THR A N 1
ATOM 2407 C CA . THR A 1 308 ? -6.732 5.385 -0.021 1.00 81.25 308 THR A CA 1
ATOM 2408 C C . THR A 1 308 ? -7.728 5.596 1.126 1.00 81.25 308 THR A C 1
ATOM 2410 O O . THR A 1 308 ? -8.908 5.277 0.965 1.00 81.25 308 THR A O 1
ATOM 2413 N N . ILE A 1 309 ? -7.306 6.225 2.231 1.00 83.25 309 ILE A N 1
ATOM 2414 C CA . ILE A 1 309 ? -8.182 6.580 3.367 1.00 83.25 309 ILE A CA 1
ATOM 2415 C C . ILE A 1 309 ? -9.305 7.523 2.913 1.00 83.25 309 ILE A C 1
ATOM 2417 O O . ILE A 1 309 ? -10.467 7.320 3.265 1.00 83.25 309 ILE A O 1
ATOM 2421 N N . SER A 1 310 ? -8.984 8.531 2.097 1.00 84.50 310 SER A N 1
ATOM 2422 C CA . SER A 1 310 ? -9.959 9.503 1.582 1.00 84.50 310 SER A CA 1
ATOM 2423 C C . SER A 1 310 ? -11.001 8.860 0.661 1.00 84.50 310 SER A C 1
ATOM 2425 O O . SER A 1 310 ? -12.150 9.300 0.639 1.00 84.50 310 SER A O 1
ATOM 2427 N N . SER A 1 311 ? -10.634 7.789 -0.049 1.00 81.50 311 SER A N 1
ATOM 2428 C CA . SER A 1 311 ? -11.567 6.984 -0.851 1.00 81.50 311 SER A CA 1
ATOM 2429 C C . SER A 1 311 ? -12.456 6.038 -0.025 1.00 81.50 311 SER A C 1
ATOM 2431 O O . SER A 1 311 ? -13.429 5.504 -0.553 1.00 81.50 311 SER A O 1
ATOM 2433 N N . GLY A 1 312 ? -12.155 5.838 1.264 1.00 80.00 312 GLY A N 1
ATOM 2434 C CA . GLY A 1 312 ? -12.848 4.882 2.136 1.00 80.00 312 GLY A CA 1
ATOM 2435 C C . GLY A 1 312 ? -12.360 3.432 2.016 1.00 80.00 312 GLY A C 1
ATOM 2436 O O . GLY A 1 312 ? -12.999 2.536 2.564 1.00 80.00 312 GLY A O 1
ATOM 2437 N N . ALA A 1 313 ? -11.250 3.190 1.316 1.00 75.25 313 ALA A N 1
ATOM 2438 C CA . ALA A 1 313 ? -10.596 1.886 1.240 1.00 75.25 313 ALA A CA 1
ATOM 2439 C C . ALA A 1 313 ? -9.552 1.709 2.361 1.00 75.25 313 ALA A C 1
ATOM 2441 O O . ALA A 1 313 ? -9.080 2.677 2.958 1.00 75.25 313 ALA A O 1
ATOM 2442 N N . VAL A 1 314 ? -9.169 0.459 2.643 1.00 78.75 314 VAL A N 1
ATOM 2443 C CA . VAL A 1 314 ? -8.167 0.132 3.673 1.00 78.75 314 VAL A CA 1
ATOM 2444 C C . VAL A 1 314 ? -6.748 0.253 3.092 1.00 78.75 314 VAL A C 1
ATOM 2446 O O . VAL A 1 314 ? -6.443 -0.430 2.108 1.00 78.75 314 VAL A O 1
ATOM 2449 N N . PRO A 1 315 ? -5.851 1.066 3.686 1.00 79.06 315 PRO A N 1
ATOM 2450 C CA . PRO A 1 315 ? -4.449 1.115 3.283 1.00 79.06 315 PRO A CA 1
ATOM 2451 C C . PRO A 1 315 ? -3.763 -0.232 3.482 1.00 79.06 315 PRO A C 1
ATOM 2453 O O . PRO A 1 315 ? -3.786 -0.808 4.568 1.00 79.06 315 PRO A O 1
ATOM 2456 N N . CYS A 1 316 ? -3.115 -0.720 2.433 1.00 78.38 316 CYS A N 1
ATOM 2457 C CA . CYS A 1 316 ? -2.376 -1.973 2.449 1.00 78.38 316 CYS A CA 1
ATOM 2458 C C . CYS A 1 316 ? -0.955 -1.743 1.933 1.00 78.38 316 CYS A C 1
ATOM 2460 O O . CYS A 1 316 ? -0.743 -1.209 0.841 1.00 78.38 316 CYS A O 1
ATOM 2462 N N . LEU A 1 317 ? 0.022 -2.171 2.738 1.00 78.38 317 LEU A N 1
ATOM 2463 C CA . LEU A 1 317 ? 1.445 -1.953 2.480 1.00 78.38 317 LEU A CA 1
ATOM 2464 C C . LEU A 1 317 ? 1.878 -2.538 1.129 1.00 78.38 317 LEU A C 1
ATOM 2466 O O . LEU A 1 317 ? 2.660 -1.918 0.416 1.00 78.38 317 LEU A O 1
ATOM 2470 N N . GLU A 1 318 ? 1.337 -3.695 0.737 1.00 77.50 318 GLU A N 1
ATOM 2471 C CA . GLU A 1 318 ? 1.674 -4.319 -0.543 1.00 77.50 318 GLU A CA 1
ATOM 2472 C C . GLU A 1 318 ? 1.274 -3.454 -1.749 1.00 77.50 318 GLU A C 1
ATOM 2474 O O . GLU A 1 318 ? 2.112 -3.234 -2.623 1.00 77.50 318 GLU A O 1
ATOM 2479 N N . ASN A 1 319 ? 0.058 -2.897 -1.775 1.00 78.69 319 ASN A N 1
ATOM 2480 C CA . ASN A 1 319 ? -0.378 -2.030 -2.874 1.00 78.69 319 ASN A CA 1
ATOM 2481 C C . ASN A 1 319 ? 0.443 -0.737 -2.932 1.00 78.69 319 ASN A C 1
ATOM 2483 O O . ASN A 1 319 ? 0.797 -0.287 -4.021 1.00 78.69 319 ASN A O 1
ATOM 2487 N N . ALA A 1 320 ? 0.808 -0.174 -1.776 1.00 77.62 320 ALA A N 1
ATOM 2488 C CA . ALA A 1 320 ? 1.702 0.977 -1.724 1.00 77.62 320 ALA A CA 1
ATOM 2489 C C . ALA A 1 320 ? 3.103 0.641 -2.266 1.00 77.62 320 ALA A C 1
ATOM 2491 O O . ALA A 1 320 ? 3.644 1.396 -3.067 1.00 77.62 320 ALA A O 1
ATOM 2492 N N . VAL A 1 321 ? 3.670 -0.518 -1.913 1.00 80.38 321 VAL A N 1
ATOM 2493 C CA . VAL A 1 321 ? 4.968 -0.977 -2.444 1.00 80.38 321 VAL A CA 1
ATOM 2494 C C . VAL A 1 321 ? 4.901 -1.271 -3.948 1.00 80.38 321 VAL A C 1
ATOM 2496 O O . VAL A 1 321 ? 5.873 -1.004 -4.650 1.00 80.38 321 VAL A O 1
ATOM 2499 N N . ILE A 1 322 ? 3.777 -1.773 -4.473 1.00 80.44 322 ILE A N 1
ATOM 2500 C CA . ILE A 1 322 ? 3.567 -1.944 -5.924 1.00 80.44 322 ILE A CA 1
ATOM 2501 C C . ILE A 1 322 ? 3.517 -0.579 -6.629 1.00 80.44 322 ILE A C 1
ATOM 2503 O O . ILE A 1 322 ? 4.187 -0.392 -7.644 1.00 80.44 322 ILE A O 1
ATOM 2507 N N . ALA A 1 323 ? 2.779 0.391 -6.082 1.00 79.56 323 ALA A N 1
ATOM 2508 C CA . ALA A 1 323 ? 2.707 1.744 -6.635 1.00 79.56 323 ALA A CA 1
ATOM 2509 C C . ALA A 1 323 ? 4.073 2.457 -6.611 1.00 79.56 323 ALA A C 1
ATOM 2511 O O . ALA A 1 323 ? 4.463 3.064 -7.607 1.00 79.56 323 ALA A O 1
ATOM 2512 N N . MET A 1 324 ? 4.832 2.330 -5.516 1.00 79.38 324 MET A N 1
ATOM 2513 C CA . MET A 1 324 ? 6.196 2.864 -5.426 1.00 79.38 324 MET A CA 1
ATOM 2514 C C . MET A 1 324 ? 7.135 2.194 -6.438 1.00 79.38 324 MET A C 1
ATOM 2516 O O . MET A 1 324 ? 7.877 2.899 -7.112 1.00 79.38 324 MET A O 1
ATOM 2520 N N . ALA A 1 325 ? 7.062 0.868 -6.621 1.00 83.31 325 ALA A N 1
ATOM 2521 C CA . ALA A 1 325 ? 7.880 0.163 -7.612 1.00 83.31 325 ALA A CA 1
ATOM 2522 C C . ALA A 1 325 ? 7.659 0.698 -9.037 1.00 83.31 325 ALA A C 1
ATOM 2524 O O . ALA A 1 325 ? 8.619 0.908 -9.770 1.00 83.31 325 ALA A O 1
ATOM 2525 N N . VAL A 1 326 ? 6.409 0.970 -9.430 1.00 83.56 326 VAL A N 1
ATOM 2526 C CA . VAL A 1 326 ? 6.083 1.553 -10.747 1.00 83.56 326 VAL A CA 1
ATOM 2527 C C . VAL A 1 326 ? 6.771 2.907 -10.956 1.00 83.56 326 VAL A C 1
ATOM 2529 O O . VAL A 1 326 ? 7.351 3.131 -12.019 1.00 83.56 326 VAL A O 1
ATOM 2532 N N . ILE A 1 327 ? 6.721 3.783 -9.948 1.00 84.00 327 ILE A N 1
ATOM 2533 C CA . ILE A 1 327 ? 7.238 5.159 -10.012 1.00 84.00 327 ILE A CA 1
ATOM 2534 C C . ILE A 1 327 ? 8.771 5.172 -9.979 1.00 84.00 327 ILE A C 1
ATOM 2536 O O . ILE A 1 327 ? 9.401 5.788 -10.838 1.00 84.00 327 ILE A O 1
ATOM 2540 N N . GLU A 1 328 ? 9.377 4.453 -9.034 1.00 83.31 328 GLU A N 1
ATOM 2541 C CA . GLU A 1 328 ? 10.834 4.401 -8.882 1.00 83.31 328 GLU A CA 1
ATOM 2542 C C . GLU A 1 328 ? 11.501 3.664 -10.052 1.00 83.31 328 GLU A C 1
ATOM 2544 O O . GLU A 1 328 ? 12.555 4.087 -10.522 1.00 83.31 328 GLU A O 1
ATOM 2549 N N . ASN A 1 329 ? 10.872 2.628 -10.621 1.00 88.94 329 ASN A N 1
ATOM 2550 C CA . ASN A 1 329 ? 11.393 1.983 -11.831 1.00 88.94 329 ASN A CA 1
ATOM 2551 C C . ASN A 1 329 ? 11.321 2.905 -13.061 1.00 88.94 329 ASN A C 1
ATOM 2553 O O . ASN A 1 329 ? 12.231 2.877 -13.891 1.00 88.94 329 ASN A O 1
ATOM 2557 N N . GLU A 1 330 ? 10.284 3.739 -13.196 1.00 88.69 330 GLU A N 1
ATOM 2558 C CA . GLU A 1 330 ? 10.201 4.736 -14.273 1.00 88.69 330 GLU A CA 1
ATOM 2559 C C . GLU A 1 330 ? 11.271 5.830 -14.112 1.00 88.69 330 GLU A C 1
ATOM 2561 O O . GLU A 1 330 ? 11.979 6.156 -15.073 1.00 88.69 330 GLU A O 1
ATOM 2566 N N . ALA A 1 331 ? 11.461 6.330 -12.886 1.00 87.44 331 ALA A N 1
ATOM 2567 C CA . ALA A 1 331 ? 12.531 7.267 -12.551 1.00 87.44 331 ALA A CA 1
ATOM 2568 C C . ALA A 1 331 ? 13.925 6.666 -12.815 1.00 87.44 331 ALA A C 1
ATOM 2570 O O . ALA A 1 331 ? 14.756 7.312 -13.454 1.00 87.44 331 ALA A O 1
ATOM 2571 N N . ALA A 1 332 ? 14.156 5.409 -12.426 1.00 88.81 332 ALA A N 1
ATOM 2572 C CA . ALA A 1 332 ? 15.412 4.690 -12.637 1.00 88.81 332 ALA A CA 1
ATOM 2573 C C . ALA A 1 332 ? 15.754 4.500 -14.126 1.00 88.81 332 ALA A C 1
ATOM 2575 O O . ALA A 1 332 ? 16.921 4.615 -14.510 1.00 88.81 332 ALA A O 1
ATOM 2576 N N . VAL A 1 333 ? 14.760 4.220 -14.985 1.00 91.19 333 VAL A N 1
ATOM 2577 C CA . VAL A 1 333 ? 14.972 4.154 -16.447 1.00 91.19 333 VAL A CA 1
ATOM 2578 C C . VAL A 1 333 ? 15.423 5.513 -16.969 1.00 91.19 333 VAL A C 1
ATOM 2580 O O . VAL A 1 333 ? 16.385 5.587 -17.737 1.00 91.19 333 VAL A O 1
ATOM 2583 N N . LYS A 1 334 ? 14.763 6.592 -16.534 1.00 90.69 334 LYS A N 1
ATOM 2584 C CA . LYS A 1 334 ? 15.117 7.953 -16.937 1.00 90.69 334 LYS A CA 1
ATOM 2585 C C . LYS A 1 334 ? 16.523 8.337 -16.466 1.00 90.69 334 LYS A C 1
ATOM 2587 O O . LYS A 1 334 ? 17.318 8.788 -17.283 1.00 90.69 334 LYS A O 1
ATOM 2592 N N . GLU A 1 335 ? 16.864 8.086 -15.204 1.00 90.00 335 GLU A N 1
ATOM 2593 C CA . GLU A 1 335 ? 18.190 8.373 -14.637 1.00 90.00 335 GLU A CA 1
ATOM 2594 C C . GLU A 1 335 ? 19.308 7.608 -15.369 1.00 90.00 335 GLU A C 1
ATOM 2596 O O . GLU A 1 335 ? 20.331 8.194 -15.728 1.00 90.00 335 GLU A O 1
ATOM 2601 N N . GLY A 1 336 ? 19.100 6.322 -15.679 1.00 90.75 336 GLY A N 1
ATOM 2602 C CA . GLY A 1 336 ? 20.048 5.529 -16.471 1.00 90.75 336 GLY A CA 1
ATOM 2603 C C . GLY A 1 336 ? 20.249 6.073 -17.893 1.00 90.75 336 GLY A C 1
ATOM 2604 O O . GLY A 1 336 ? 21.380 6.129 -18.386 1.00 90.75 336 GLY A O 1
ATOM 2605 N N . ILE A 1 337 ? 19.168 6.520 -18.540 1.00 90.25 337 ILE A N 1
ATOM 2606 C CA . ILE A 1 337 ? 19.183 7.144 -19.874 1.00 90.25 337 ILE A CA 1
ATOM 2607 C C . ILE A 1 337 ? 19.868 8.521 -19.854 1.00 90.25 337 ILE A C 1
ATOM 2609 O O . ILE A 1 337 ? 20.631 8.836 -20.773 1.00 90.25 337 ILE A O 1
ATOM 2613 N N . ASP A 1 338 ? 19.608 9.343 -18.841 1.00 90.75 338 ASP A N 1
ATOM 2614 C CA . ASP A 1 338 ? 20.165 10.693 -18.710 1.00 90.75 338 ASP A CA 1
ATOM 2615 C C . ASP A 1 338 ? 21.662 10.639 -18.366 1.00 90.75 338 ASP A C 1
ATOM 2617 O O . ASP A 1 338 ? 22.457 11.355 -18.979 1.00 90.75 338 ASP A O 1
ATOM 2621 N N . MET A 1 339 ? 22.078 9.709 -17.497 1.00 91.62 339 MET A N 1
ATOM 2622 C CA . MET A 1 339 ? 23.493 9.433 -17.224 1.00 91.62 339 MET A CA 1
ATOM 2623 C C . MET A 1 339 ? 24.226 9.013 -18.508 1.00 91.62 339 MET A C 1
ATOM 2625 O O . MET A 1 339 ? 25.198 9.668 -18.890 1.00 91.62 339 MET A O 1
ATOM 2629 N N . TYR A 1 340 ? 23.716 8.011 -19.241 1.00 89.69 340 TYR A N 1
ATOM 2630 C CA . TYR A 1 340 ? 24.313 7.568 -20.510 1.00 89.69 340 TYR A CA 1
ATOM 2631 C C . TYR A 1 340 ? 24.443 8.708 -21.531 1.00 89.69 340 TYR A C 1
ATOM 2633 O O . TYR A 1 340 ? 25.466 8.827 -22.207 1.00 89.69 340 TYR A O 1
ATOM 2641 N N . GLN A 1 341 ? 23.417 9.557 -21.643 1.00 88.50 341 GLN A N 1
ATOM 2642 C CA . GLN A 1 341 ? 23.460 10.723 -22.523 1.00 88.50 341 GLN A CA 1
ATOM 2643 C C . GLN A 1 341 ? 24.512 11.732 -22.075 1.00 88.50 341 GLN A C 1
ATOM 2645 O O . GLN A 1 341 ? 25.294 12.169 -22.909 1.00 88.50 341 GLN A O 1
ATOM 2650 N N . SER A 1 342 ? 24.584 12.065 -20.785 1.00 88.12 342 SER A N 1
ATOM 2651 C CA . SER A 1 342 ? 25.560 13.031 -20.271 1.00 88.12 342 SER A CA 1
ATOM 2652 C C . SER A 1 342 ? 27.011 12.609 -20.543 1.00 88.12 342 SER A C 1
ATOM 2654 O O . SER A 1 342 ? 27.830 13.443 -20.927 1.00 88.12 342 SER A O 1
ATOM 2656 N N . GLU A 1 343 ? 27.321 11.314 -20.438 1.00 86.69 343 GLU A N 1
ATOM 2657 C CA . GLU A 1 343 ? 28.650 10.784 -20.758 1.00 86.69 343 GLU A CA 1
ATOM 2658 C C . GLU A 1 343 ? 28.914 10.739 -22.275 1.00 86.69 343 GLU A C 1
ATOM 2660 O O . GLU A 1 343 ? 30.020 11.047 -22.723 1.00 86.69 343 GLU A O 1
ATOM 2665 N N . MET A 1 344 ? 27.896 10.450 -23.095 1.00 82.06 344 MET A N 1
ATOM 2666 C CA . MET A 1 344 ? 27.994 10.539 -24.561 1.00 82.06 344 MET A CA 1
ATOM 2667 C C . MET A 1 344 ? 28.147 11.980 -25.075 1.00 82.06 344 MET A C 1
ATOM 2669 O O . MET A 1 344 ? 28.888 12.205 -26.030 1.00 82.06 344 MET A O 1
ATOM 2673 N N . GLU A 1 345 ? 27.503 12.968 -24.448 1.00 83.00 345 GLU A N 1
ATOM 2674 C CA . GLU A 1 345 ? 27.679 14.389 -24.780 1.00 83.00 345 GLU A CA 1
ATOM 2675 C C . GLU A 1 345 ? 29.095 14.875 -24.432 1.00 83.00 345 GLU A C 1
ATOM 2677 O O . GLU A 1 345 ? 29.705 15.583 -25.231 1.00 83.00 345 GLU A O 1
ATOM 2682 N N . LYS A 1 346 ? 29.678 14.437 -23.304 1.00 82.25 346 LYS A N 1
ATOM 2683 C CA . LYS A 1 346 ? 31.081 14.747 -22.954 1.00 82.25 346 LYS A CA 1
ATOM 2684 C C . LYS A 1 346 ? 32.060 14.269 -24.032 1.00 82.25 346 LYS A C 1
ATOM 2686 O O . LYS A 1 346 ? 32.977 15.009 -24.393 1.00 82.25 346 LYS A O 1
ATOM 2691 N N . LEU A 1 347 ? 31.831 13.084 -24.607 1.00 76.94 347 LEU A N 1
ATOM 2692 C CA . LEU A 1 347 ? 32.648 12.562 -25.711 1.00 76.94 347 LEU A CA 1
ATOM 2693 C C . LEU A 1 347 ? 32.534 13.368 -27.012 1.00 76.94 347 LEU A C 1
ATOM 2695 O O . LEU A 1 347 ? 33.428 13.250 -27.845 1.00 76.94 347 LEU A O 1
ATOM 2699 N N . LYS A 1 348 ? 31.511 14.217 -27.207 1.00 70.81 348 LYS A N 1
ATOM 2700 C CA . LYS A 1 348 ? 31.418 15.059 -28.418 1.00 70.81 348 LYS A CA 1
ATOM 2701 C C . LYS A 1 348 ? 32.560 16.062 -28.551 1.00 70.81 348 LYS A C 1
ATOM 2703 O O . LYS A 1 348 ? 32.874 16.481 -29.658 1.00 70.81 348 LYS A O 1
ATOM 2708 N N . THR A 1 349 ? 33.199 16.422 -27.440 1.00 67.69 349 THR A N 1
ATOM 2709 C CA . THR A 1 349 ? 34.346 17.344 -27.431 1.00 67.69 349 THR A CA 1
ATOM 2710 C C . THR A 1 349 ? 35.651 16.711 -27.923 1.00 67.69 349 THR A C 1
ATOM 2712 O O . THR A 1 349 ? 36.580 17.439 -28.255 1.00 67.69 349 THR A O 1
ATOM 2715 N N . SER A 1 350 ? 35.720 15.377 -28.010 1.00 70.81 350 SER A N 1
ATOM 2716 C CA . SER A 1 350 ? 36.901 14.622 -28.451 1.00 70.81 350 SER A CA 1
ATOM 2717 C C . SER A 1 350 ? 36.767 14.028 -29.861 1.00 70.81 350 SER A C 1
ATOM 2719 O O . SER A 1 350 ? 37.450 13.060 -30.169 1.00 70.81 350 SER A O 1
ATOM 2721 N N . PHE A 1 351 ? 35.871 14.546 -30.709 1.00 65.19 351 PHE A N 1
ATOM 2722 C CA . PHE A 1 351 ? 35.714 14.064 -32.089 1.00 65.19 351 PHE A CA 1
ATOM 2723 C C . PHE A 1 351 ? 36.792 14.624 -33.038 1.00 65.19 351 PHE A C 1
ATOM 2725 O O . PHE A 1 351 ? 37.224 15.764 -32.852 1.00 65.19 351 PHE A O 1
ATOM 2732 N N . PRO A 1 352 ? 37.162 13.883 -34.104 1.00 62.91 352 PRO A N 1
ATOM 2733 C CA . PRO A 1 352 ? 36.672 12.546 -34.470 1.00 62.91 352 PRO A CA 1
ATOM 2734 C C . PRO A 1 352 ? 37.310 11.417 -33.637 1.00 62.91 352 PRO A C 1
ATOM 2736 O O . PRO A 1 352 ? 38.471 11.504 -33.252 1.00 62.91 352 PRO A O 1
ATOM 2739 N N . LEU A 1 353 ? 36.540 10.352 -33.382 1.00 68.50 353 LEU A N 1
ATOM 2740 C CA . LEU A 1 353 ? 36.969 9.145 -32.660 1.00 68.50 353 LEU A CA 1
ATOM 2741 C C . LEU A 1 353 ? 36.876 7.911 -33.563 1.00 68.50 353 LEU A C 1
ATOM 2743 O O . LEU A 1 353 ? 35.949 7.799 -34.368 1.00 68.50 353 LEU A O 1
ATOM 2747 N N . GLU A 1 354 ? 37.779 6.954 -33.361 1.00 70.75 354 GLU A N 1
ATOM 2748 C CA . GLU A 1 354 ? 37.748 5.659 -34.045 1.00 70.75 354 GLU A CA 1
ATOM 2749 C C . GLU A 1 354 ? 36.559 4.796 -33.592 1.00 70.75 354 GLU A C 1
ATOM 2751 O O . GLU A 1 354 ? 36.153 4.814 -32.424 1.00 70.75 354 GLU A O 1
ATOM 2756 N N . LEU A 1 355 ? 36.024 3.972 -34.500 1.00 70.69 355 LEU A N 1
ATOM 2757 C CA . LEU A 1 355 ? 34.837 3.146 -34.235 1.00 70.69 355 LEU A CA 1
ATOM 2758 C C . LEU A 1 355 ? 35.022 2.233 -33.008 1.00 70.69 355 LEU A C 1
ATOM 2760 O O . LEU A 1 355 ? 34.131 2.144 -32.164 1.00 70.69 355 LEU A O 1
ATOM 2764 N N . ASN A 1 356 ? 36.202 1.619 -32.873 1.00 74.31 356 ASN A N 1
ATOM 2765 C CA . ASN A 1 356 ? 36.569 0.774 -31.730 1.00 74.31 356 ASN A CA 1
ATOM 2766 C C . ASN A 1 356 ? 36.472 1.526 -30.390 1.00 74.31 356 ASN A C 1
ATOM 2768 O O . ASN A 1 356 ? 36.038 0.965 -29.379 1.00 74.31 356 ASN A O 1
ATOM 2772 N N . GLU A 1 357 ? 36.859 2.803 -30.369 1.00 77.19 357 GLU A N 1
ATOM 2773 C CA . GLU A 1 357 ? 36.844 3.628 -29.162 1.00 77.19 357 GLU A CA 1
ATOM 2774 C C . GLU A 1 357 ? 35.415 4.024 -28.790 1.00 77.19 357 GLU A C 1
ATOM 2776 O O . GLU A 1 357 ? 35.014 3.841 -27.639 1.00 77.19 357 GLU A O 1
ATOM 2781 N N . ILE A 1 358 ? 34.613 4.476 -29.762 1.00 79.06 358 ILE A N 1
ATOM 2782 C CA . ILE A 1 358 ? 33.187 4.796 -29.566 1.00 79.06 358 ILE A CA 1
ATOM 2783 C C . ILE A 1 358 ? 32.436 3.575 -29.014 1.00 79.06 358 ILE A C 1
ATOM 2785 O O . ILE A 1 358 ? 31.647 3.694 -28.072 1.00 79.06 358 ILE A O 1
ATOM 2789 N N . THR A 1 359 ? 32.710 2.392 -29.563 1.00 80.12 359 THR A N 1
ATOM 2790 C CA . THR A 1 359 ? 32.133 1.115 -29.135 1.00 80.12 359 THR A CA 1
ATOM 2791 C C . THR A 1 359 ? 32.538 0.742 -27.703 1.00 80.12 359 THR A C 1
ATOM 2793 O O . THR A 1 359 ? 31.667 0.456 -26.880 1.00 80.12 359 THR A O 1
ATOM 2796 N N . SER A 1 360 ? 33.826 0.821 -27.358 1.00 83.94 360 SER A N 1
ATOM 2797 C CA . SER A 1 360 ? 34.318 0.559 -25.994 1.00 83.94 360 SER A CA 1
ATOM 2798 C C . SER A 1 360 ? 33.714 1.526 -24.961 1.00 83.94 360 SER A C 1
ATOM 2800 O O . SER A 1 360 ? 33.272 1.123 -23.877 1.00 83.94 360 SER A O 1
ATOM 2802 N N . LYS A 1 361 ? 33.592 2.815 -25.312 1.00 85.31 361 LYS A N 1
ATOM 2803 C CA . LYS A 1 361 ? 32.909 3.810 -24.470 1.00 85.31 361 LYS A CA 1
ATOM 2804 C C . LYS A 1 361 ? 31.415 3.514 -24.324 1.00 85.31 361 LYS A C 1
ATOM 2806 O O . LYS A 1 361 ? 30.903 3.589 -23.208 1.00 85.31 361 LYS A O 1
ATOM 2811 N N . HIS A 1 362 ? 30.731 3.121 -25.402 1.00 85.44 362 HIS A N 1
ATOM 2812 C CA . HIS A 1 362 ? 29.329 2.699 -25.351 1.00 85.44 362 HIS A CA 1
ATOM 2813 C C . HIS A 1 362 ? 29.119 1.541 -24.370 1.00 85.44 362 HIS A C 1
ATOM 2815 O O . HIS A 1 362 ? 28.249 1.647 -23.507 1.00 85.44 362 HIS A O 1
ATOM 2821 N N . GLN A 1 363 ? 29.939 0.488 -24.432 1.00 85.44 363 GLN A N 1
ATOM 2822 C CA . GLN A 1 363 ? 29.867 -0.632 -23.486 1.00 85.44 363 GLN A CA 1
ATOM 2823 C C . GLN A 1 363 ? 30.077 -0.170 -22.039 1.00 85.44 363 GLN A C 1
ATOM 2825 O O . GLN A 1 363 ? 29.319 -0.543 -21.142 1.00 85.44 363 GLN A O 1
ATOM 2830 N N . CYS A 1 364 ? 31.063 0.701 -21.800 1.00 87.00 364 CYS A N 1
ATOM 2831 C CA . CYS A 1 364 ? 31.319 1.245 -20.469 1.00 87.00 364 CYS A CA 1
ATOM 2832 C C . CYS A 1 364 ? 30.111 2.022 -19.915 1.00 87.00 364 CYS A C 1
ATOM 2834 O O . CYS A 1 364 ? 29.689 1.776 -18.782 1.00 87.00 364 CYS A O 1
ATOM 2836 N N . PHE A 1 365 ? 29.515 2.908 -20.716 1.00 89.19 365 PHE A N 1
ATOM 2837 C CA . PHE A 1 365 ? 28.374 3.723 -20.291 1.00 89.19 365 PHE A CA 1
ATOM 2838 C C . PHE A 1 365 ? 27.073 2.912 -20.212 1.00 89.19 365 PHE A C 1
ATOM 2840 O O . PHE A 1 365 ? 26.274 3.144 -19.313 1.00 89.19 365 PHE A O 1
ATOM 2847 N N . SER A 1 366 ? 26.873 1.924 -21.089 1.00 87.00 366 SER A N 1
ATOM 2848 C CA . SER A 1 366 ? 25.762 0.956 -21.045 1.00 87.00 366 SER A CA 1
ATOM 2849 C C . SER A 1 366 ? 25.787 0.147 -19.741 1.00 87.00 366 SER A C 1
ATOM 2851 O O . SER A 1 366 ? 24.785 0.053 -19.022 1.00 87.00 366 SER A O 1
ATOM 2853 N N . ARG A 1 367 ? 26.975 -0.339 -19.357 1.00 88.12 367 ARG A N 1
ATOM 2854 C CA . ARG A 1 367 ? 27.231 -1.011 -18.075 1.00 88.12 367 ARG A CA 1
ATOM 2855 C C . ARG A 1 367 ? 26.983 -0.096 -16.875 1.00 88.12 367 ARG A C 1
ATOM 2857 O O . ARG A 1 367 ? 26.415 -0.550 -15.884 1.00 88.12 367 ARG A O 1
ATOM 2864 N N . MET A 1 368 ? 27.388 1.176 -16.947 1.00 89.06 368 MET A N 1
ATOM 2865 C CA . MET A 1 368 ? 27.106 2.166 -15.898 1.00 89.06 368 MET A CA 1
ATOM 2866 C C . MET A 1 368 ? 25.611 2.493 -15.801 1.00 89.06 368 MET A C 1
ATOM 2868 O O . MET A 1 368 ? 25.090 2.548 -14.694 1.00 89.06 368 MET A O 1
ATOM 2872 N N . ALA A 1 369 ? 24.908 2.648 -16.925 1.00 89.19 369 ALA A N 1
ATOM 2873 C CA . ALA A 1 369 ? 23.479 2.969 -16.966 1.00 89.19 369 ALA A CA 1
ATOM 2874 C C . ALA A 1 369 ? 22.640 1.836 -16.379 1.00 89.19 369 ALA A C 1
ATOM 2876 O O . ALA A 1 369 ? 21.769 2.075 -15.544 1.00 89.19 369 ALA A O 1
ATOM 2877 N N . THR A 1 370 ? 22.977 0.597 -16.751 1.00 88.62 370 THR A N 1
ATOM 2878 C CA . THR A 1 370 ? 22.400 -0.607 -16.148 1.00 88.62 370 THR A CA 1
ATOM 2879 C C . THR A 1 370 ? 22.684 -0.630 -14.645 1.00 88.62 370 THR A C 1
ATOM 2881 O O . THR A 1 370 ? 21.754 -0.797 -13.865 1.00 88.62 370 THR A O 1
ATOM 2884 N N . LYS A 1 371 ? 23.920 -0.353 -14.204 1.00 88.50 371 LYS A N 1
ATOM 2885 C CA . LYS A 1 371 ? 24.269 -0.330 -12.774 1.00 88.50 371 LYS A CA 1
ATOM 2886 C C . LYS A 1 371 ? 23.512 0.745 -11.979 1.00 88.50 371 LYS A C 1
ATOM 2888 O O . LYS A 1 371 ? 23.078 0.459 -10.866 1.00 88.50 371 LYS A O 1
ATOM 2893 N N . THR A 1 372 ? 23.331 1.947 -12.529 1.00 86.31 372 THR A N 1
ATOM 2894 C CA . THR A 1 372 ? 22.514 3.009 -11.913 1.00 86.31 372 THR A CA 1
ATOM 2895 C C . THR A 1 372 ? 21.058 2.568 -11.807 1.00 86.31 372 THR A C 1
ATOM 2897 O O . THR A 1 372 ? 20.501 2.579 -10.712 1.00 86.31 372 THR A O 1
ATOM 2900 N N . PHE A 1 373 ? 20.474 2.053 -12.894 1.00 89.69 373 PHE A N 1
ATOM 2901 C CA . PHE A 1 373 ? 19.125 1.484 -12.871 1.00 89.69 373 PHE A CA 1
ATOM 2902 C C . PHE A 1 373 ? 18.989 0.364 -11.829 1.00 89.69 373 PHE A C 1
ATOM 2904 O O . PHE A 1 373 ? 18.022 0.348 -11.072 1.00 89.69 373 PHE A O 1
ATOM 2911 N N . MET A 1 374 ? 19.968 -0.540 -11.718 1.00 86.94 374 MET A N 1
ATOM 2912 C CA . MET A 1 374 ? 19.974 -1.604 -10.706 1.00 86.94 374 MET A CA 1
ATOM 2913 C C . MET A 1 374 ? 20.049 -1.069 -9.272 1.00 86.94 374 MET A C 1
ATOM 2915 O O . MET A 1 374 ? 19.571 -1.755 -8.372 1.00 86.94 374 MET A O 1
ATOM 2919 N N . LYS A 1 375 ? 20.599 0.129 -9.039 1.00 84.25 375 LYS A N 1
ATOM 2920 C CA . LYS A 1 375 ? 20.637 0.756 -7.710 1.00 84.25 375 LYS A CA 1
ATOM 2921 C C . LYS A 1 375 ? 19.274 1.337 -7.298 1.00 84.25 375 LYS A C 1
ATOM 2923 O O . LYS A 1 375 ? 18.929 1.251 -6.126 1.00 84.25 375 LYS A O 1
ATOM 2928 N N . CYS A 1 376 ? 18.524 1.910 -8.243 1.00 80.69 376 CYS A N 1
ATOM 2929 C CA . CYS A 1 376 ? 17.270 2.628 -7.966 1.00 80.69 376 CYS A CA 1
ATOM 2930 C C . CYS A 1 376 ? 16.001 1.762 -8.140 1.00 80.69 376 CYS A C 1
ATOM 2932 O O . CYS A 1 376 ? 15.011 1.976 -7.450 1.00 80.69 376 CYS A O 1
ATOM 2934 N N . SER A 1 377 ? 16.016 0.779 -9.046 1.00 82.56 377 SER A N 1
ATOM 2935 C CA . SER A 1 377 ? 14.853 -0.081 -9.338 1.00 82.56 377 SER A CA 1
ATOM 2936 C C . SER A 1 377 ? 14.545 -1.106 -8.236 1.00 82.56 377 SER A C 1
ATOM 2938 O O . SER A 1 377 ? 15.449 -1.549 -7.528 1.00 82.56 377 SER A O 1
ATOM 2940 N N . PHE A 1 378 ? 13.302 -1.586 -8.151 1.00 82.06 378 PHE A N 1
ATOM 2941 C CA . PHE A 1 378 ? 12.911 -2.785 -7.389 1.00 82.06 378 PHE A CA 1
ATOM 2942 C C . PHE A 1 378 ? 11.578 -3.374 -7.898 1.00 82.06 378 PHE A C 1
ATOM 2944 O O . PHE A 1 378 ? 10.772 -2.674 -8.505 1.00 82.06 378 PHE A O 1
ATOM 2951 N N . ARG A 1 379 ? 11.326 -4.674 -7.667 1.00 75.62 379 ARG A N 1
ATOM 2952 C CA . ARG A 1 379 ? 10.115 -5.408 -8.131 1.00 75.62 379 ARG A CA 1
ATOM 2953 C C . ARG A 1 379 ? 9.783 -5.257 -9.642 1.00 75.62 379 ARG A C 1
ATOM 2955 O O . ARG A 1 379 ? 8.613 -5.276 -10.009 1.00 75.62 379 ARG A O 1
ATOM 2962 N N . ASP A 1 380 ? 10.776 -5.171 -10.537 1.00 82.00 380 ASP A N 1
ATOM 2963 C CA . ASP A 1 380 ? 10.561 -5.296 -12.001 1.00 82.00 380 ASP A CA 1
ATOM 2964 C C . ASP A 1 380 ? 10.419 -6.779 -12.413 1.00 82.00 380 ASP A C 1
ATOM 2966 O O . ASP A 1 380 ? 11.262 -7.322 -13.125 1.00 82.00 380 ASP A O 1
ATOM 2970 N N . SER A 1 381 ? 9.383 -7.465 -11.907 1.00 74.69 381 SER A N 1
ATOM 2971 C CA . SER A 1 381 ? 9.191 -8.919 -12.080 1.00 74.69 381 SER A CA 1
ATOM 2972 C C . SER A 1 381 ? 9.129 -9.365 -13.547 1.00 74.69 381 SER A C 1
ATOM 2974 O O . SER A 1 381 ? 9.629 -10.436 -13.881 1.00 74.69 381 SER A O 1
ATOM 2976 N N . ASP A 1 382 ? 8.569 -8.529 -14.425 1.00 75.31 382 ASP A N 1
ATOM 2977 C CA . ASP A 1 382 ? 8.439 -8.810 -15.862 1.00 75.31 382 ASP A CA 1
ATOM 2978 C C . ASP A 1 382 ? 9.652 -8.320 -16.685 1.00 75.31 382 ASP A C 1
ATOM 2980 O O . ASP A 1 382 ? 9.691 -8.489 -17.907 1.00 75.31 382 ASP A O 1
ATOM 2984 N N . GLY A 1 383 ? 10.630 -7.657 -16.051 1.00 81.31 383 GLY A N 1
ATOM 2985 C CA . GLY A 1 383 ? 11.775 -7.029 -16.723 1.00 81.31 383 GLY A CA 1
ATOM 2986 C C . GLY A 1 383 ? 11.395 -5.894 -17.679 1.00 81.31 383 GLY A C 1
ATOM 2987 O O . GLY A 1 383 ? 12.155 -5.572 -18.600 1.00 81.31 383 GLY A O 1
ATOM 2988 N N . LYS A 1 384 ? 10.198 -5.317 -17.534 1.00 88.31 384 LYS A N 1
ATOM 2989 C CA . LYS A 1 384 ? 9.611 -4.349 -18.471 1.00 88.31 384 LYS A CA 1
ATOM 2990 C C . LYS A 1 384 ? 10.421 -3.056 -18.507 1.00 88.31 384 LYS A C 1
ATOM 2992 O O . LYS A 1 384 ? 10.675 -2.515 -19.586 1.00 88.31 384 LYS A O 1
ATOM 2997 N N . TYR A 1 385 ? 10.828 -2.565 -17.341 1.00 90.00 385 TYR A N 1
ATOM 2998 C CA . TYR A 1 385 ? 11.561 -1.307 -17.218 1.00 90.00 385 TYR A CA 1
ATOM 2999 C C . TYR A 1 385 ? 13.004 -1.476 -17.688 1.00 90.00 385 TYR A C 1
ATOM 3001 O O . TYR A 1 385 ? 13.486 -0.674 -18.490 1.00 90.00 385 TYR A O 1
ATOM 3009 N N . LEU A 1 386 ? 13.646 -2.586 -17.316 1.00 86.81 386 LEU A N 1
ATOM 3010 C CA . LEU A 1 386 ? 14.967 -2.947 -17.830 1.00 86.81 386 LEU A CA 1
ATOM 3011 C C . LEU A 1 386 ? 14.991 -3.067 -19.366 1.00 86.81 386 LEU A C 1
ATOM 3013 O O . LEU A 1 386 ? 15.893 -2.542 -20.017 1.00 86.81 386 LEU A O 1
ATOM 3017 N N . THR A 1 387 ? 13.971 -3.698 -19.954 1.00 85.94 387 THR A N 1
ATOM 3018 C CA . THR A 1 387 ? 13.808 -3.808 -21.417 1.00 85.94 387 THR A CA 1
ATOM 3019 C C . THR A 1 387 ? 13.668 -2.431 -22.079 1.00 85.94 387 THR A C 1
ATOM 3021 O O . THR A 1 387 ? 14.228 -2.181 -23.147 1.00 85.94 387 THR A O 1
ATOM 3024 N N . SER A 1 388 ? 12.943 -1.508 -21.439 1.00 89.75 388 SER A N 1
ATOM 3025 C CA . SER A 1 388 ? 12.783 -0.129 -21.919 1.00 89.75 388 SER A CA 1
ATOM 3026 C C . SER A 1 388 ? 14.110 0.644 -21.917 1.00 89.75 388 SER A C 1
ATOM 3028 O O . SER A 1 388 ? 14.420 1.356 -22.880 1.00 89.75 388 SER A O 1
ATOM 3030 N N . LEU A 1 389 ? 14.931 0.460 -20.875 1.00 89.88 389 LEU A N 1
ATOM 3031 C CA . LEU A 1 389 ? 16.284 1.016 -20.792 1.00 89.88 389 LEU A CA 1
ATOM 3032 C C . LEU A 1 389 ? 17.186 0.454 -21.902 1.00 89.88 389 LEU A C 1
ATOM 3034 O O . LEU A 1 389 ? 17.771 1.228 -22.657 1.00 89.88 389 LEU A O 1
ATOM 3038 N N . GLU A 1 390 ? 17.248 -0.871 -22.050 1.00 84.69 390 GLU A N 1
ATOM 3039 C CA . GLU A 1 390 ? 18.021 -1.581 -23.083 1.00 84.69 390 GLU A CA 1
ATOM 3040 C C . GLU A 1 390 ? 17.742 -1.040 -24.496 1.00 84.69 390 GLU A C 1
ATOM 3042 O O . GLU A 1 390 ? 18.651 -0.546 -25.170 1.00 84.69 390 GLU A O 1
ATOM 3047 N N . LEU A 1 391 ? 16.473 -1.034 -24.918 1.00 85.06 391 LEU A N 1
ATOM 3048 C CA . LEU A 1 391 ? 16.069 -0.544 -26.241 1.00 85.06 391 LEU A CA 1
ATOM 3049 C C . LEU A 1 391 ? 16.386 0.947 -26.441 1.00 85.06 391 LEU A C 1
ATOM 3051 O O . LEU A 1 391 ? 16.716 1.377 -27.552 1.00 85.06 391 LEU A O 1
ATOM 3055 N N . SER A 1 392 ? 16.313 1.742 -25.372 1.00 87.12 392 SER A N 1
ATOM 3056 C CA . SER A 1 392 ? 16.647 3.169 -25.405 1.00 87.12 392 SER A CA 1
ATOM 3057 C C . SER A 1 392 ? 18.148 3.407 -25.579 1.00 87.12 392 SER A C 1
ATOM 3059 O O . SER A 1 392 ? 18.533 4.266 -26.378 1.00 87.12 392 SER A O 1
ATOM 3061 N N . LEU A 1 393 ? 18.998 2.628 -24.901 1.00 86.19 393 LEU A N 1
ATOM 3062 C CA . LEU A 1 393 ? 20.458 2.689 -25.030 1.00 86.19 393 LEU A CA 1
ATOM 3063 C C . LEU A 1 393 ? 20.913 2.284 -26.440 1.00 86.19 393 LEU A C 1
ATOM 3065 O O . LEU A 1 393 ? 21.679 3.024 -27.063 1.00 86.19 393 LEU A O 1
ATOM 3069 N N . ILE A 1 394 ? 20.382 1.179 -26.978 1.00 81.00 394 ILE A N 1
ATOM 3070 C CA . ILE A 1 394 ? 20.667 0.704 -28.345 1.00 81.00 394 ILE A CA 1
ATOM 3071 C C . ILE A 1 394 ? 20.287 1.784 -29.371 1.00 81.00 394 ILE A C 1
ATOM 3073 O O . ILE A 1 394 ? 21.121 2.208 -30.174 1.00 81.00 394 ILE A O 1
ATOM 3077 N N . ARG A 1 395 ? 19.059 2.321 -29.292 1.00 81.56 395 ARG A N 1
ATOM 3078 C CA . ARG A 1 395 ? 18.575 3.388 -30.188 1.00 81.56 395 ARG A CA 1
ATOM 3079 C C . ARG A 1 395 ? 19.414 4.668 -30.093 1.00 81.56 395 ARG A C 1
ATOM 3081 O O . ARG A 1 395 ? 19.604 5.341 -31.107 1.00 81.56 395 ARG A O 1
ATOM 3088 N N . LYS A 1 396 ? 19.893 5.042 -28.901 1.00 81.19 396 LYS A N 1
ATOM 3089 C CA . LYS A 1 396 ? 20.769 6.213 -28.718 1.00 81.19 396 LYS A CA 1
ATOM 3090 C C . LYS A 1 396 ? 22.153 5.969 -29.325 1.00 81.19 396 LYS A C 1
ATOM 3092 O O . LYS A 1 396 ? 22.636 6.843 -30.037 1.00 81.19 396 LYS A O 1
ATOM 3097 N N . HIS A 1 397 ? 22.748 4.790 -29.126 1.00 77.44 397 HIS A N 1
ATOM 3098 C CA . HIS A 1 397 ? 24.034 4.428 -29.731 1.00 77.44 397 HIS A CA 1
ATOM 3099 C C . HIS A 1 397 ? 23.988 4.459 -31.266 1.00 77.44 397 HIS A C 1
ATOM 3101 O O . HIS A 1 397 ? 24.857 5.078 -31.881 1.00 77.44 397 HIS A O 1
ATOM 3107 N N . SER A 1 398 ? 22.943 3.895 -31.888 1.00 68.62 398 SER A N 1
ATOM 3108 C CA . SER A 1 398 ? 22.792 3.915 -33.353 1.00 68.62 398 SER A CA 1
ATOM 3109 C C . SER A 1 398 ? 22.798 5.336 -33.930 1.00 68.62 398 SER A C 1
ATOM 3111 O O . SER A 1 398 ? 23.467 5.587 -34.926 1.00 68.62 398 SER A O 1
ATOM 3113 N N . ARG A 1 399 ? 22.119 6.289 -33.272 1.00 62.59 399 ARG A N 1
ATOM 3114 C CA . ARG A 1 399 ? 22.047 7.690 -33.730 1.00 62.59 399 ARG A CA 1
ATOM 3115 C C . ARG A 1 399 ? 23.373 8.441 -33.580 1.00 62.59 399 ARG A C 1
ATOM 3117 O O . ARG A 1 399 ? 23.650 9.323 -34.390 1.00 62.59 399 ARG A O 1
ATOM 3124 N N . SER A 1 400 ? 24.189 8.093 -32.582 1.00 57.72 400 SER A N 1
ATOM 3125 C CA . SER A 1 400 ? 25.544 8.642 -32.432 1.00 57.72 400 SER A CA 1
ATOM 3126 C C . SER A 1 400 ? 26.507 8.129 -33.509 1.00 57.72 400 SER A C 1
ATOM 3128 O O . SER A 1 400 ? 27.405 8.866 -33.904 1.00 57.72 400 SER A O 1
ATOM 3130 N N . GLY A 1 401 ? 26.307 6.905 -34.015 1.00 52.50 401 GLY A N 1
ATOM 3131 C CA . GLY A 1 401 ? 27.114 6.333 -35.100 1.00 52.50 401 GLY A CA 1
ATOM 3132 C C . GLY A 1 401 ? 26.983 7.096 -36.423 1.00 52.50 401 GLY A C 1
ATOM 3133 O O . GLY A 1 401 ? 27.994 7.449 -37.025 1.00 52.50 401 GLY A O 1
ATOM 3134 N N . ASP A 1 402 ? 25.755 7.437 -36.832 1.00 45.69 402 ASP A N 1
ATOM 3135 C CA . ASP A 1 402 ? 25.504 8.159 -38.095 1.00 45.69 402 ASP A CA 1
ATOM 3136 C C . ASP A 1 402 ? 26.177 9.545 -38.142 1.00 45.69 402 ASP A C 1
ATOM 3138 O O . ASP A 1 402 ? 26.603 10.002 -39.202 1.00 45.69 402 ASP A O 1
ATOM 3142 N N . HIS A 1 403 ? 26.331 10.206 -36.988 1.00 40.22 403 HIS A N 1
ATOM 3143 C CA . HIS A 1 403 ? 26.970 11.526 -36.902 1.00 40.22 403 HIS A CA 1
ATOM 3144 C C . HIS A 1 403 ? 28.506 11.454 -36.952 1.00 40.22 403 HIS A C 1
ATOM 3146 O O . HIS A 1 403 ? 29.143 12.457 -37.262 1.00 40.22 403 HIS A O 1
ATOM 3152 N N . GLY A 1 404 ? 29.105 10.284 -36.694 1.00 40.38 404 GLY A N 1
ATOM 3153 C CA . GLY A 1 404 ? 30.540 10.053 -36.892 1.00 40.38 404 GLY A CA 1
ATOM 3154 C C . GLY A 1 404 ? 30.916 9.790 -38.355 1.00 40.38 404 GLY A C 1
ATOM 3155 O O . GLY A 1 404 ? 32.006 10.156 -38.779 1.00 40.38 404 GLY A O 1
ATOM 3156 N N . GLY A 1 405 ? 30.009 9.201 -39.145 1.00 37.09 405 GLY A N 1
ATOM 3157 C CA . GLY A 1 405 ? 30.260 8.855 -40.553 1.00 37.09 405 GLY A CA 1
ATOM 3158 C C . GLY A 1 405 ? 30.026 9.987 -41.562 1.00 37.09 405 GLY A C 1
ATOM 3159 O O . GLY A 1 405 ? 30.582 9.955 -42.656 1.00 37.09 405 GLY A O 1
ATOM 3160 N N . ALA A 1 406 ? 29.222 10.998 -41.216 1.00 31.05 406 ALA A N 1
ATOM 3161 C CA . ALA A 1 406 ? 28.847 12.082 -42.134 1.00 31.05 406 ALA A CA 1
ATOM 3162 C C . ALA A 1 406 ? 29.835 13.270 -42.173 1.00 31.05 406 ALA A C 1
ATOM 3164 O O . ALA A 1 406 ? 29.667 14.176 -42.984 1.00 31.05 406 ALA A O 1
ATOM 3165 N N . GLY A 1 407 ? 30.860 13.286 -41.314 1.00 32.78 407 GLY A N 1
ATOM 3166 C CA . GLY A 1 407 ? 31.796 14.412 -41.171 1.00 32.78 407 GLY A CA 1
ATOM 3167 C C . GLY A 1 407 ? 33.044 14.375 -42.065 1.00 32.78 407 GLY A C 1
ATOM 3168 O O . GLY A 1 407 ? 33.950 15.168 -41.831 1.00 32.78 407 GLY A O 1
ATOM 3169 N N . GLY A 1 408 ? 33.140 13.441 -43.025 1.00 35.09 408 GLY A N 1
ATOM 3170 C CA . GLY A 1 408 ? 34.424 13.095 -43.661 1.00 35.09 408 GLY A CA 1
ATOM 3171 C C . GLY A 1 408 ? 34.432 12.783 -45.163 1.00 35.09 408 GLY A C 1
ATOM 3172 O O . GLY A 1 408 ? 35.479 12.393 -45.666 1.00 35.09 408 GLY A O 1
ATOM 3173 N N . VAL A 1 409 ? 33.323 12.946 -45.898 1.00 35.94 409 VAL A N 1
ATOM 3174 C CA . VAL A 1 409 ? 33.317 12.867 -47.379 1.00 35.94 409 VAL A CA 1
ATOM 3175 C C . VAL A 1 409 ? 32.352 13.914 -47.941 1.00 35.94 409 VAL A C 1
ATOM 3177 O O . VAL A 1 409 ? 31.228 13.605 -48.331 1.00 35.94 409 VAL A O 1
ATOM 3180 N N . GLY A 1 410 ? 32.775 15.179 -47.921 1.00 35.12 410 GLY A N 1
ATOM 3181 C CA . GLY A 1 410 ? 31.886 16.305 -48.210 1.00 35.12 410 GLY A CA 1
ATOM 3182 C C . GLY A 1 410 ? 32.584 17.603 -48.599 1.00 35.12 410 GLY A C 1
ATOM 3183 O O . GLY A 1 410 ? 32.122 18.644 -48.166 1.00 35.12 410 GLY A O 1
ATOM 3184 N N . ASP A 1 411 ? 33.688 17.530 -49.353 1.00 34.91 411 ASP A N 1
ATOM 3185 C CA . ASP A 1 411 ? 34.128 18.580 -50.295 1.00 34.91 411 ASP A CA 1
ATOM 3186 C C . ASP A 1 411 ? 35.420 18.150 -51.009 1.00 34.91 411 ASP A C 1
ATOM 3188 O O . ASP A 1 411 ? 36.489 18.151 -50.403 1.00 34.91 411 ASP A O 1
ATOM 3192 N N . LEU A 1 412 ? 35.318 17.760 -52.292 1.00 35.31 412 LEU A N 1
ATOM 3193 C CA . LEU A 1 412 ? 36.424 17.777 -53.279 1.00 35.31 412 LEU A CA 1
ATOM 3194 C C . LEU A 1 412 ? 35.985 17.436 -54.726 1.00 35.31 412 LEU A C 1
ATOM 3196 O O . LEU A 1 412 ? 36.778 16.942 -55.526 1.00 35.31 412 LEU A O 1
ATOM 3200 N N . HIS A 1 413 ? 34.729 17.710 -55.104 1.00 36.88 413 HIS A N 1
ATOM 3201 C CA . HIS A 1 413 ? 34.225 17.515 -56.476 1.00 36.88 413 HIS A CA 1
ATOM 3202 C C . HIS A 1 413 ? 33.447 18.735 -56.986 1.00 36.88 413 HIS A C 1
ATOM 3204 O O . HIS A 1 413 ? 32.250 18.675 -57.258 1.00 36.88 413 HIS A O 1
ATOM 3210 N N . SER A 1 414 ? 34.155 19.853 -57.163 1.00 36.56 414 SER A N 1
ATOM 3211 C CA . SER A 1 414 ? 33.630 21.006 -57.900 1.00 36.56 414 SER A CA 1
ATOM 3212 C C . SER A 1 414 ? 34.726 21.892 -58.503 1.00 36.56 414 SER A C 1
ATOM 3214 O O . SER A 1 414 ? 34.748 23.083 -58.228 1.00 36.56 414 SER A O 1
ATOM 3216 N N . GLU A 1 415 ? 35.615 21.340 -59.341 1.00 37.28 415 GLU A N 1
ATOM 3217 C CA . GLU A 1 415 ? 36.326 22.137 -60.362 1.00 37.28 415 GLU A CA 1
ATOM 3218 C C . GLU A 1 415 ? 37.028 21.267 -61.424 1.00 37.28 415 GLU A C 1
ATOM 3220 O O . GLU A 1 415 ? 38.211 20.957 -61.335 1.00 37.28 415 GLU A O 1
ATOM 3225 N N . THR A 1 416 ? 36.296 20.866 -62.470 1.00 35.81 416 THR A N 1
ATOM 3226 C CA . THR A 1 416 ? 36.842 20.739 -63.843 1.00 35.81 416 THR A CA 1
ATOM 3227 C C . THR A 1 416 ? 35.708 20.544 -64.849 1.00 35.81 416 THR A C 1
ATOM 3229 O O . THR A 1 416 ? 35.248 19.442 -65.129 1.00 35.81 416 THR A O 1
ATOM 3232 N N . SER A 1 417 ? 35.224 21.649 -65.414 1.00 35.81 417 SER A N 1
ATOM 3233 C CA . SER A 1 417 ? 34.355 21.631 -66.596 1.00 35.81 417 SER A CA 1
ATOM 3234 C C . SER A 1 417 ? 34.438 22.960 -67.337 1.00 35.81 417 SER A C 1
ATOM 3236 O O . SER A 1 417 ? 33.573 23.818 -67.162 1.00 35.81 417 SER A O 1
ATOM 3238 N N . ARG A 1 418 ? 35.489 23.104 -68.161 1.00 38.44 418 ARG A N 1
ATOM 3239 C CA . ARG A 1 418 ? 35.494 23.719 -69.511 1.00 38.44 418 ARG A CA 1
ATOM 3240 C C . ARG A 1 418 ? 36.898 24.173 -69.927 1.00 38.44 418 ARG A C 1
ATOM 3242 O O . ARG A 1 418 ? 37.280 25.306 -69.674 1.00 38.44 418 ARG A O 1
ATOM 3249 N N . THR A 1 419 ? 37.548 23.342 -70.728 1.00 34.47 419 THR A N 1
ATOM 3250 C CA . THR A 1 419 ? 38.025 23.728 -72.064 1.00 34.47 419 THR A CA 1
ATOM 3251 C C . THR A 1 419 ? 38.017 22.459 -72.903 1.00 34.47 419 THR A C 1
ATOM 3253 O O . THR A 1 419 ? 38.588 21.448 -72.510 1.00 34.47 419 THR A O 1
ATOM 3256 N N . GLY A 1 420 ? 37.308 22.480 -74.027 1.00 43.62 420 GLY A N 1
ATOM 3257 C CA . GLY A 1 420 ? 37.515 21.472 -75.057 1.00 43.62 420 GLY A CA 1
ATOM 3258 C C . GLY A 1 420 ? 38.588 21.983 -76.003 1.00 43.62 420 GLY A C 1
ATOM 3259 O O . GLY A 1 420 ? 38.536 23.153 -76.366 1.00 43.62 420 GLY A O 1
ATOM 3260 N N . ASP A 1 421 ? 39.512 21.117 -76.404 1.00 38.38 421 ASP A N 1
ATOM 3261 C CA . ASP A 1 421 ? 39.945 21.055 -77.797 1.00 38.38 421 ASP A CA 1
ATOM 3262 C C . ASP A 1 421 ? 40.603 19.702 -78.108 1.00 38.38 421 ASP A C 1
ATOM 3264 O O . ASP A 1 421 ? 41.096 18.998 -77.231 1.00 38.38 421 ASP A O 1
ATOM 3268 N N . ASN A 1 422 ? 40.507 19.336 -79.382 1.00 43.66 422 ASN A N 1
ATOM 3269 C CA . ASN A 1 422 ? 40.883 18.076 -80.030 1.00 43.66 422 ASN A CA 1
ATOM 3270 C C . ASN A 1 422 ? 42.060 17.270 -79.432 1.00 43.66 422 ASN A C 1
ATOM 3272 O O . ASN A 1 422 ? 43.191 17.748 -79.441 1.00 43.66 422 ASN A O 1
ATOM 3276 N N . CYS A 1 423 ? 41.842 15.968 -79.177 1.00 35.62 423 CYS A N 1
ATOM 3277 C CA . CYS A 1 423 ? 42.627 14.935 -79.873 1.00 35.62 423 CYS A CA 1
ATOM 3278 C C . CYS A 1 423 ? 41.971 13.533 -79.897 1.00 35.62 423 CYS A C 1
ATOM 3280 O O . CYS A 1 423 ? 41.374 13.089 -78.924 1.00 35.62 423 CYS A O 1
ATOM 3282 N N . GLU A 1 424 ? 42.113 12.894 -81.060 1.00 38.09 424 GLU A N 1
ATOM 3283 C CA . GLU A 1 424 ? 42.222 11.462 -81.400 1.00 38.09 424 GLU A CA 1
ATOM 3284 C C . GLU A 1 424 ? 41.422 10.347 -80.680 1.00 38.09 424 GLU A C 1
ATOM 3286 O O . GLU A 1 424 ? 41.354 10.195 -79.464 1.00 38.09 424 GLU A O 1
ATOM 3291 N N . VAL A 1 425 ? 40.866 9.461 -81.517 1.00 49.69 425 VAL A N 1
ATOM 3292 C CA . VAL A 1 425 ? 40.142 8.244 -81.134 1.00 49.69 425 VAL A CA 1
ATOM 3293 C C . VAL A 1 425 ? 41.106 7.055 -81.068 1.00 49.69 425 VAL A C 1
ATOM 3295 O O . VAL A 1 425 ? 41.370 6.420 -82.084 1.00 49.69 425 VAL A O 1
ATOM 3298 N N . SER A 1 426 ? 41.573 6.713 -79.865 1.00 50.16 426 SER A N 1
ATOM 3299 C CA . SER A 1 426 ? 41.963 5.346 -79.473 1.00 50.16 426 SER A CA 1
ATOM 3300 C C . SER A 1 426 ? 42.129 5.280 -77.948 1.00 50.16 426 SER A C 1
ATOM 3302 O O . SER A 1 426 ? 42.858 6.096 -77.395 1.00 50.16 426 SER A O 1
ATOM 3304 N N . GLY A 1 427 ? 41.447 4.353 -77.258 1.00 51.03 427 GLY A N 1
ATOM 3305 C CA . GLY A 1 427 ? 41.581 4.172 -75.795 1.00 51.03 427 GLY A CA 1
ATOM 3306 C C . GLY A 1 427 ? 40.365 4.519 -74.916 1.00 51.03 427 GLY A C 1
ATOM 3307 O O . GLY A 1 427 ? 40.499 4.578 -73.698 1.00 51.03 427 GLY A O 1
ATOM 3308 N N . ARG A 1 428 ? 39.161 4.723 -75.481 1.00 48.94 428 ARG A N 1
ATOM 3309 C CA . ARG A 1 428 ? 37.943 4.962 -74.666 1.00 48.94 428 ARG A CA 1
ATOM 3310 C C . ARG A 1 428 ? 37.499 3.750 -73.832 1.00 48.94 428 ARG A C 1
ATOM 3312 O O . ARG A 1 428 ? 36.915 3.949 -72.776 1.00 48.94 428 ARG A O 1
ATOM 3319 N N . GLY A 1 429 ? 37.802 2.525 -74.276 1.00 53.31 429 GLY A N 1
ATOM 3320 C CA . GLY A 1 429 ? 37.517 1.305 -73.510 1.00 53.31 429 GLY A CA 1
ATOM 3321 C C . GLY A 1 429 ? 38.296 1.265 -72.194 1.00 53.31 429 GLY A C 1
ATOM 3322 O O . GLY A 1 429 ? 37.697 1.198 -71.128 1.00 53.31 429 GLY A O 1
ATOM 3323 N N . ASP A 1 430 ? 39.619 1.412 -72.272 1.00 56.72 430 ASP A N 1
ATOM 3324 C CA . ASP A 1 430 ? 40.539 1.316 -71.133 1.00 56.72 430 ASP A CA 1
ATOM 3325 C C . ASP A 1 430 ? 40.262 2.360 -70.033 1.00 56.72 430 ASP A C 1
ATOM 3327 O O . ASP A 1 430 ? 40.493 2.100 -68.853 1.00 56.72 430 ASP A O 1
ATOM 3331 N N . GLN A 1 431 ? 39.779 3.549 -70.412 1.00 58.62 431 GLN A N 1
ATOM 3332 C CA . GLN A 1 431 ? 39.402 4.616 -69.480 1.00 58.62 431 GLN A CA 1
ATOM 3333 C C . GLN A 1 431 ? 38.108 4.255 -68.726 1.00 58.62 431 GLN A C 1
ATOM 3335 O O . GLN A 1 431 ? 38.096 4.252 -67.496 1.00 58.62 431 GLN A O 1
ATOM 3340 N N . GLU A 1 432 ? 37.047 3.870 -69.448 1.00 64.44 432 GLU A N 1
ATOM 3341 C CA . GLU A 1 432 ? 35.781 3.430 -68.841 1.00 64.44 432 GLU A CA 1
ATOM 3342 C C . GLU A 1 432 ? 35.946 2.154 -67.999 1.00 64.44 432 GLU A C 1
ATOM 3344 O O . GLU A 1 432 ? 35.246 1.969 -67.004 1.00 64.44 432 GLU A O 1
ATOM 3349 N N . GLU A 1 433 ? 36.848 1.253 -68.388 1.00 68.56 433 GLU A N 1
ATOM 3350 C CA . GLU A 1 433 ? 37.121 0.013 -67.661 1.00 68.56 433 GLU A CA 1
ATOM 3351 C C . GLU A 1 433 ? 37.858 0.279 -66.338 1.00 68.56 433 GLU A C 1
ATOM 3353 O O . GLU A 1 433 ? 37.516 -0.328 -65.320 1.00 68.56 433 GLU A O 1
ATOM 3358 N N . ARG A 1 434 ? 38.779 1.255 -66.303 1.00 73.00 434 ARG A N 1
ATOM 3359 C CA . ARG A 1 434 ? 39.404 1.739 -65.055 1.00 73.00 434 ARG A CA 1
ATOM 3360 C C . ARG A 1 434 ? 38.394 2.416 -64.134 1.00 73.00 434 ARG A C 1
ATOM 3362 O O . ARG A 1 434 ? 38.328 2.062 -62.964 1.00 73.00 434 ARG A O 1
ATOM 3369 N N . GLU A 1 435 ? 37.554 3.308 -64.658 1.00 73.06 435 GLU A N 1
ATOM 3370 C CA . GLU A 1 435 ? 36.511 3.979 -63.866 1.00 73.06 435 GLU A CA 1
ATOM 3371 C C . GLU A 1 435 ? 35.511 2.970 -63.265 1.00 73.06 435 GLU A C 1
ATOM 3373 O O . GLU A 1 435 ? 35.128 3.079 -62.098 1.00 73.06 435 GLU A O 1
ATOM 3378 N N . ARG A 1 436 ? 35.143 1.917 -64.013 1.00 76.56 436 ARG A N 1
ATOM 3379 C CA . ARG A 1 436 ? 34.338 0.796 -63.489 1.00 76.56 436 ARG A CA 1
ATOM 3380 C C . ARG A 1 436 ? 35.086 -0.020 -62.432 1.00 76.56 436 ARG A C 1
ATOM 3382 O O . ARG A 1 436 ? 34.465 -0.423 -61.449 1.00 76.56 436 ARG A O 1
ATOM 3389 N N . ALA A 1 437 ? 36.384 -0.267 -62.613 1.00 79.06 437 ALA A N 1
ATOM 3390 C CA . ALA A 1 437 ? 37.206 -0.988 -61.643 1.00 79.06 437 ALA A CA 1
ATOM 3391 C C . ALA A 1 437 ? 37.355 -0.210 -60.324 1.00 79.06 437 ALA A C 1
ATOM 3393 O O . ALA A 1 437 ? 37.213 -0.806 -59.256 1.00 79.06 437 ALA A O 1
ATOM 3394 N N . ASP A 1 438 ? 37.551 1.109 -60.384 1.00 80.31 438 ASP A N 1
ATOM 3395 C CA . ASP A 1 438 ? 37.645 1.980 -59.208 1.00 80.31 438 ASP A CA 1
ATOM 3396 C C . ASP A 1 438 ? 36.308 2.058 -58.454 1.00 80.31 438 ASP A C 1
ATOM 3398 O O . ASP A 1 438 ? 36.276 1.885 -57.233 1.00 80.31 438 ASP A O 1
ATOM 3402 N N . LEU A 1 439 ? 35.183 2.209 -59.167 1.00 79.06 439 LEU A N 1
ATOM 3403 C CA . LEU A 1 439 ? 33.838 2.155 -58.574 1.00 79.06 439 LEU A CA 1
ATOM 3404 C C . LEU A 1 439 ? 33.545 0.796 -57.921 1.00 79.06 439 LEU A C 1
ATOM 3406 O O . LEU A 1 439 ? 32.978 0.742 -56.826 1.00 79.06 439 LEU A O 1
ATOM 3410 N N . LEU A 1 440 ? 33.950 -0.310 -58.554 1.00 80.06 440 LEU A N 1
ATOM 3411 C CA . LEU A 1 440 ? 33.808 -1.653 -57.988 1.00 80.06 440 LEU A CA 1
ATOM 3412 C C . LEU A 1 440 ? 34.703 -1.837 -56.753 1.00 80.06 440 LEU A C 1
ATOM 3414 O O . LEU A 1 440 ? 34.252 -2.377 -55.744 1.00 80.06 440 LEU A O 1
ATOM 3418 N N . GLN A 1 441 ? 35.940 -1.335 -56.783 1.00 82.25 441 GLN A N 1
ATOM 3419 C CA . GLN A 1 441 ? 36.849 -1.376 -55.639 1.00 82.25 441 GLN A CA 1
ATOM 3420 C C . GLN A 1 441 ? 36.317 -0.535 -54.467 1.00 82.25 441 GLN A C 1
ATOM 3422 O O . GLN A 1 441 ? 36.399 -0.969 -53.316 1.00 82.25 441 GLN A O 1
ATOM 3427 N N . GLN A 1 442 ? 35.745 0.640 -54.740 1.00 80.31 442 GLN A N 1
ATOM 3428 C CA . GLN A 1 442 ? 35.111 1.493 -53.734 1.00 80.31 442 GLN A CA 1
ATOM 3429 C C . GLN A 1 442 ? 33.864 0.823 -53.140 1.00 80.31 442 GLN A C 1
ATOM 3431 O O . GLN A 1 442 ? 33.699 0.827 -51.919 1.00 80.31 442 GLN A O 1
ATOM 3436 N N . LYS A 1 443 ? 33.028 0.189 -53.975 1.00 79.62 443 LYS A N 1
ATOM 3437 C CA . LYS A 1 443 ? 31.864 -0.594 -53.532 1.00 79.62 443 LYS A CA 1
ATOM 3438 C C . LYS A 1 443 ? 32.286 -1.751 -52.621 1.00 79.62 443 LYS A C 1
ATOM 3440 O O . LYS A 1 443 ? 31.731 -1.878 -51.535 1.00 79.62 443 LYS A O 1
ATOM 3445 N N . ASN A 1 444 ? 33.293 -2.532 -53.018 1.00 80.38 444 ASN A N 1
ATOM 3446 C CA . ASN A 1 444 ? 33.796 -3.661 -52.230 1.00 80.38 444 ASN A CA 1
ATOM 3447 C C . ASN A 1 444 ? 34.375 -3.193 -50.885 1.00 80.38 444 ASN A C 1
ATOM 3449 O O . ASN A 1 444 ? 33.968 -3.702 -49.846 1.00 80.38 444 ASN A O 1
ATOM 3453 N N . LYS A 1 445 ? 35.218 -2.148 -50.874 1.00 82.88 445 LYS A N 1
ATOM 3454 C CA . LYS A 1 445 ? 35.731 -1.536 -49.630 1.00 82.88 445 LYS A CA 1
ATOM 3455 C C . LYS A 1 445 ? 34.596 -1.076 -48.706 1.00 82.88 445 LYS A C 1
ATOM 3457 O O . LYS A 1 445 ? 34.628 -1.356 -47.514 1.00 82.88 445 LYS A O 1
ATOM 3462 N N . ALA A 1 446 ? 33.572 -0.412 -49.246 1.00 78.69 446 ALA A N 1
ATOM 3463 C CA . ALA A 1 446 ? 32.414 0.030 -48.467 1.00 78.69 446 ALA A CA 1
ATOM 3464 C C . ALA A 1 446 ? 31.541 -1.135 -47.956 1.00 78.69 446 ALA A C 1
ATOM 3466 O O . ALA A 1 446 ? 30.844 -0.983 -46.952 1.00 78.69 446 ALA A O 1
ATOM 3467 N N . GLN A 1 447 ? 31.558 -2.286 -48.631 1.00 78.44 447 GLN A N 1
ATOM 3468 C CA . GLN A 1 447 ? 30.833 -3.491 -48.230 1.00 78.44 447 GLN A CA 1
ATOM 3469 C C . GLN A 1 447 ? 31.595 -4.264 -47.138 1.00 78.44 447 GLN A C 1
ATOM 3471 O O . GLN A 1 447 ? 30.981 -4.617 -46.131 1.00 78.44 447 GLN A O 1
ATOM 3476 N N . ASP A 1 448 ? 32.922 -4.389 -47.252 1.00 79.12 448 ASP A N 1
ATOM 3477 C CA . ASP A 1 448 ? 33.811 -4.902 -46.195 1.00 79.12 448 ASP A CA 1
ATOM 3478 C C . ASP A 1 448 ? 33.686 -4.076 -44.900 1.00 79.12 448 ASP A C 1
ATOM 3480 O O . ASP A 1 448 ? 33.589 -4.625 -43.800 1.00 79.12 448 ASP A O 1
ATOM 3484 N N . GLU A 1 449 ? 33.650 -2.744 -45.022 1.00 80.31 449 GLU A N 1
ATOM 3485 C CA . GLU A 1 449 ? 33.478 -1.814 -43.898 1.00 80.31 449 GLU A CA 1
ATOM 3486 C C . GLU A 1 449 ? 32.143 -2.061 -43.169 1.00 80.31 449 GLU A C 1
ATOM 3488 O O . GLU A 1 449 ? 32.099 -2.180 -41.943 1.00 80.31 449 GLU A O 1
ATOM 3493 N N . ARG A 1 450 ? 31.045 -2.220 -43.925 1.00 79.19 450 ARG A N 1
ATOM 3494 C CA . ARG A 1 450 ? 29.713 -2.543 -43.379 1.00 79.19 450 ARG A CA 1
ATOM 3495 C C . ARG A 1 450 ? 29.681 -3.911 -42.701 1.00 79.19 450 ARG A C 1
ATOM 3497 O O . ARG A 1 450 ? 29.074 -4.024 -41.635 1.00 79.19 450 ARG A O 1
ATOM 3504 N N . GLN A 1 451 ? 30.349 -4.913 -43.273 1.00 80.31 451 GLN A N 1
ATOM 3505 C CA . GLN A 1 451 ? 30.435 -6.245 -42.679 1.00 80.31 451 GLN A CA 1
ATOM 3506 C C . GLN A 1 451 ? 31.151 -6.190 -41.320 1.00 80.31 451 GLN A C 1
ATOM 3508 O O . GLN A 1 451 ? 30.597 -6.656 -40.323 1.00 80.31 451 GLN A O 1
ATOM 3513 N N . ARG A 1 452 ? 32.321 -5.536 -41.240 1.00 82.25 452 ARG A N 1
ATOM 3514 C CA . ARG A 1 452 ? 33.059 -5.347 -39.972 1.00 82.25 452 ARG A CA 1
ATOM 3515 C C . ARG A 1 452 ? 32.240 -4.583 -38.933 1.00 82.25 452 ARG A C 1
ATOM 3517 O O . ARG A 1 452 ? 32.231 -4.953 -37.760 1.00 82.25 452 ARG A O 1
ATOM 3524 N N . GLN A 1 453 ? 31.510 -3.546 -39.349 1.00 81.06 453 GLN A N 1
ATOM 3525 C CA . GLN A 1 453 ? 30.604 -2.807 -38.464 1.00 81.06 453 GLN A CA 1
ATOM 3526 C C . GLN A 1 453 ? 29.473 -3.685 -37.909 1.00 81.06 453 GLN A C 1
ATOM 3528 O O . GLN A 1 453 ? 29.087 -3.518 -36.750 1.00 81.06 453 GLN A O 1
ATOM 3533 N N . LEU A 1 454 ? 28.929 -4.609 -38.706 1.00 82.38 454 LEU A N 1
ATOM 3534 C CA . LEU A 1 454 ? 27.869 -5.518 -38.271 1.00 82.38 454 LEU A CA 1
ATOM 3535 C C . LEU A 1 454 ? 28.399 -6.621 -37.340 1.00 82.38 454 LEU A C 1
ATOM 3537 O O . LEU A 1 454 ? 27.783 -6.891 -36.309 1.00 82.38 454 LEU A O 1
ATOM 3541 N N . GLU A 1 455 ? 29.563 -7.196 -37.648 1.00 84.62 455 GLU A N 1
ATOM 3542 C CA . GLU A 1 455 ? 30.265 -8.155 -36.781 1.00 84.62 455 GLU A CA 1
ATOM 3543 C C . GLU A 1 455 ? 30.602 -7.532 -35.418 1.00 84.62 455 GLU A C 1
ATOM 3545 O O . GLU A 1 455 ? 30.320 -8.120 -34.371 1.00 84.62 455 GLU A O 1
ATOM 3550 N N . MET A 1 456 ? 31.108 -6.295 -35.406 1.00 83.31 456 MET A N 1
ATOM 3551 C CA . MET A 1 456 ? 31.394 -5.572 -34.167 1.00 83.31 456 MET A CA 1
ATOM 3552 C C . MET A 1 456 ? 30.122 -5.283 -33.354 1.00 83.31 456 MET A C 1
ATOM 3554 O O . MET A 1 456 ? 30.118 -5.486 -32.138 1.00 83.31 456 MET A O 1
ATOM 3558 N N . LYS A 1 457 ? 29.015 -4.875 -33.992 1.00 82.62 457 LYS A N 1
ATOM 3559 C CA . LYS A 1 457 ? 27.707 -4.716 -33.319 1.00 82.62 457 LYS A CA 1
ATOM 3560 C C . LYS A 1 457 ? 27.213 -6.026 -32.695 1.00 82.62 457 LYS A C 1
ATOM 3562 O O . LYS A 1 457 ? 26.718 -6.011 -31.573 1.00 82.62 457 LYS A O 1
ATOM 3567 N N . MET A 1 458 ? 27.399 -7.155 -33.379 1.00 84.69 458 MET A N 1
ATOM 3568 C CA . MET A 1 458 ? 27.028 -8.483 -32.880 1.00 84.69 458 MET A CA 1
ATOM 3569 C C . MET A 1 458 ? 27.823 -8.874 -31.621 1.00 84.69 458 MET A C 1
ATOM 3571 O O . MET A 1 458 ? 27.229 -9.236 -30.607 1.00 84.69 458 MET A O 1
ATOM 3575 N N . VAL A 1 459 ? 29.155 -8.745 -31.644 1.00 86.25 459 VAL A N 1
ATOM 3576 C CA . VAL A 1 459 ? 30.014 -9.057 -30.481 1.00 86.25 459 VAL A CA 1
ATOM 3577 C C . VAL A 1 459 ? 29.706 -8.137 -29.296 1.00 86.25 459 VAL A C 1
ATOM 3579 O O . VAL A 1 459 ? 29.683 -8.569 -28.142 1.00 86.25 459 VAL A O 1
ATOM 3582 N N . THR A 1 460 ? 29.466 -6.856 -29.568 1.00 83.62 460 THR A N 1
ATOM 3583 C CA . THR A 1 460 ? 29.334 -5.841 -28.514 1.00 83.62 460 THR A CA 1
ATOM 3584 C C . THR A 1 460 ? 27.983 -5.873 -27.821 1.00 83.62 460 THR A C 1
ATOM 3586 O O . THR A 1 460 ? 27.944 -5.698 -26.601 1.00 83.62 460 THR A O 1
ATOM 3589 N N . GLU A 1 461 ? 26.905 -6.192 -28.542 1.00 84.56 461 GLU A N 1
ATOM 3590 C CA . GLU A 1 461 ? 25.601 -6.424 -27.922 1.00 84.56 461 GLU A CA 1
ATOM 3591 C C . GLU A 1 461 ? 25.581 -7.726 -27.111 1.00 84.56 461 GLU A C 1
ATOM 3593 O O . GLU A 1 461 ? 25.038 -7.739 -26.007 1.00 84.56 461 GLU A O 1
ATOM 3598 N N . GLN A 1 462 ? 26.270 -8.781 -27.568 1.00 85.62 462 GLN A N 1
ATOM 3599 C CA . GLN A 1 462 ? 26.450 -9.995 -26.765 1.00 85.62 462 GLN A CA 1
ATOM 3600 C C . GLN A 1 462 ? 27.150 -9.688 -25.429 1.00 85.62 462 GLN A C 1
ATOM 3602 O O . GLN A 1 462 ? 26.633 -10.049 -24.370 1.00 85.62 462 GLN A O 1
ATOM 3607 N N . GLN A 1 463 ? 28.282 -8.977 -25.459 1.00 87.06 463 GLN A N 1
ATOM 3608 C CA . GLN A 1 463 ? 29.024 -8.594 -24.249 1.00 87.06 463 GLN A CA 1
ATOM 3609 C C . GLN A 1 463 ? 28.205 -7.683 -23.319 1.00 87.06 463 GLN A C 1
ATOM 3611 O O . GLN A 1 463 ? 28.256 -7.842 -22.097 1.00 87.06 463 GLN A O 1
ATOM 3616 N N . ASN A 1 464 ? 27.420 -6.756 -23.881 1.00 87.12 464 ASN A N 1
ATOM 3617 C CA . ASN A 1 464 ? 26.482 -5.935 -23.116 1.00 87.12 464 ASN A CA 1
ATOM 3618 C C . ASN A 1 464 ? 25.421 -6.802 -22.417 1.00 87.12 464 ASN A C 1
ATOM 3620 O O . ASN A 1 464 ? 25.180 -6.619 -21.224 1.00 87.12 464 ASN A O 1
ATOM 3624 N N . ASN A 1 465 ? 24.797 -7.749 -23.126 1.00 86.81 465 ASN A N 1
ATOM 3625 C CA . ASN A 1 465 ? 23.773 -8.625 -22.558 1.00 86.81 465 ASN A CA 1
ATOM 3626 C C . ASN A 1 465 ? 24.336 -9.537 -21.454 1.00 86.81 465 ASN A C 1
ATOM 3628 O O . ASN A 1 465 ? 23.733 -9.644 -20.388 1.00 86.81 465 ASN A O 1
ATOM 3632 N N . GLU A 1 466 ? 25.506 -10.148 -21.666 1.00 88.69 466 GLU A N 1
ATOM 3633 C CA . GLU A 1 466 ? 26.196 -10.949 -20.641 1.00 88.69 466 GLU A CA 1
ATOM 3634 C C . GLU A 1 466 ? 26.447 -10.135 -19.359 1.00 88.69 466 GLU A C 1
ATOM 3636 O O . GLU A 1 466 ? 26.218 -10.618 -18.248 1.00 88.69 466 GLU A O 1
ATOM 3641 N N . GLU A 1 467 ? 26.861 -8.873 -19.493 1.00 88.69 467 GLU A N 1
ATOM 3642 C CA . GLU A 1 467 ? 27.064 -7.973 -18.357 1.00 88.69 467 GLU A CA 1
ATOM 3643 C C . GLU A 1 467 ? 25.747 -7.573 -17.668 1.00 88.69 467 GLU A C 1
ATOM 3645 O O . GLU A 1 467 ? 25.698 -7.550 -16.435 1.00 88.69 467 GLU A O 1
ATOM 3650 N N . ARG A 1 468 ? 24.662 -7.328 -18.421 1.00 87.81 468 ARG A N 1
ATOM 3651 C CA . ARG A 1 468 ? 23.317 -7.105 -17.850 1.00 87.81 468 ARG A CA 1
ATOM 3652 C C . ARG A 1 468 ? 22.887 -8.318 -17.017 1.00 87.81 468 ARG A C 1
ATOM 3654 O O . ARG A 1 468 ? 22.543 -8.153 -15.848 1.00 87.81 468 ARG A O 1
ATOM 3661 N N . VAL A 1 469 ? 22.986 -9.534 -17.563 1.00 88.31 469 VAL A N 1
ATOM 3662 C CA . VAL A 1 469 ? 22.637 -10.791 -16.867 1.00 88.31 469 VAL A CA 1
ATOM 3663 C C . VAL A 1 469 ? 23.461 -10.982 -15.586 1.00 88.31 469 VAL A C 1
ATOM 3665 O O . VAL A 1 469 ? 22.894 -11.321 -14.541 1.00 88.31 469 VAL A O 1
ATOM 3668 N N . ARG A 1 470 ? 24.771 -10.685 -15.610 1.00 90.25 470 ARG A N 1
ATOM 3669 C CA . ARG A 1 470 ? 25.617 -10.692 -14.398 1.00 90.25 470 ARG A CA 1
ATOM 3670 C C . ARG A 1 470 ? 25.106 -9.724 -13.326 1.00 90.25 470 ARG A C 1
ATOM 3672 O O . ARG A 1 470 ? 24.963 -10.128 -12.171 1.00 90.25 470 ARG A O 1
ATOM 3679 N N . GLN A 1 471 ? 24.799 -8.478 -13.691 1.00 88.19 471 GLN A N 1
ATOM 3680 C CA . GLN A 1 471 ? 24.334 -7.461 -12.737 1.00 88.19 471 GLN A CA 1
ATOM 3681 C C . GLN A 1 471 ? 22.979 -7.814 -12.107 1.00 88.19 471 GLN A C 1
ATOM 3683 O O . GLN A 1 471 ? 22.817 -7.670 -10.895 1.00 88.19 471 GLN A O 1
ATOM 3688 N N . ILE A 1 472 ? 22.033 -8.332 -12.897 1.00 86.94 472 ILE A N 1
ATOM 3689 C CA . ILE A 1 472 ? 20.716 -8.775 -12.407 1.00 86.94 472 ILE A CA 1
ATOM 3690 C C . ILE A 1 472 ? 20.879 -9.950 -11.435 1.00 86.94 472 ILE A C 1
ATOM 3692 O O . ILE A 1 472 ? 20.291 -9.945 -10.355 1.00 86.94 472 ILE A O 1
ATOM 3696 N N . THR A 1 473 ? 21.718 -10.930 -11.782 1.00 87.81 473 THR A N 1
ATOM 3697 C CA . THR A 1 473 ? 21.977 -12.107 -10.937 1.00 87.81 473 THR A CA 1
ATOM 3698 C C . THR A 1 473 ? 22.602 -11.709 -9.600 1.00 87.81 473 THR A C 1
ATOM 3700 O O . THR A 1 473 ? 22.166 -12.170 -8.545 1.00 87.81 473 THR A O 1
ATOM 3703 N N . GLN A 1 474 ? 23.576 -10.794 -9.614 1.00 88.75 474 GLN A N 1
ATOM 3704 C CA . GLN A 1 474 ? 24.177 -10.264 -8.389 1.00 88.75 474 GLN A CA 1
ATOM 3705 C C . GLN A 1 474 ? 23.154 -9.508 -7.524 1.00 88.75 474 GLN A C 1
ATOM 3707 O O . GLN A 1 474 ? 23.117 -9.706 -6.305 1.00 88.75 474 GLN A O 1
ATOM 3712 N N . LYS A 1 475 ? 22.311 -8.671 -8.142 1.00 85.38 475 LYS A N 1
ATOM 3713 C CA . LYS A 1 475 ? 21.244 -7.936 -7.454 1.00 85.38 475 LYS A CA 1
ATOM 3714 C C . LYS A 1 475 ? 20.238 -8.883 -6.796 1.00 85.38 475 LYS A C 1
ATOM 3716 O O . LYS A 1 475 ? 20.036 -8.779 -5.590 1.00 85.38 475 LYS A O 1
ATOM 3721 N N . MET A 1 476 ? 19.682 -9.841 -7.542 1.00 82.88 476 MET A N 1
ATOM 3722 C CA . MET A 1 476 ? 18.694 -10.793 -7.018 1.00 82.88 476 MET A CA 1
ATOM 3723 C C . MET A 1 476 ? 19.254 -11.616 -5.852 1.00 82.88 476 MET A C 1
ATOM 3725 O O . MET A 1 476 ? 18.600 -11.729 -4.820 1.00 82.88 476 MET A O 1
ATOM 3729 N N . ASN A 1 477 ? 20.485 -12.129 -5.962 1.00 85.62 477 ASN A N 1
ATOM 3730 C CA . ASN A 1 477 ? 21.125 -12.866 -4.865 1.00 85.62 477 ASN A CA 1
ATOM 3731 C C . ASN A 1 477 ? 21.273 -12.006 -3.596 1.00 85.62 477 ASN A C 1
ATOM 3733 O O . ASN A 1 477 ? 21.114 -12.504 -2.482 1.00 85.62 477 ASN A O 1
ATOM 3737 N N . THR A 1 478 ? 21.541 -10.708 -3.763 1.00 84.56 478 THR A N 1
ATOM 3738 C CA . THR A 1 478 ? 21.649 -9.753 -2.652 1.00 84.56 478 THR A CA 1
ATOM 3739 C C . THR A 1 478 ? 20.276 -9.476 -2.027 1.00 84.56 478 THR A C 1
ATOM 3741 O O . THR A 1 478 ? 20.124 -9.592 -0.813 1.00 84.56 478 THR A O 1
ATOM 3744 N N . GLU A 1 479 ? 19.251 -9.186 -2.835 1.00 81.94 479 GLU A N 1
ATOM 3745 C CA . GLU A 1 479 ? 17.876 -8.952 -2.359 1.00 81.94 479 GLU A CA 1
ATOM 3746 C C . GLU A 1 479 ? 17.273 -10.183 -1.666 1.00 81.94 479 GLU A C 1
ATOM 3748 O O . GLU A 1 479 ? 16.644 -10.055 -0.614 1.00 81.94 479 GLU A O 1
ATOM 3753 N N . MET A 1 480 ? 17.502 -11.380 -2.213 1.00 82.31 480 MET A N 1
ATOM 3754 C CA . MET A 1 480 ? 17.058 -12.650 -1.633 1.00 82.31 480 MET A CA 1
ATOM 3755 C C . MET A 1 480 ? 17.702 -12.891 -0.261 1.00 82.31 480 MET A C 1
ATOM 3757 O O . MET A 1 480 ? 17.010 -13.278 0.682 1.00 82.31 480 MET A O 1
ATOM 3761 N N . LEU A 1 481 ? 19.002 -12.603 -0.118 1.00 85.19 481 LEU A N 1
ATOM 3762 C CA . LEU A 1 481 ? 19.711 -12.712 1.158 1.00 85.19 481 LEU A CA 1
ATOM 3763 C C . LEU A 1 481 ? 19.166 -11.725 2.203 1.00 85.19 481 LEU A C 1
ATOM 3765 O O . LEU A 1 481 ? 18.906 -12.135 3.335 1.00 85.19 481 LEU A O 1
ATOM 3769 N N . LEU A 1 482 ? 18.940 -10.458 1.827 1.00 82.75 482 LEU A N 1
ATOM 3770 C CA . LEU A 1 482 ? 18.337 -9.461 2.723 1.00 82.75 482 LEU A CA 1
ATOM 3771 C C . LEU A 1 482 ? 16.921 -9.873 3.146 1.00 82.75 482 LEU A C 1
ATOM 3773 O O . LEU A 1 482 ? 16.606 -9.845 4.333 1.00 82.75 482 LEU A O 1
ATOM 3777 N N . GLN A 1 483 ? 16.077 -10.320 2.211 1.00 79.25 483 GLN A N 1
ATOM 3778 C CA . GLN A 1 483 ? 14.722 -10.772 2.541 1.00 79.25 483 GLN A CA 1
ATOM 3779 C C . GLN A 1 483 ? 14.740 -11.960 3.516 1.00 79.25 483 GLN A C 1
ATOM 3781 O O . GLN A 1 483 ? 13.945 -11.999 4.457 1.00 79.25 483 GLN A O 1
ATOM 3786 N N . LYS A 1 484 ? 15.655 -12.917 3.318 1.00 82.44 484 LYS A N 1
ATOM 3787 C CA . LYS A 1 484 ? 15.830 -14.066 4.216 1.00 82.44 484 LYS A CA 1
ATOM 3788 C C . LYS A 1 484 ? 16.286 -13.621 5.610 1.00 82.44 484 LYS A C 1
ATOM 3790 O O . LYS A 1 484 ? 15.798 -14.149 6.607 1.00 82.44 484 LYS A O 1
ATOM 3795 N N . GLN A 1 485 ? 17.166 -12.621 5.692 1.00 83.19 485 GLN A N 1
ATOM 3796 C CA . GLN A 1 485 ? 17.610 -12.027 6.954 1.00 83.19 485 GLN A CA 1
ATOM 3797 C C . GLN A 1 485 ? 16.465 -11.323 7.703 1.00 83.19 485 GLN A C 1
ATOM 3799 O O . GLN A 1 485 ? 16.295 -11.563 8.899 1.00 83.19 485 GLN A O 1
ATOM 3804 N N . GLU A 1 486 ? 15.652 -10.515 7.019 1.00 79.62 486 GLU A N 1
ATOM 3805 C CA . GLU A 1 486 ? 14.487 -9.849 7.623 1.00 79.62 486 GLU A CA 1
ATOM 3806 C C . GLU A 1 486 ? 13.418 -10.847 8.085 1.00 79.62 486 GLU A C 1
ATOM 3808 O O . GLU A 1 486 ? 12.895 -10.730 9.195 1.00 79.62 486 GLU A O 1
ATOM 3813 N N . MET A 1 487 ? 13.144 -11.892 7.298 1.00 75.94 487 MET A N 1
ATOM 3814 C CA . MET A 1 487 ? 12.209 -12.939 7.717 1.00 75.94 487 MET A CA 1
ATOM 3815 C C . MET A 1 487 ? 12.716 -13.709 8.945 1.00 75.94 487 MET A C 1
ATOM 3817 O O . MET A 1 487 ? 11.937 -13.992 9.855 1.00 75.94 487 MET A O 1
ATOM 3821 N N . ASN A 1 488 ? 14.016 -14.014 9.011 1.00 82.44 488 ASN A N 1
ATOM 3822 C CA . ASN A 1 488 ? 14.608 -14.655 10.186 1.00 82.44 488 ASN A CA 1
ATOM 3823 C C . ASN A 1 488 ? 14.474 -13.766 11.432 1.00 82.44 488 ASN A C 1
ATOM 3825 O O . ASN A 1 488 ? 14.042 -14.253 12.471 1.00 82.44 488 ASN A O 1
ATOM 3829 N N . ARG A 1 489 ? 14.718 -12.452 11.322 1.00 84.56 489 ARG A N 1
ATOM 3830 C CA . ARG A 1 489 ? 14.524 -11.491 12.429 1.00 84.56 489 ARG A CA 1
ATOM 3831 C C . ARG A 1 489 ? 13.082 -11.477 12.950 1.00 84.56 489 ARG A C 1
ATOM 3833 O O . ARG A 1 489 ? 12.872 -11.491 14.165 1.00 84.56 489 ARG A O 1
ATOM 3840 N N . ALA A 1 490 ? 12.097 -11.482 12.050 1.00 81.38 490 ALA A N 1
ATOM 3841 C CA . ALA A 1 490 ? 10.680 -11.562 12.410 1.00 81.38 490 ALA A CA 1
ATOM 3842 C C . ALA A 1 490 ? 10.328 -12.906 13.080 1.00 81.38 490 ALA A C 1
ATOM 3844 O O . ALA A 1 490 ? 9.608 -12.942 14.081 1.00 81.38 490 ALA A O 1
ATOM 3845 N N . MET A 1 491 ? 10.883 -14.011 12.570 1.00 81.38 491 MET A N 1
ATOM 3846 C CA . MET A 1 491 ? 10.708 -15.348 13.140 1.00 81.38 491 MET A CA 1
ATOM 3847 C C . MET A 1 491 ? 11.324 -15.464 14.539 1.00 81.38 491 MET A C 1
ATOM 3849 O O . MET A 1 491 ? 10.685 -16.008 15.438 1.00 81.38 491 MET A O 1
ATOM 3853 N N . ASP A 1 492 ? 12.517 -14.908 14.745 1.00 83.94 492 ASP A N 1
ATOM 3854 C CA . ASP A 1 492 ? 13.199 -14.883 16.039 1.00 83.94 492 ASP A CA 1
ATOM 3855 C C . ASP A 1 492 ? 12.415 -14.063 17.076 1.00 83.94 492 ASP A C 1
ATOM 3857 O O . ASP A 1 492 ? 12.417 -14.414 18.255 1.00 83.94 492 ASP A O 1
ATOM 3861 N N . SER A 1 493 ? 11.700 -13.005 16.663 1.00 85.69 493 SER A N 1
ATOM 3862 C CA . SER A 1 493 ? 10.806 -12.261 17.567 1.00 85.69 493 SER A CA 1
ATOM 3863 C C . SER A 1 493 ? 9.625 -13.107 18.030 1.00 85.69 493 SER A C 1
ATOM 3865 O O . SER A 1 493 ? 9.446 -13.284 19.235 1.00 85.69 493 SER A O 1
ATOM 3867 N N . LYS A 1 494 ? 8.897 -13.740 17.098 1.00 82.62 494 LYS A N 1
ATOM 3868 C CA . LYS A 1 494 ? 7.800 -14.660 17.448 1.00 82.62 494 LYS A CA 1
ATOM 3869 C C . LYS A 1 494 ? 8.278 -15.855 18.282 1.00 82.62 494 LYS A C 1
ATOM 3871 O O . LYS A 1 494 ? 7.558 -16.320 19.161 1.00 82.62 494 LYS A O 1
ATOM 3876 N N . LEU A 1 495 ? 9.497 -16.352 18.051 1.00 85.19 495 LEU A N 1
ATOM 3877 C CA . LEU A 1 495 ? 10.094 -17.400 18.885 1.00 85.19 495 LEU A CA 1
ATOM 3878 C C . LEU A 1 495 ? 10.359 -16.914 20.318 1.00 85.19 495 LEU A C 1
ATOM 3880 O O . LEU A 1 495 ? 10.017 -17.645 21.249 1.00 85.19 495 LEU A O 1
ATOM 3884 N N . ARG A 1 496 ? 10.892 -15.694 20.500 1.00 86.94 496 ARG A N 1
ATOM 3885 C CA . ARG A 1 496 ? 11.094 -15.074 21.824 1.00 86.94 496 ARG A CA 1
ATOM 3886 C C . ARG A 1 496 ? 9.776 -14.852 22.567 1.00 86.94 496 ARG A C 1
ATOM 3888 O O . ARG A 1 496 ? 9.670 -15.233 23.732 1.00 86.94 496 ARG A O 1
ATOM 3895 N N . GLU A 1 497 ? 8.769 -14.299 21.894 1.00 85.44 497 GLU A N 1
ATOM 3896 C CA . GLU A 1 497 ? 7.418 -14.116 22.446 1.00 85.44 497 GLU A CA 1
ATOM 3897 C C . GLU A 1 497 ? 6.832 -15.451 22.925 1.00 85.44 497 GLU A C 1
ATOM 3899 O O . GLU A 1 497 ? 6.347 -15.542 24.055 1.00 85.44 497 GLU A O 1
ATOM 3904 N N . LYS A 1 498 ? 6.972 -16.522 22.130 1.00 81.56 498 LYS A N 1
ATOM 3905 C CA . LYS A 1 498 ? 6.522 -17.865 22.519 1.00 81.56 498 LYS A CA 1
ATOM 3906 C C . LYS A 1 498 ? 7.229 -18.379 23.778 1.00 81.56 498 LYS A C 1
ATOM 3908 O O . LYS A 1 498 ? 6.561 -18.947 24.639 1.00 81.56 498 LYS A O 1
ATOM 3913 N N . THR A 1 499 ? 8.549 -18.209 23.911 1.00 82.69 499 THR A N 1
ATOM 3914 C CA . THR A 1 499 ? 9.270 -18.601 25.143 1.00 82.69 499 THR A CA 1
ATOM 3915 C C . THR A 1 499 ? 8.745 -17.863 26.369 1.00 82.69 499 THR A C 1
ATOM 3917 O O . THR A 1 499 ? 8.396 -18.519 27.346 1.00 82.69 499 THR A O 1
ATOM 3920 N N . VAL A 1 500 ? 8.545 -16.545 26.279 1.00 87.19 500 VAL A N 1
ATOM 3921 C CA . VAL A 1 500 ? 7.988 -15.743 27.383 1.00 87.19 500 VAL A CA 1
ATOM 3922 C C . VAL A 1 500 ? 6.552 -16.168 27.729 1.00 87.19 500 VAL A C 1
ATOM 3924 O O . VAL A 1 500 ? 6.178 -16.185 28.900 1.00 87.19 500 VAL A O 1
ATOM 3927 N N . MET A 1 501 ? 5.733 -16.565 26.746 1.00 83.31 501 MET A N 1
ATOM 3928 C CA . MET A 1 501 ? 4.392 -17.113 27.012 1.00 83.31 501 MET A CA 1
ATOM 3929 C C . MET A 1 501 ? 4.429 -18.471 27.727 1.00 83.31 501 MET A C 1
ATOM 3931 O O . MET A 1 501 ? 3.590 -18.710 28.595 1.00 83.31 501 MET A O 1
ATOM 3935 N N . MET A 1 502 ? 5.390 -19.344 27.401 1.00 80.50 502 MET A N 1
ATOM 3936 C CA . MET A 1 502 ? 5.570 -20.630 28.093 1.00 80.50 502 MET A CA 1
ATOM 3937 C C . MET A 1 502 ? 6.074 -20.440 29.530 1.00 80.50 502 MET A C 1
ATOM 3939 O O . MET A 1 502 ? 5.554 -21.079 30.439 1.00 80.50 502 MET A O 1
ATOM 3943 N N . GLU A 1 503 ? 7.024 -19.528 29.753 1.00 84.38 503 GLU A N 1
ATOM 3944 C CA . GLU A 1 503 ? 7.530 -19.171 31.091 1.00 84.38 503 GLU A CA 1
ATOM 3945 C C . GLU A 1 503 ? 6.430 -18.594 31.996 1.00 84.38 503 GLU A C 1
ATOM 3947 O O . GLU A 1 503 ? 6.414 -18.848 33.198 1.00 84.38 503 GLU A O 1
ATOM 3952 N N . ARG A 1 504 ? 5.471 -17.864 31.414 1.00 87.12 504 ARG A N 1
ATOM 3953 C CA . ARG A 1 504 ? 4.293 -17.318 32.110 1.00 87.12 504 ARG A CA 1
ATOM 3954 C C . ARG A 1 504 ? 3.116 -18.304 32.233 1.00 87.12 504 ARG A C 1
ATOM 3956 O O . ARG A 1 504 ? 2.054 -17.901 32.694 1.00 87.12 504 ARG A O 1
ATOM 3963 N N . GLY A 1 505 ? 3.276 -19.567 31.825 1.00 87.62 505 GLY A N 1
ATOM 3964 C CA . GLY A 1 505 ? 2.260 -20.620 31.986 1.00 87.62 505 GLY A CA 1
ATOM 3965 C C . GLY A 1 505 ? 1.098 -20.603 30.981 1.00 87.62 505 GLY A C 1
ATOM 3966 O O . GLY A 1 505 ? 0.105 -21.298 31.180 1.00 87.62 505 GLY A O 1
ATOM 3967 N N . PHE A 1 506 ? 1.188 -19.842 29.885 1.00 87.88 506 PHE A N 1
ATOM 3968 C CA . PHE A 1 506 ? 0.129 -19.762 28.868 1.00 87.88 506 PHE A CA 1
ATOM 3969 C C . PHE A 1 506 ? 0.289 -20.832 27.769 1.00 87.88 506 PHE A C 1
ATOM 3971 O O . PHE A 1 506 ? 0.432 -20.500 26.587 1.00 87.88 506 PHE A O 1
ATOM 3978 N N . GLN A 1 507 ? 0.252 -22.121 28.137 1.00 86.19 507 GLN A N 1
ATOM 3979 C CA . GLN A 1 507 ? 0.442 -23.258 27.214 1.00 86.19 507 GLN A CA 1
ATOM 3980 C C . GLN A 1 507 ? -0.409 -23.177 25.932 1.00 86.19 507 GLN A C 1
ATOM 3982 O O . GLN A 1 507 ? 0.115 -23.393 24.841 1.00 86.19 507 GLN A O 1
ATOM 3987 N N . GLU A 1 508 ? -1.705 -22.859 26.025 1.00 86.69 508 GLU A N 1
ATOM 3988 C CA . GLU A 1 508 ? -2.596 -22.838 24.851 1.00 86.69 508 GLU A CA 1
ATOM 3989 C C . GLU A 1 508 ? -2.225 -21.735 23.851 1.00 86.69 508 GLU A C 1
ATOM 3991 O O . GLU A 1 508 ? -2.098 -22.000 22.653 1.00 86.69 508 GLU A O 1
ATOM 3996 N N . LYS A 1 509 ? -1.943 -20.520 24.342 1.00 82.62 509 LYS A N 1
ATOM 3997 C CA . LYS A 1 509 ? -1.484 -19.395 23.509 1.00 82.62 509 LYS A CA 1
ATOM 3998 C C . LYS A 1 509 ? -0.111 -19.685 22.897 1.00 82.62 509 LYS A C 1
ATOM 4000 O O . LYS A 1 509 ? 0.108 -19.405 21.720 1.00 82.62 509 LYS A O 1
ATOM 4005 N N . ALA A 1 510 ? 0.789 -20.325 23.648 1.00 85.69 510 ALA A N 1
ATOM 4006 C CA . ALA A 1 510 ? 2.080 -20.773 23.129 1.00 85.69 510 ALA A CA 1
ATOM 4007 C C . ALA A 1 510 ? 1.936 -21.845 22.029 1.00 85.69 510 ALA A C 1
ATOM 4009 O O . ALA A 1 510 ? 2.681 -21.813 21.048 1.00 85.69 510 ALA A O 1
ATOM 4010 N N . ASN A 1 511 ? 0.962 -22.755 22.142 1.00 87.06 511 ASN A N 1
ATOM 4011 C CA . ASN A 1 511 ? 0.648 -23.749 21.110 1.00 87.06 511 ASN A CA 1
ATOM 4012 C C . ASN A 1 511 ? 0.063 -23.100 19.845 1.00 87.06 511 ASN A C 1
ATOM 4014 O O . ASN A 1 511 ? 0.510 -23.418 18.740 1.00 87.06 511 ASN A O 1
ATOM 4018 N N . GLN A 1 512 ? -0.865 -22.150 19.992 1.00 87.94 512 GLN A N 1
ATOM 4019 C CA . GLN A 1 512 ? -1.418 -21.373 18.876 1.00 87.94 512 GLN A CA 1
ATOM 4020 C C . GLN A 1 512 ? -0.321 -20.572 18.153 1.00 87.94 512 GLN A C 1
ATOM 4022 O O . GLN A 1 512 ? -0.187 -20.659 16.932 1.00 87.94 512 GLN A O 1
ATOM 4027 N N . MET A 1 513 ? 0.545 -19.884 18.902 1.00 84.19 513 MET A N 1
ATOM 4028 C CA . MET A 1 513 ? 1.699 -19.169 18.348 1.00 84.19 513 MET A CA 1
ATOM 4029 C C . MET A 1 513 ? 2.710 -20.116 17.676 1.00 84.19 513 MET A C 1
ATOM 4031 O O . MET A 1 513 ? 3.321 -19.765 16.668 1.00 84.19 513 MET A O 1
ATOM 4035 N N . ASN A 1 514 ? 2.873 -21.346 18.173 1.00 87.38 514 ASN A N 1
ATOM 4036 C CA . ASN A 1 514 ? 3.717 -22.353 17.526 1.00 87.38 514 ASN A CA 1
ATOM 4037 C C . ASN A 1 514 ? 3.145 -22.803 16.168 1.00 87.38 514 ASN A C 1
ATOM 4039 O O . ASN A 1 514 ? 3.917 -23.009 15.229 1.00 87.38 514 ASN A O 1
ATOM 4043 N N . TRP A 1 515 ? 1.817 -22.911 16.045 1.00 87.38 515 TRP A N 1
ATOM 4044 C CA . TRP A 1 515 ? 1.143 -23.168 14.768 1.00 87.38 515 TRP A CA 1
ATOM 4045 C C . TRP A 1 515 ? 1.328 -21.997 13.792 1.00 87.38 515 TRP A C 1
ATOM 4047 O O . TRP A 1 515 ? 1.733 -22.219 12.651 1.00 87.38 515 TRP A O 1
ATOM 4057 N N . GLU A 1 516 ? 1.158 -20.749 14.250 1.00 87.00 516 GLU A N 1
ATOM 4058 C CA . GLU A 1 516 ? 1.449 -19.561 13.431 1.00 87.00 516 GLU A CA 1
ATOM 4059 C C . GLU A 1 516 ? 2.886 -19.558 12.900 1.00 87.00 516 GLU A C 1
ATOM 4061 O O . GLU A 1 516 ? 3.101 -19.262 11.729 1.00 87.00 516 GLU A O 1
ATOM 4066 N N . ILE A 1 517 ? 3.875 -19.904 13.733 1.00 87.31 517 ILE A N 1
ATOM 4067 C CA . ILE A 1 517 ? 5.291 -19.963 13.332 1.00 87.31 517 ILE A CA 1
ATOM 4068 C C . ILE A 1 517 ? 5.520 -21.032 12.252 1.00 87.31 517 ILE A C 1
ATOM 4070 O O . ILE A 1 517 ? 6.284 -20.797 11.313 1.00 87.31 517 ILE A O 1
ATOM 4074 N N . GLN A 1 518 ? 4.868 -22.196 12.347 1.00 88.62 518 GLN A N 1
ATOM 4075 C CA . GLN A 1 518 ? 4.948 -23.237 11.313 1.00 88.62 518 GLN A CA 1
ATOM 4076 C C . GLN A 1 518 ? 4.301 -22.785 9.997 1.00 88.62 518 GLN A C 1
ATOM 4078 O O . GLN A 1 518 ? 4.889 -22.959 8.928 1.00 88.62 518 GLN A O 1
ATOM 4083 N N . GLU A 1 519 ? 3.138 -22.143 10.069 1.00 89.88 519 GLU A N 1
ATOM 4084 C CA . GLU A 1 519 ? 2.431 -21.615 8.901 1.00 89.88 519 GLU A CA 1
ATOM 4085 C C . GLU A 1 519 ? 3.191 -20.447 8.242 1.00 89.88 519 GLU A C 1
ATOM 4087 O O . GLU A 1 519 ? 3.260 -20.368 7.013 1.00 89.88 519 GLU A O 1
ATOM 4092 N N . LEU A 1 520 ? 3.849 -19.584 9.029 1.00 86.56 520 LEU A N 1
ATOM 4093 C CA . LEU A 1 520 ? 4.750 -18.542 8.520 1.00 86.56 520 LEU A CA 1
ATOM 4094 C C . LEU A 1 520 ? 5.949 -19.149 7.783 1.00 86.56 520 LEU A C 1
ATOM 4096 O O . LEU A 1 520 ? 6.294 -18.689 6.695 1.00 86.56 520 LEU A O 1
ATOM 4100 N N . ARG A 1 521 ? 6.565 -20.202 8.342 1.00 87.19 521 ARG A N 1
ATOM 4101 C CA . ARG A 1 521 ? 7.670 -20.937 7.700 1.00 87.19 521 ARG A CA 1
ATOM 4102 C C . ARG A 1 521 ? 7.243 -21.530 6.359 1.00 87.19 521 ARG A C 1
ATOM 4104 O O . ARG A 1 521 ? 7.952 -21.345 5.373 1.00 87.19 521 ARG A O 1
ATOM 4111 N N . ARG A 1 522 ? 6.073 -22.177 6.303 1.00 89.56 522 ARG A N 1
ATOM 4112 C CA . ARG A 1 522 ? 5.505 -22.732 5.064 1.00 89.56 522 ARG A CA 1
ATOM 4113 C C . ARG A 1 522 ? 5.299 -21.639 4.010 1.00 89.56 522 ARG A C 1
ATOM 4115 O O . ARG A 1 522 ? 5.854 -21.734 2.918 1.00 89.56 522 ARG A O 1
ATOM 4122 N N . LYS A 1 523 ? 4.580 -20.566 4.361 1.00 88.00 523 LYS A N 1
ATOM 4123 C CA . LYS A 1 523 ? 4.325 -19.422 3.466 1.00 88.00 523 LYS A CA 1
ATOM 4124 C C . LYS A 1 523 ? 5.607 -18.736 2.993 1.00 88.00 523 LYS A C 1
ATOM 4126 O O . LYS A 1 523 ? 5.664 -18.298 1.845 1.00 88.00 523 LYS A O 1
ATOM 4131 N N . ASN A 1 524 ? 6.629 -18.643 3.846 1.00 84.31 524 ASN A N 1
ATOM 4132 C CA . ASN A 1 524 ? 7.912 -18.065 3.463 1.00 84.31 524 ASN A CA 1
ATOM 4133 C C . ASN A 1 524 ? 8.666 -18.947 2.462 1.00 84.31 524 ASN A C 1
ATOM 4135 O O . ASN A 1 524 ? 9.113 -18.429 1.444 1.00 84.31 524 ASN A O 1
ATOM 4139 N N . ASN A 1 525 ? 8.762 -20.258 2.704 1.00 87.38 525 ASN A N 1
ATOM 4140 C CA . ASN A 1 525 ? 9.407 -21.178 1.761 1.00 87.38 525 ASN A CA 1
ATOM 4141 C C . ASN A 1 525 ? 8.710 -21.133 0.390 1.00 87.38 525 ASN A C 1
ATOM 4143 O O . ASN A 1 525 ? 9.368 -20.966 -0.633 1.00 87.38 525 ASN A O 1
ATOM 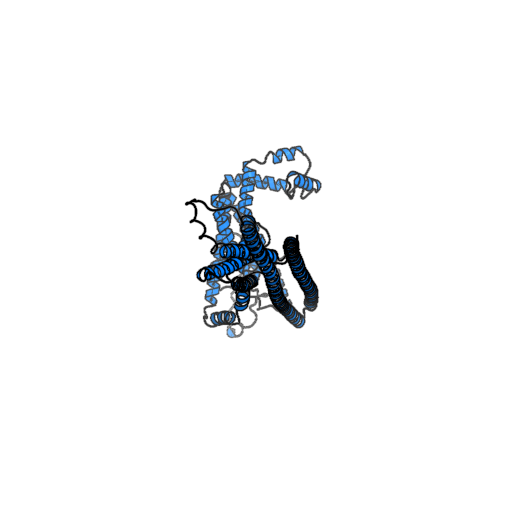4147 N N . GLU A 1 526 ? 7.374 -21.153 0.369 1.00 88.94 526 GLU A N 1
ATOM 4148 C CA . GLU A 1 526 ? 6.586 -21.018 -0.864 1.00 88.94 526 GLU A CA 1
ATOM 4149 C C . GLU A 1 526 ? 6.802 -19.671 -1.572 1.00 88.94 526 GLU A C 1
ATOM 4151 O O . GLU A 1 526 ? 6.733 -19.600 -2.799 1.00 88.94 526 GLU A O 1
ATOM 4156 N N . ALA A 1 527 ? 7.063 -18.590 -0.829 1.00 84.94 527 ALA A N 1
ATOM 4157 C CA . ALA A 1 527 ? 7.400 -17.288 -1.401 1.00 84.94 527 ALA A CA 1
ATOM 4158 C C . ALA A 1 527 ? 8.841 -17.231 -1.941 1.00 84.94 527 ALA A C 1
ATOM 4160 O O . ALA A 1 527 ? 9.059 -16.634 -2.995 1.00 84.94 527 ALA A O 1
ATOM 4161 N N . GLU A 1 528 ? 9.801 -17.868 -1.267 1.00 83.62 528 GLU A N 1
ATOM 4162 C CA . GLU A 1 528 ? 11.197 -17.999 -1.709 1.00 83.62 528 GLU A CA 1
ATOM 4163 C C . GLU A 1 528 ? 11.280 -18.835 -3.006 1.00 83.62 528 GLU A C 1
ATOM 4165 O O . GLU A 1 528 ? 11.881 -18.406 -3.996 1.00 83.62 528 GLU A O 1
ATOM 4170 N N . GLU A 1 529 ? 10.564 -19.962 -3.071 1.00 87.06 529 GLU A N 1
ATOM 4171 C CA . GLU A 1 529 ? 10.423 -20.798 -4.275 1.00 87.06 529 GLU A CA 1
ATOM 4172 C C . GLU A 1 529 ? 9.690 -20.097 -5.427 1.00 87.06 529 GLU A C 1
ATOM 4174 O O . GLU A 1 529 ? 9.998 -20.328 -6.600 1.00 87.06 529 GLU A O 1
ATOM 4179 N N . ARG A 1 530 ? 8.685 -19.263 -5.130 1.00 87.50 530 ARG A N 1
ATOM 4180 C CA . ARG A 1 530 ? 7.973 -18.487 -6.157 1.00 87.50 530 ARG A CA 1
ATOM 4181 C C . ARG A 1 530 ? 8.894 -17.438 -6.775 1.00 87.50 530 ARG A C 1
ATOM 4183 O O . ARG A 1 530 ? 9.038 -17.423 -7.993 1.00 87.50 530 ARG A O 1
ATOM 4190 N N . LYS A 1 531 ? 9.598 -16.658 -5.948 1.00 83.56 531 LYS A N 1
ATOM 4191 C CA . LYS A 1 531 ? 10.577 -15.663 -6.413 1.00 83.56 531 LYS A CA 1
ATOM 4192 C C . LYS A 1 531 ? 11.725 -16.293 -7.198 1.00 83.56 531 LYS A C 1
ATOM 4194 O O . LYS A 1 531 ? 12.125 -15.752 -8.222 1.00 83.56 531 LYS A O 1
ATOM 4199 N N . SER A 1 532 ? 12.210 -17.460 -6.774 1.00 85.69 532 SER A N 1
ATOM 4200 C CA . SER A 1 532 ? 13.250 -18.199 -7.505 1.00 85.69 532 SER A CA 1
ATOM 4201 C C . SER A 1 532 ? 12.784 -18.640 -8.901 1.00 85.69 532 SER A C 1
ATOM 4203 O O . SER A 1 532 ? 13.558 -18.579 -9.855 1.00 85.69 532 SER A O 1
ATOM 4205 N N . ARG A 1 533 ? 11.508 -19.031 -9.051 1.00 88.25 533 ARG A N 1
ATOM 4206 C CA . ARG A 1 533 ? 10.901 -19.361 -10.355 1.00 88.25 533 ARG A CA 1
ATOM 4207 C C . ARG A 1 533 ? 10.664 -18.131 -11.229 1.00 88.25 533 ARG A C 1
ATOM 4209 O O . ARG A 1 533 ? 11.015 -18.165 -12.403 1.00 88.25 533 ARG A O 1
ATOM 4216 N N . GLU A 1 534 ? 10.118 -17.053 -10.665 1.00 85.50 534 GLU A N 1
ATOM 4217 C CA . GLU A 1 534 ? 9.953 -15.761 -11.354 1.00 85.50 534 GLU A CA 1
ATOM 4218 C C . GLU A 1 534 ? 11.305 -15.250 -11.881 1.00 85.50 534 GLU A C 1
ATOM 4220 O O . GLU A 1 534 ? 11.419 -14.865 -13.044 1.00 85.50 534 GLU A O 1
ATOM 4225 N N . PHE A 1 535 ? 12.359 -15.347 -11.067 1.00 85.19 535 PHE A N 1
ATOM 4226 C CA . PHE A 1 535 ? 13.716 -14.973 -11.454 1.00 85.19 535 PHE A CA 1
ATOM 4227 C C . PHE A 1 535 ? 14.281 -15.832 -12.595 1.00 85.19 535 PHE A C 1
ATOM 4229 O O . PHE A 1 535 ? 14.799 -15.292 -13.573 1.00 85.19 535 PHE A O 1
ATOM 4236 N N . ALA A 1 536 ? 14.155 -17.160 -12.508 1.00 87.19 536 ALA A N 1
ATOM 4237 C CA . ALA A 1 536 ? 14.603 -18.058 -13.572 1.00 87.19 536 ALA A CA 1
ATOM 4238 C C . ALA A 1 536 ? 13.874 -17.778 -14.901 1.00 87.19 536 ALA A C 1
ATOM 4240 O O . ALA A 1 536 ? 14.502 -17.766 -15.961 1.00 87.19 536 ALA A O 1
ATOM 4241 N N . GLN A 1 537 ? 12.570 -17.482 -14.843 1.00 88.44 537 GLN A N 1
ATOM 4242 C CA . GLN A 1 537 ? 11.783 -17.103 -16.016 1.00 88.44 537 GLN A CA 1
ATOM 4243 C C . GLN A 1 537 ? 12.231 -15.757 -16.605 1.00 88.44 537 GLN A C 1
ATOM 4245 O O . GLN A 1 537 ? 12.318 -15.631 -17.826 1.00 88.44 537 GLN A O 1
ATOM 4250 N N . LEU A 1 538 ? 12.551 -14.765 -15.766 1.00 85.88 538 LEU A N 1
ATOM 4251 C CA . LEU A 1 538 ? 13.058 -13.464 -16.208 1.00 85.88 538 LEU A CA 1
ATOM 4252 C C . LEU A 1 538 ? 14.375 -13.603 -16.988 1.00 85.88 538 LEU A C 1
ATOM 4254 O O . LEU A 1 538 ? 14.488 -13.062 -18.089 1.00 85.88 538 LEU A O 1
ATOM 4258 N N . ILE A 1 539 ? 15.341 -14.365 -16.460 1.00 87.19 539 ILE A N 1
ATOM 4259 C CA . ILE A 1 539 ? 16.618 -14.617 -17.147 1.00 87.19 539 ILE A CA 1
ATOM 4260 C C . ILE A 1 539 ? 16.388 -15.364 -18.469 1.00 87.19 539 ILE A C 1
ATOM 4262 O O . ILE A 1 539 ? 16.868 -14.910 -19.506 1.00 87.19 539 ILE A O 1
ATOM 4266 N N . ALA A 1 540 ? 15.578 -16.429 -18.472 1.00 88.56 540 ALA A N 1
ATOM 4267 C CA . ALA A 1 540 ? 15.263 -17.182 -19.688 1.00 88.56 540 ALA A CA 1
ATOM 4268 C C . ALA A 1 540 ? 14.592 -16.312 -20.773 1.00 88.56 540 ALA A C 1
ATOM 4270 O O . ALA A 1 540 ? 14.942 -16.402 -21.951 1.00 88.56 540 ALA A O 1
ATOM 4271 N N . ASN A 1 541 ? 13.673 -15.419 -20.386 1.00 87.38 541 ASN A N 1
ATOM 4272 C CA . ASN A 1 541 ? 13.026 -14.473 -21.301 1.00 87.38 541 ASN A CA 1
ATOM 4273 C C . ASN A 1 541 ? 14.037 -13.484 -21.918 1.00 87.38 541 ASN A C 1
ATOM 4275 O O . ASN A 1 541 ? 13.923 -13.136 -23.097 1.00 87.38 541 ASN A O 1
ATOM 4279 N N . MET A 1 542 ? 15.024 -13.024 -21.141 1.00 83.94 542 MET A N 1
ATOM 4280 C CA . MET A 1 542 ? 16.091 -12.145 -21.633 1.00 83.94 542 MET A CA 1
ATOM 4281 C C . MET A 1 542 ? 17.046 -12.877 -22.579 1.00 83.94 542 MET A C 1
ATOM 4283 O O . MET A 1 542 ? 17.341 -12.367 -23.659 1.00 83.94 542 MET A O 1
ATOM 4287 N N . GLU A 1 543 ? 17.480 -14.087 -22.224 1.00 86.06 543 GLU A N 1
ATOM 4288 C CA . GLU A 1 543 ? 18.327 -14.927 -23.078 1.00 86.06 543 GLU A CA 1
ATOM 4289 C C . GLU A 1 543 ? 17.638 -15.257 -24.408 1.00 86.06 543 GLU A C 1
ATOM 4291 O O . GLU A 1 543 ? 18.252 -15.119 -25.467 1.00 86.06 543 GLU A O 1
ATOM 4296 N N . GLN A 1 544 ? 16.343 -15.596 -24.380 1.00 88.44 544 GLN A N 1
ATOM 4297 C CA . GLN A 1 544 ? 15.542 -15.830 -25.584 1.00 88.44 544 GLN A CA 1
ATOM 4298 C C . GLN A 1 544 ? 15.467 -14.581 -26.475 1.00 88.44 544 GLN A C 1
ATOM 4300 O O . GLN A 1 544 ? 15.633 -14.685 -27.693 1.00 88.44 544 GLN A O 1
ATOM 4305 N N . ARG A 1 545 ? 15.245 -13.396 -25.892 1.00 84.88 545 ARG A N 1
ATOM 4306 C CA . ARG A 1 545 ? 15.194 -12.134 -26.646 1.00 84.88 545 ARG A CA 1
ATOM 4307 C C . ARG A 1 545 ? 16.551 -11.774 -27.245 1.00 84.88 545 ARG A C 1
ATOM 4309 O O . ARG A 1 545 ? 16.616 -11.377 -28.407 1.00 84.88 545 ARG A O 1
ATOM 4316 N N . ASN A 1 546 ? 17.636 -11.946 -26.490 1.00 86.19 546 ASN A N 1
ATOM 4317 C CA . ASN A 1 546 ? 18.980 -11.735 -27.014 1.00 86.19 546 ASN A CA 1
ATOM 4318 C C . ASN A 1 546 ? 19.282 -12.720 -28.155 1.00 86.19 546 ASN A C 1
ATOM 4320 O O . ASN A 1 546 ? 19.759 -12.306 -29.205 1.00 86.19 546 ASN A O 1
ATOM 4324 N N . ALA A 1 547 ? 18.917 -13.999 -28.019 1.00 88.12 547 ALA A N 1
ATOM 4325 C CA . ALA A 1 547 ? 19.062 -14.984 -29.091 1.00 88.12 547 ALA A CA 1
ATOM 4326 C C . ALA A 1 547 ? 18.283 -14.591 -30.364 1.00 88.12 547 ALA A C 1
ATOM 4328 O O . ALA A 1 547 ? 18.820 -14.714 -31.464 1.00 88.12 547 ALA A O 1
ATOM 4329 N N . GLN A 1 548 ? 17.062 -14.057 -30.231 1.00 88.62 548 GLN A N 1
ATOM 4330 C CA . GLN A 1 548 ? 16.285 -13.519 -31.357 1.00 88.62 548 GLN A CA 1
ATOM 4331 C C . GLN A 1 548 ? 16.979 -12.317 -32.019 1.00 88.62 548 GLN A C 1
ATOM 4333 O O . GLN A 1 548 ? 17.145 -12.307 -33.238 1.00 88.62 548 GLN A O 1
ATOM 4338 N N . ASN A 1 549 ? 17.441 -11.337 -31.235 1.00 86.19 549 ASN A N 1
ATOM 4339 C CA . ASN A 1 549 ? 18.176 -10.174 -31.748 1.00 86.19 549 ASN A CA 1
ATOM 4340 C C . ASN A 1 549 ? 19.468 -10.590 -32.474 1.00 86.19 549 ASN A C 1
ATOM 4342 O O . ASN A 1 549 ? 19.765 -10.099 -33.564 1.00 86.19 549 ASN A O 1
ATOM 4346 N N . MET A 1 550 ? 20.215 -11.532 -31.897 1.00 86.94 550 MET A N 1
ATOM 4347 C CA . MET A 1 550 ? 21.450 -12.063 -32.472 1.00 86.94 550 MET A CA 1
ATOM 4348 C C . MET A 1 550 ? 21.193 -12.850 -33.760 1.00 86.94 550 MET A C 1
ATOM 4350 O O . MET A 1 550 ? 22.001 -12.769 -34.683 1.00 86.94 550 MET A O 1
ATOM 4354 N N . GLU A 1 551 ? 20.068 -13.560 -33.879 1.00 90.25 551 GLU A N 1
ATOM 4355 C CA . GLU A 1 551 ? 19.710 -14.236 -35.129 1.00 90.25 551 GLU A CA 1
ATOM 4356 C C . GLU A 1 551 ? 19.309 -13.249 -36.235 1.00 90.25 551 GLU A C 1
ATOM 4358 O O . GLU A 1 551 ? 19.699 -13.448 -37.384 1.00 90.25 551 GLU A O 1
ATOM 4363 N N . VAL A 1 552 ? 18.644 -12.134 -35.905 1.00 88.94 552 VAL A N 1
ATOM 4364 C CA . VAL A 1 552 ? 18.393 -11.041 -36.867 1.00 88.94 552 VAL A CA 1
ATOM 4365 C C . VAL A 1 552 ? 19.710 -10.428 -37.362 1.00 88.94 552 VAL A C 1
ATOM 4367 O O . VAL A 1 552 ? 19.883 -10.246 -38.568 1.00 88.94 552 VAL A O 1
ATOM 4370 N N . LEU A 1 553 ? 20.672 -10.167 -36.469 1.00 86.12 553 LEU A N 1
ATOM 4371 C CA . LEU A 1 553 ? 22.000 -9.664 -36.853 1.00 86.12 553 LEU A CA 1
ATOM 4372 C C . LEU A 1 553 ? 22.775 -10.678 -37.714 1.00 86.12 553 LEU A C 1
ATOM 4374 O O . LEU A 1 553 ? 23.410 -10.295 -38.697 1.00 86.12 553 LEU A O 1
ATOM 4378 N N . ARG A 1 554 ? 22.693 -11.977 -37.397 1.00 88.00 554 ARG A N 1
ATOM 4379 C CA . ARG A 1 554 ? 23.276 -13.054 -38.219 1.00 88.00 554 ARG A CA 1
ATOM 4380 C C . ARG A 1 554 ? 22.605 -13.169 -39.581 1.00 88.00 554 ARG A C 1
ATOM 4382 O O . ARG A 1 554 ? 23.297 -13.404 -40.565 1.00 88.00 554 ARG A O 1
ATOM 4389 N N . GLN A 1 555 ? 21.289 -12.993 -39.668 1.00 89.31 555 GLN A N 1
ATOM 4390 C CA . GLN A 1 555 ? 20.587 -12.982 -40.948 1.00 89.31 555 GLN A CA 1
ATOM 4391 C C . GLN A 1 555 ? 21.051 -11.813 -41.821 1.00 89.31 555 GLN A C 1
ATOM 4393 O O . GLN A 1 555 ? 21.434 -12.045 -42.965 1.00 89.31 555 GLN A O 1
ATOM 4398 N N . GLN A 1 556 ? 21.117 -10.599 -41.269 1.00 85.50 556 GLN A N 1
ATOM 4399 C CA . GLN A 1 556 ? 21.645 -9.427 -41.978 1.00 85.50 556 GLN A CA 1
ATOM 4400 C C . GLN A 1 556 ? 23.090 -9.643 -42.455 1.00 85.50 556 GLN A C 1
ATOM 4402 O O . GLN A 1 556 ? 23.445 -9.229 -43.555 1.00 85.50 556 GLN A O 1
ATOM 4407 N N . HIS A 1 557 ? 23.918 -10.327 -41.661 1.00 85.81 557 HIS A N 1
ATOM 4408 C CA . HIS A 1 557 ? 25.298 -10.663 -42.024 1.00 85.81 557 HIS A CA 1
ATOM 4409 C C . HIS A 1 557 ? 25.363 -11.680 -43.172 1.00 85.81 557 HIS A C 1
ATOM 4411 O O . HIS A 1 557 ? 26.076 -11.452 -44.149 1.00 85.81 557 HIS A O 1
ATOM 4417 N N . ARG A 1 558 ? 24.541 -12.739 -43.129 1.00 86.00 558 ARG A N 1
ATOM 4418 C CA . ARG A 1 558 ? 24.392 -13.702 -44.238 1.00 86.00 558 ARG A CA 1
ATOM 4419 C C . ARG A 1 558 ? 23.909 -13.032 -45.527 1.00 86.00 558 ARG A C 1
ATOM 4421 O O . ARG A 1 558 ? 24.425 -13.346 -46.593 1.00 86.00 558 ARG A O 1
ATOM 4428 N N . GLU A 1 559 ? 22.952 -12.110 -45.436 1.00 85.81 559 GLU A N 1
ATOM 4429 C CA . GLU A 1 559 ? 22.430 -11.347 -46.579 1.00 85.81 559 GLU A CA 1
ATOM 4430 C C . GLU A 1 559 ? 23.490 -10.400 -47.169 1.00 85.81 559 GLU A C 1
ATOM 4432 O O . GLU A 1 559 ? 23.651 -10.345 -48.388 1.00 85.81 559 GLU A O 1
ATOM 4437 N N . GLN A 1 560 ? 24.271 -9.712 -46.325 1.00 80.94 560 GLN A N 1
ATOM 4438 C CA . GLN A 1 560 ? 25.390 -8.873 -46.771 1.00 80.94 560 GLN A CA 1
ATOM 4439 C C . GLN A 1 560 ? 26.483 -9.684 -47.471 1.00 80.94 560 GLN A C 1
ATOM 4441 O O . GLN A 1 560 ? 26.950 -9.258 -48.526 1.00 80.94 560 GLN A O 1
ATOM 4446 N N . ILE A 1 561 ? 26.848 -10.851 -46.927 1.00 82.56 561 ILE A N 1
ATOM 4447 C CA . ILE A 1 561 ? 27.810 -11.779 -47.539 1.00 82.56 561 ILE A CA 1
ATOM 4448 C C . ILE A 1 561 ? 27.278 -12.318 -48.869 1.00 82.56 561 ILE A C 1
ATOM 4450 O O . ILE A 1 561 ? 27.999 -12.298 -49.864 1.00 82.56 561 ILE A O 1
ATOM 4454 N N . ALA A 1 562 ? 26.017 -12.754 -48.931 1.00 82.31 562 ALA A N 1
ATOM 4455 C CA . ALA A 1 562 ? 25.415 -13.228 -50.178 1.00 82.31 562 ALA A CA 1
ATOM 4456 C C . ALA A 1 562 ? 25.474 -12.156 -51.281 1.00 82.31 562 ALA A C 1
ATOM 4458 O O . ALA A 1 562 ? 25.799 -12.480 -52.417 1.00 82.31 562 ALA A O 1
ATOM 4459 N N . ALA A 1 563 ? 25.271 -10.883 -50.922 1.00 76.69 563 ALA A N 1
ATOM 4460 C CA . ALA A 1 563 ? 25.389 -9.737 -51.824 1.00 76.69 563 ALA A CA 1
ATOM 4461 C C . ALA A 1 563 ? 26.839 -9.323 -52.182 1.00 76.69 563 ALA A C 1
ATOM 4463 O O . ALA A 1 563 ? 27.015 -8.372 -52.946 1.00 76.69 563 ALA A O 1
ATOM 4464 N N . ILE A 1 564 ? 27.878 -9.954 -51.611 1.00 69.50 564 ILE A N 1
ATOM 4465 C CA . ILE A 1 564 ? 29.282 -9.838 -52.076 1.00 69.50 564 ILE A CA 1
ATOM 4466 C C . ILE A 1 564 ? 29.546 -10.853 -53.197 1.00 69.50 564 ILE A C 1
ATOM 4468 O O . ILE A 1 564 ? 30.276 -10.562 -54.141 1.00 69.50 564 ILE A O 1
ATOM 4472 N N . TYR A 1 565 ? 28.955 -12.046 -53.086 1.00 66.56 565 TYR A N 1
ATOM 4473 C CA . TYR A 1 565 ? 29.202 -13.188 -53.972 1.00 66.56 565 TYR A CA 1
ATOM 4474 C C . TYR A 1 565 ? 28.146 -13.364 -55.086 1.00 66.56 565 TYR A C 1
ATOM 4476 O O . TYR A 1 565 ? 28.163 -14.387 -55.774 1.00 66.56 565 TYR A O 1
ATOM 4484 N N . SER A 1 566 ? 27.249 -12.384 -55.264 1.00 58.44 566 SER A N 1
ATOM 4485 C CA . SER A 1 566 ? 26.217 -12.310 -56.315 1.00 58.44 566 SER A CA 1
ATOM 4486 C C . SER A 1 566 ? 26.496 -11.206 -57.336 1.00 58.44 566 SER A C 1
ATOM 4488 O O . SER A 1 566 ? 26.469 -11.514 -58.543 1.00 58.44 566 SER A O 1
#

Foldseek 3Di:
DDDDPALVVVQVVVVVVCVVVVCVVVDQEDEDAPPPSVVVNCVVQEDDDPPPPPVPPPDDDDDDDDDDDDDDDDDDDDDPVPPPPDDPPDPGHDHHYDHQVLNLLVCLVPVLLVVLLVVDVLLVVLVCVLVVLVVQFQPACCVPPVQQVVCCVPVVDRDNGHDDDDPVVVVVSVVPCDPVSVVSVVLVCQLCVLSVVLSCQCPDPPPHDPVVVVVSLVVNLVSLVVSCVVDDNCNSSSVSSNVSSVVSVVVVVVVVVVVVVVPPPPDPVVVVVVCVVVVCPVVVVVCVVVVPDDPVLVVLLVVQCVVCVVVVHDDDPVVSVVVSLVVQLQVLLVVLLVQLVVQVVVCVVVPPDDPVVLLVSLLVSLLVSLVSSLVRHDDPLQCVSVVVSVVSSVVVSVVSVVVNPPPPPPDDPPDDDDDDDDDDDDCPVVVVVVVVVVVVVVVVVVLVVVLVVLVSVLVSVVVSLVSSLVSLVVSLVVVLVVVVVVLVVVLVVLVVVLVVCVVVVVVVVSVVSVVVSVVSVVVVVVVSVVSVVSSVVNSVVSVVVSVVVSVVSVVVSVVSVVVVVD